Protein AF-A0AAV7BWJ3-F1 (afdb_monomer)

Foldseek 3Di:
DVVVVVVVVVVVVVVVVCVVCVVVVVVVVVVVVVVVVVVVVVVVVVVVVVVVVVVPVPDDDDPCPVVVVVVVVVVVVVVVVVVVVVVVVVVVVVVVVVVVVVVDPDDDDPPPPDDDDDDDDDDDDDDDDDDDDPPPPDPPPPPVVVVVVVVVVVVVVVVVVVVVVVVVVVVVVVVVVVVVVVVVVVVVVVVVVCVVDDDDDDDDDDPDCPPVVVVVVVVVVVVVVVVVVVVVVVVVVVVVVVVVVVVVVVVVVVVVVVVVVVVVVVVVVVVVVVVVVVVVVVVVVVVVVVVVVVVVVVVVVVVVVVVVVVVVVVVVVVVVVVVVVVVVVVVVVVVVVVVVVVVVVVVVVVVVVVVVVVVVVVVVVVVVVVVVVVVVVVVVVVVVVPDDDDDDDDDDDDDDDDDPDPPDPPQPFDADPQPRDTDRDVVVNVVVNVVVVD

Radius of gyration: 73.19 Å; Cα contacts (8 Å, |Δi|>4): 27; chains: 1; bounding box: 157×104×231 Å

Structure (mmCIF, N/CA/C/O backbone):
data_AF-A0AAV7BWJ3-F1
#
_entry.id   AF-A0AAV7BWJ3-F1
#
loop_
_atom_site.group_PDB
_atom_site.id
_atom_site.type_symbol
_atom_site.label_atom_id
_atom_site.label_alt_id
_atom_site.label_comp_id
_atom_site.label_asym_id
_atom_site.label_entity_id
_atom_site.label_seq_id
_atom_site.pdbx_PDB_ins_code
_atom_site.Cartn_x
_atom_site.Cartn_y
_atom_site.Cartn_z
_atom_site.occupancy
_atom_site.B_iso_or_equiv
_atom_site.auth_seq_id
_atom_site.auth_comp_id
_atom_site.auth_asym_id
_atom_site.auth_atom_id
_atom_site.pdbx_PDB_model_num
ATOM 1 N N . MET A 1 1 ? -34.808 44.077 -31.959 1.00 72.50 1 MET A N 1
ATOM 2 C CA . MET A 1 1 ? -33.462 44.249 -32.569 1.00 72.50 1 MET A CA 1
ATOM 3 C C . MET A 1 1 ? -32.345 43.796 -31.637 1.00 72.50 1 MET A C 1
ATOM 5 O O . MET A 1 1 ? -31.534 42.996 -32.073 1.00 72.50 1 MET A O 1
ATOM 9 N N . LYS A 1 2 ? -32.324 44.236 -30.371 1.00 78.94 2 LYS A N 1
ATOM 10 C CA . LYS A 1 2 ? -31.312 43.831 -29.381 1.00 78.94 2 LYS A CA 1
ATOM 11 C C . LYS A 1 2 ? -31.272 42.316 -29.112 1.00 78.94 2 LYS A C 1
ATOM 13 O O . LYS A 1 2 ? -30.216 41.717 -29.231 1.00 78.94 2 LYS A O 1
ATOM 18 N N . GLU A 1 3 ? -32.426 41.686 -28.900 1.00 82.12 3 GLU A N 1
ATOM 19 C CA . GLU A 1 3 ? -32.525 40.226 -28.694 1.00 82.12 3 GLU A CA 1
ATOM 20 C C . GLU A 1 3 ? -31.995 39.419 -29.889 1.00 82.12 3 GLU A C 1
ATOM 22 O O . GLU A 1 3 ? -31.269 38.446 -29.725 1.00 82.12 3 GLU A O 1
ATOM 27 N N . ARG A 1 4 ? -32.275 39.878 -31.115 1.00 85.38 4 ARG A N 1
ATOM 28 C CA . ARG A 1 4 ? -31.780 39.240 -32.344 1.00 85.38 4 ARG A CA 1
ATOM 29 C C . ARG A 1 4 ? -30.255 39.334 -32.478 1.00 85.38 4 ARG A C 1
ATOM 31 O O . ARG A 1 4 ? -29.643 38.422 -33.020 1.00 85.38 4 ARG A O 1
ATOM 38 N N . LEU A 1 5 ? -29.648 40.421 -31.998 1.00 86.19 5 LEU A N 1
ATOM 39 C CA . LEU A 1 5 ? -28.190 40.575 -31.962 1.00 86.19 5 LEU A CA 1
ATOM 40 C C . LEU A 1 5 ? -27.563 39.683 -30.885 1.00 86.19 5 LEU A C 1
ATOM 42 O O . LEU A 1 5 ? -26.554 39.041 -31.149 1.00 86.19 5 LEU A O 1
ATOM 46 N N . GLU A 1 6 ? -28.185 39.582 -29.710 1.00 89.00 6 GLU A N 1
ATOM 47 C CA . GLU A 1 6 ? -27.725 38.686 -28.641 1.00 89.00 6 GLU A CA 1
ATOM 48 C C . GLU A 1 6 ? -27.798 37.205 -29.052 1.00 89.00 6 GLU A C 1
ATOM 50 O O . GLU A 1 6 ? -26.878 36.440 -28.763 1.00 89.00 6 GLU A O 1
ATOM 55 N N . GLU A 1 7 ? -28.838 36.788 -29.779 1.00 89.12 7 GLU A N 1
ATOM 56 C CA . GLU A 1 7 ? -28.920 35.431 -30.337 1.00 89.12 7 GLU A CA 1
ATOM 57 C C . GLU A 1 7 ? -27.852 35.147 -31.399 1.00 89.12 7 GLU A C 1
ATOM 59 O O . GLU A 1 7 ? -27.310 34.039 -31.447 1.00 89.12 7 GLU A O 1
ATOM 64 N N . LEU A 1 8 ? -27.551 36.120 -32.264 1.00 88.06 8 LEU A N 1
ATOM 65 C CA . LEU A 1 8 ? -26.498 35.974 -33.270 1.00 88.06 8 LEU A CA 1
ATOM 66 C C . LEU A 1 8 ? -25.119 35.868 -32.614 1.00 88.06 8 LEU A C 1
ATOM 68 O O . LEU A 1 8 ? -24.356 34.982 -32.988 1.00 88.06 8 LEU A O 1
ATOM 72 N N . LEU A 1 9 ? -24.858 36.673 -31.581 1.00 89.50 9 LEU A N 1
ATOM 73 C CA . LEU A 1 9 ? -23.615 36.627 -30.812 1.00 89.50 9 LEU A CA 1
ATOM 74 C C . LEU A 1 9 ? -23.434 35.272 -30.105 1.00 89.50 9 LEU A C 1
ATOM 76 O O . LEU A 1 9 ? -22.351 34.696 -30.129 1.00 89.50 9 LEU A O 1
ATOM 80 N N . LYS A 1 10 ? -24.507 34.713 -29.524 1.00 88.62 10 LYS A N 1
ATOM 81 C CA . LYS A 1 10 ? -24.474 33.366 -28.924 1.00 88.62 10 LYS A CA 1
ATOM 82 C C . LYS A 1 10 ? -24.189 32.280 -29.965 1.00 88.62 10 LYS A C 1
ATOM 84 O O . LYS A 1 10 ? -23.400 31.380 -29.697 1.00 88.62 10 LYS A O 1
ATOM 89 N N . ARG A 1 11 ? -24.798 32.360 -31.155 1.00 86.75 11 ARG A N 1
ATOM 90 C CA . ARG A 1 11 ? -24.530 31.415 -32.258 1.00 86.75 11 ARG A CA 1
ATOM 91 C C . ARG A 1 11 ? -23.119 31.540 -32.825 1.00 86.75 11 ARG A C 1
ATOM 93 O O . ARG A 1 11 ? -22.578 30.554 -33.311 1.00 86.75 11 ARG A O 1
ATOM 100 N N . GLU A 1 12 ? -22.556 32.739 -32.851 1.00 86.00 12 GLU A N 1
ATOM 101 C CA . GLU A 1 12 ? -21.181 32.972 -33.295 1.00 86.00 12 GLU A CA 1
ATOM 102 C C . GLU A 1 12 ? -20.186 32.416 -32.279 1.00 86.00 12 GLU A C 1
ATOM 104 O O . GLU A 1 12 ? -19.343 31.608 -32.651 1.00 86.00 12 GLU A O 1
ATOM 109 N N . LYS A 1 13 ? -20.403 32.680 -30.987 1.00 89.69 13 LYS A N 1
ATOM 110 C CA . LYS A 1 13 ? -19.585 32.123 -29.908 1.00 89.69 13 LYS A CA 1
ATOM 111 C C . LYS A 1 13 ? -19.594 30.589 -29.874 1.00 89.69 13 LYS A C 1
ATOM 113 O O . LYS A 1 13 ? -18.541 29.977 -29.774 1.00 89.69 13 LYS A O 1
ATOM 118 N N . LEU A 1 14 ? -20.760 29.957 -30.039 1.00 86.31 14 LEU A N 1
ATOM 119 C CA . LEU A 1 14 ? -20.850 28.492 -30.136 1.00 86.31 14 LEU A CA 1
ATOM 120 C C . LEU A 1 14 ? -20.138 27.938 -31.381 1.00 86.31 14 LEU A C 1
ATOM 122 O O . LEU A 1 14 ? -19.577 26.847 -31.333 1.00 86.31 14 LEU A O 1
ATOM 126 N N . ARG A 1 15 ? -20.152 28.676 -32.501 1.00 86.81 15 ARG A N 1
ATOM 127 C CA . ARG A 1 15 ? -19.406 28.291 -33.709 1.00 86.81 15 ARG A CA 1
ATOM 128 C C . ARG A 1 15 ? -17.901 28.418 -33.507 1.00 86.81 15 ARG A C 1
ATOM 130 O O . ARG A 1 15 ? -17.178 27.546 -33.970 1.00 86.81 15 ARG A O 1
ATOM 137 N N . GLU A 1 16 ? -17.440 29.448 -32.806 1.00 84.31 16 GLU A N 1
ATOM 138 C CA . GLU A 1 16 ? -16.028 29.606 -32.444 1.00 84.31 16 GLU A CA 1
ATOM 139 C C . GLU A 1 16 ? -15.564 28.512 -31.475 1.00 84.31 16 GLU A C 1
ATOM 141 O O . GLU A 1 16 ? -14.519 27.911 -31.701 1.00 84.31 16 GLU A O 1
ATOM 146 N N . GLU A 1 17 ? -16.354 28.190 -30.447 1.00 82.00 17 GLU A N 1
ATOM 147 C CA . GLU A 1 17 ? -16.059 27.105 -29.498 1.00 82.00 17 GLU A CA 1
ATOM 148 C C . GLU A 1 17 ? -16.014 25.730 -30.196 1.00 82.00 17 GLU A C 1
ATOM 150 O O . GLU A 1 17 ? -15.127 24.913 -29.928 1.00 82.00 17 GLU A O 1
ATOM 155 N N . HIS A 1 18 ? -16.918 25.480 -31.150 1.00 80.75 18 HIS A N 1
ATOM 156 C CA . HIS A 1 18 ? -16.877 24.271 -31.977 1.00 80.75 18 HIS A CA 1
ATOM 157 C C . HIS A 1 18 ? -15.648 24.252 -32.898 1.00 80.75 18 HIS A C 1
ATOM 159 O O . HIS A 1 18 ? -14.929 23.260 -32.937 1.00 80.75 18 HIS A O 1
ATOM 165 N N . ALA A 1 19 ? -15.352 25.355 -33.591 1.00 83.06 19 ALA A N 1
ATOM 166 C CA . ALA A 1 19 ? -14.189 25.456 -34.477 1.00 83.06 19 ALA A CA 1
ATOM 167 C C . ALA A 1 19 ? -12.851 25.329 -33.724 1.00 83.06 19 ALA A C 1
ATOM 169 O O . ALA A 1 19 ? -11.868 24.860 -34.290 1.00 83.06 19 ALA A O 1
ATOM 170 N N . GLN A 1 20 ? -12.803 25.719 -32.446 1.00 80.19 20 GLN A N 1
ATOM 171 C CA . GLN A 1 20 ? -11.625 25.552 -31.590 1.00 80.19 20 GLN A CA 1
ATOM 172 C C . GLN A 1 20 ? -11.432 24.107 -31.103 1.00 80.19 20 GLN A C 1
ATOM 174 O O . GLN A 1 20 ? -10.297 23.694 -30.877 1.00 80.19 20 GLN A O 1
ATOM 179 N N . SER A 1 21 ? -12.509 23.332 -30.944 1.00 78.25 21 SER A N 1
ATOM 180 C CA . SER A 1 21 ? -12.453 21.944 -30.449 1.00 78.25 21 SER A CA 1
ATOM 181 C C . SER A 1 21 ? -12.364 20.890 -31.561 1.00 78.25 21 SER A C 1
ATOM 183 O O . SER A 1 21 ? -11.809 19.812 -31.348 1.00 78.25 21 SER A O 1
ATOM 185 N N . GLU A 1 22 ? -12.842 21.214 -32.762 1.00 85.31 22 GLU A N 1
ATOM 186 C CA . GLU A 1 22 ? -12.781 20.370 -33.958 1.00 85.31 22 GLU A CA 1
ATOM 187 C C . GLU A 1 22 ? -11.361 19.891 -34.335 1.00 85.31 22 GLU A C 1
ATOM 189 O O . GLU A 1 22 ? -11.202 18.681 -34.518 1.00 85.31 22 GLU A O 1
ATOM 194 N N . PRO A 1 23 ? -10.303 20.734 -34.378 1.00 82.56 23 PRO A N 1
ATOM 195 C CA . PRO A 1 23 ? -8.964 20.273 -34.752 1.00 82.56 23 PRO A CA 1
ATOM 196 C C . PRO A 1 23 ? -8.409 19.224 -33.777 1.00 82.56 23 PRO A C 1
ATOM 198 O O . PRO A 1 23 ? -7.872 18.207 -34.215 1.00 82.56 23 PRO A O 1
ATOM 201 N N . GLY A 1 24 ? -8.625 19.400 -32.468 1.00 86.19 24 GLY A N 1
ATOM 202 C CA . GLY A 1 24 ? -8.195 18.427 -31.459 1.00 86.19 24 GLY A CA 1
ATOM 203 C C . GLY A 1 24 ? -8.922 17.083 -31.578 1.00 86.19 24 GLY A C 1
ATOM 204 O O . GLY A 1 24 ? -8.311 16.030 -31.409 1.00 86.19 24 GLY A O 1
ATOM 205 N N . TYR A 1 25 ? -10.210 17.098 -31.938 1.00 84.44 25 TYR A N 1
ATOM 206 C CA . TYR A 1 25 ? -10.965 15.873 -32.215 1.00 84.44 25 TYR A CA 1
ATOM 207 C C . TYR A 1 25 ? -10.482 15.179 -33.499 1.00 84.44 25 TYR A C 1
ATOM 209 O O . TYR A 1 25 ? -10.352 13.954 -33.528 1.00 84.44 25 TYR A O 1
ATOM 217 N N . THR A 1 26 ? -10.163 15.944 -34.549 1.00 85.69 26 THR A N 1
ATOM 218 C CA . THR A 1 26 ? -9.615 15.379 -35.792 1.00 85.69 26 THR A CA 1
ATOM 219 C C . THR A 1 26 ? -8.230 14.763 -35.593 1.00 85.69 26 THR A C 1
ATOM 221 O O . THR A 1 26 ? -7.995 13.654 -36.068 1.00 85.69 26 THR A O 1
ATOM 224 N N . GLU A 1 27 ? -7.353 15.414 -34.825 1.00 90.94 27 GLU A N 1
ATOM 225 C CA . GLU A 1 27 ? -6.014 14.910 -34.507 1.00 90.94 27 GLU A CA 1
ATOM 226 C C . GLU A 1 27 ? -6.081 13.656 -33.620 1.00 90.94 27 GLU A C 1
ATOM 228 O O . GLU A 1 27 ? -5.408 12.660 -33.890 1.00 90.94 27 GLU A O 1
ATOM 233 N N . ALA A 1 28 ? -6.959 13.649 -32.611 1.00 88.62 28 ALA A N 1
ATOM 234 C CA . ALA A 1 28 ? -7.190 12.474 -31.771 1.00 88.62 28 ALA A CA 1
ATOM 235 C C . ALA A 1 28 ? -7.717 11.276 -32.581 1.00 88.62 28 ALA A C 1
ATOM 237 O O . ALA A 1 28 ? -7.255 10.150 -32.388 1.00 88.62 28 ALA A O 1
ATOM 2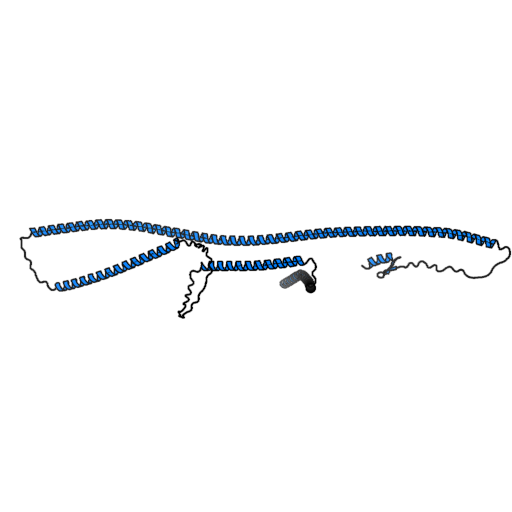38 N N . ASN A 1 29 ? -8.640 11.507 -33.520 1.00 89.12 29 ASN A N 1
ATOM 239 C CA . ASN A 1 29 ? -9.144 10.459 -34.409 1.00 89.12 29 ASN A CA 1
ATOM 240 C C . ASN A 1 29 ? -8.071 9.940 -35.371 1.00 89.12 29 ASN A C 1
ATOM 242 O O . ASN A 1 29 ? -8.002 8.734 -35.609 1.00 89.12 29 ASN A O 1
ATOM 246 N N . GLN A 1 30 ? -7.219 10.822 -35.900 1.00 94.75 30 GLN A N 1
ATOM 247 C CA . GLN A 1 30 ? -6.103 10.422 -36.753 1.00 94.75 30 GLN A CA 1
ATOM 248 C C . GLN A 1 30 ? -5.106 9.546 -35.981 1.00 94.75 30 GLN A C 1
ATOM 250 O O . GLN A 1 30 ? -4.750 8.465 -36.450 1.00 94.75 30 GLN A O 1
ATOM 255 N N . ARG A 1 31 ? -4.755 9.935 -34.750 1.00 94.31 31 ARG A N 1
ATOM 256 C CA . ARG A 1 31 ? -3.873 9.149 -33.877 1.00 94.31 31 ARG A CA 1
ATOM 257 C C . ARG A 1 31 ? -4.474 7.799 -33.482 1.00 94.31 31 ARG A C 1
ATOM 259 O O . ARG A 1 31 ? -3.757 6.804 -33.412 1.00 94.31 31 ARG A O 1
ATOM 266 N N . LEU A 1 32 ? -5.785 7.736 -33.242 1.00 93.88 32 LEU A N 1
ATOM 267 C CA . LEU A 1 32 ? -6.480 6.467 -33.001 1.00 93.88 32 LEU A CA 1
ATOM 268 C C . LEU A 1 32 ? -6.437 5.549 -34.227 1.00 93.88 32 LEU A C 1
ATOM 270 O O . LEU A 1 32 ? -6.253 4.344 -34.068 1.00 93.88 32 LEU A O 1
ATOM 274 N N . LEU A 1 33 ? -6.579 6.098 -35.435 1.00 95.56 33 LEU A N 1
ATOM 275 C CA . LEU A 1 33 ? -6.493 5.323 -36.672 1.00 95.56 33 LEU A CA 1
ATOM 276 C C . LEU A 1 33 ? -5.081 4.753 -36.882 1.00 95.56 33 LEU A C 1
ATOM 278 O O . LEU A 1 33 ? -4.940 3.579 -37.221 1.00 95.56 33 LEU A O 1
ATOM 282 N N . GLU A 1 34 ? -4.045 5.555 -36.632 1.00 95.50 34 GLU A N 1
ATOM 283 C CA . GLU A 1 34 ? -2.641 5.127 -36.688 1.00 95.50 34 GLU A CA 1
ATOM 284 C C . GLU A 1 34 ? -2.353 4.003 -35.685 1.00 95.50 34 GLU A C 1
ATOM 286 O O . GLU A 1 34 ? -1.858 2.945 -36.077 1.00 95.50 34 GLU A O 1
ATOM 291 N N . LEU A 1 35 ? -2.759 4.178 -34.423 1.00 94.31 35 LEU A N 1
ATOM 292 C CA . LEU A 1 35 ? -2.619 3.147 -33.392 1.00 94.31 35 LEU A CA 1
ATOM 293 C C . LEU A 1 35 ? -3.407 1.878 -33.730 1.00 94.31 35 LEU A C 1
ATOM 295 O O . LEU A 1 35 ? -2.962 0.776 -33.411 1.00 94.31 35 LEU A O 1
ATOM 299 N N . ASN A 1 36 ? -4.578 1.991 -34.361 1.00 93.12 36 ASN A N 1
ATOM 300 C CA . ASN A 1 36 ? -5.349 0.821 -34.774 1.00 93.12 36 ASN A CA 1
ATOM 301 C C . ASN A 1 36 ? -4.625 0.037 -35.882 1.00 93.12 36 ASN A C 1
ATOM 303 O O . ASN A 1 36 ? -4.540 -1.188 -35.810 1.00 93.12 36 ASN A O 1
ATOM 307 N N . ASN A 1 37 ? -4.032 0.736 -36.854 1.00 95.88 37 ASN A N 1
ATOM 308 C CA . ASN A 1 37 ? -3.227 0.114 -37.907 1.00 95.88 37 ASN A CA 1
ATOM 309 C C . ASN A 1 37 ? -1.971 -0.570 -37.338 1.00 95.88 37 ASN A C 1
ATOM 311 O O . ASN A 1 37 ? -1.658 -1.697 -37.721 1.00 95.88 37 ASN A O 1
ATOM 315 N N . GLU A 1 38 ? -1.278 0.072 -36.394 1.00 94.56 38 GLU A N 1
ATOM 316 C CA . GLU A 1 38 ? -0.128 -0.514 -35.693 1.00 94.56 38 GLU A CA 1
ATOM 317 C C . GLU A 1 38 ? -0.533 -1.767 -34.901 1.00 94.56 38 GLU A C 1
ATOM 319 O O . GLU A 1 38 ? 0.107 -2.813 -35.009 1.00 94.56 38 GLU A O 1
ATOM 324 N N . ASN A 1 39 ? -1.658 -1.713 -34.182 1.00 90.62 39 ASN A N 1
ATOM 325 C CA . ASN A 1 39 ? -2.200 -2.871 -33.474 1.00 90.62 39 ASN A CA 1
ATOM 326 C C . ASN A 1 39 ? -2.561 -4.025 -34.420 1.00 90.62 39 ASN A C 1
ATOM 328 O O . ASN A 1 39 ? -2.354 -5.189 -34.070 1.00 90.62 39 ASN A O 1
ATOM 332 N N . GLU A 1 40 ? -3.091 -3.747 -35.613 1.00 95.12 40 GLU A N 1
ATOM 333 C CA . GLU A 1 40 ? -3.325 -4.788 -36.617 1.00 95.12 40 GLU A CA 1
ATOM 334 C C . GLU A 1 40 ? -2.022 -5.417 -37.127 1.00 95.12 40 GLU A C 1
ATOM 336 O O . GLU A 1 40 ? -1.975 -6.635 -37.329 1.00 95.12 40 GLU A O 1
ATOM 341 N N . LEU A 1 41 ? -0.964 -4.623 -37.320 1.00 95.88 41 LEU A N 1
ATOM 342 C CA . LEU A 1 41 ? 0.354 -5.127 -37.715 1.00 95.88 41 LEU A CA 1
ATOM 343 C C . LEU A 1 41 ? 0.961 -6.012 -36.622 1.00 95.88 41 LEU A C 1
ATOM 345 O O . LEU A 1 41 ? 1.342 -7.147 -36.910 1.00 95.88 41 LEU A O 1
ATOM 349 N N . LEU A 1 42 ? 0.941 -5.558 -35.368 1.00 92.38 42 LEU A N 1
ATOM 350 C CA . LEU A 1 42 ? 1.419 -6.335 -34.220 1.00 92.38 42 LEU A CA 1
ATOM 351 C C . LEU A 1 42 ? 0.634 -7.641 -34.051 1.00 92.38 42 LEU A C 1
ATOM 353 O O . LEU A 1 42 ? 1.214 -8.691 -33.786 1.00 92.38 42 LEU A O 1
ATOM 357 N N . ARG A 1 43 ? -0.688 -7.625 -34.267 1.00 92.94 43 ARG A N 1
ATOM 358 C CA . ARG A 1 43 ? -1.507 -8.851 -34.250 1.00 92.94 43 ARG A CA 1
ATOM 359 C C . ARG A 1 43 ? -1.087 -9.844 -35.334 1.00 92.94 43 ARG A C 1
ATOM 361 O O . ARG A 1 43 ? -1.058 -11.045 -35.061 1.00 92.94 43 ARG A O 1
ATOM 368 N N . LYS A 1 44 ? -0.756 -9.367 -36.538 1.00 94.25 44 LYS A N 1
ATOM 369 C CA . LYS A 1 44 ? -0.246 -10.215 -37.630 1.00 94.25 44 LYS A CA 1
ATOM 370 C C . LYS A 1 44 ? 1.137 -10.775 -37.299 1.00 94.25 44 LYS A C 1
ATOM 372 O O . LYS A 1 44 ? 1.371 -11.955 -37.536 1.00 94.25 44 LYS A O 1
ATOM 377 N N . GLU A 1 45 ? 2.019 -9.976 -36.707 1.00 93.62 45 GLU A N 1
ATOM 378 C CA . GLU A 1 45 ? 3.353 -10.418 -36.289 1.00 93.62 45 GLU A CA 1
ATOM 379 C C . GLU A 1 45 ? 3.286 -11.469 -35.172 1.00 93.62 45 GLU A C 1
ATOM 381 O O . GLU A 1 45 ? 3.910 -12.522 -35.278 1.00 93.62 45 GLU A O 1
ATOM 386 N N . ILE A 1 46 ? 2.433 -11.263 -34.163 1.00 88.88 46 ILE A N 1
ATOM 387 C CA . ILE A 1 46 ? 2.172 -12.257 -33.112 1.00 88.88 46 ILE A CA 1
ATOM 388 C C . ILE A 1 46 ? 1.633 -13.561 -33.714 1.00 88.88 46 ILE A C 1
ATOM 390 O O . ILE A 1 46 ? 2.023 -14.642 -33.277 1.00 88.88 46 ILE A O 1
ATOM 394 N N . HIS A 1 47 ? 0.749 -13.487 -34.714 1.00 88.62 47 HIS A N 1
ATOM 395 C CA . HIS A 1 47 ? 0.252 -14.680 -35.400 1.00 88.62 47 HIS A CA 1
ATOM 396 C C . HIS A 1 47 ? 1.380 -15.430 -36.119 1.00 88.62 47 HIS A C 1
ATOM 398 O O . HIS A 1 47 ? 1.511 -16.638 -35.950 1.00 88.62 47 HIS A O 1
ATOM 404 N N . GLN A 1 48 ? 2.243 -14.713 -36.844 1.00 89.56 48 GLN A N 1
ATOM 405 C CA . GLN A 1 48 ? 3.394 -15.303 -37.535 1.00 89.56 48 GLN A CA 1
ATOM 406 C C . GLN A 1 48 ? 4.412 -15.913 -36.566 1.00 89.56 48 GLN A C 1
ATOM 408 O O . GLN A 1 48 ? 4.982 -16.964 -36.855 1.00 89.56 48 GLN A O 1
ATOM 413 N N . LEU A 1 49 ? 4.653 -15.276 -35.418 1.00 81.56 49 LEU A N 1
ATOM 414 C CA . LEU A 1 49 ? 5.535 -15.812 -34.383 1.00 81.56 49 LEU A CA 1
ATOM 415 C C . LEU A 1 49 ? 4.950 -17.082 -33.761 1.00 81.56 49 LEU A C 1
ATOM 417 O O . LEU A 1 49 ? 5.674 -18.062 -33.629 1.00 81.56 49 LEU A O 1
ATOM 421 N N . LYS A 1 50 ? 3.640 -17.116 -33.488 1.00 83.00 50 LYS A N 1
ATOM 422 C CA . LYS A 1 50 ? 2.955 -18.330 -33.013 1.00 83.00 50 LYS A CA 1
ATOM 423 C C . LYS A 1 50 ? 2.969 -19.457 -34.046 1.00 83.00 50 LYS A C 1
ATOM 425 O O . LYS A 1 50 ? 3.122 -20.618 -33.682 1.00 83.00 50 LYS A O 1
ATOM 430 N N . GLU A 1 51 ? 2.831 -19.150 -35.333 1.00 77.06 51 GLU A N 1
ATOM 431 C CA . GLU A 1 51 ? 2.972 -20.148 -36.402 1.00 77.06 51 GLU A CA 1
ATOM 432 C C . GLU A 1 51 ? 4.405 -20.697 -36.472 1.00 77.06 51 GLU A C 1
ATOM 434 O O . GLU A 1 51 ? 4.589 -21.908 -36.564 1.00 77.06 51 GLU A O 1
ATOM 439 N N . LYS A 1 52 ? 5.424 -19.836 -36.348 1.00 78.81 52 LYS A N 1
ATOM 440 C CA . LYS A 1 52 ? 6.837 -20.252 -36.306 1.00 78.81 52 LYS A CA 1
ATOM 441 C C . LYS A 1 52 ? 7.177 -21.073 -35.061 1.00 78.81 52 LYS A C 1
ATOM 443 O O . LYS A 1 52 ? 7.924 -22.042 -35.172 1.00 78.81 52 LYS A O 1
ATOM 448 N N . GLU A 1 53 ? 6.626 -20.718 -33.905 1.00 73.19 53 GLU A N 1
ATOM 449 C CA . GLU A 1 53 ? 6.792 -21.449 -32.644 1.00 73.19 53 GLU A CA 1
ATOM 450 C C . GLU A 1 53 ? 6.191 -22.859 -32.741 1.00 73.19 53 GLU A C 1
ATOM 452 O O . GLU A 1 53 ? 6.844 -23.838 -32.384 1.00 73.19 53 GLU A O 1
ATOM 457 N N . ASN A 1 54 ? 5.009 -22.990 -33.351 1.00 64.12 54 ASN A N 1
ATOM 458 C CA . ASN A 1 54 ? 4.388 -24.292 -33.598 1.00 64.12 54 ASN A CA 1
ATOM 459 C C . ASN A 1 54 ? 5.161 -25.144 -34.625 1.00 64.12 54 ASN A C 1
ATOM 461 O O . ASN A 1 54 ? 5.175 -26.365 -34.488 1.00 64.12 54 ASN A O 1
ATOM 465 N N . LEU A 1 55 ? 5.838 -24.536 -35.611 1.00 59.31 55 LEU A N 1
ATOM 466 C CA . LEU A 1 55 ? 6.698 -25.254 -36.569 1.00 59.31 55 LEU A CA 1
ATOM 467 C C . LEU A 1 55 ? 8.091 -25.625 -36.016 1.00 59.31 55 LEU A C 1
ATOM 469 O O . LEU A 1 55 ? 8.754 -26.482 -36.594 1.00 59.31 55 LEU A O 1
ATOM 473 N N . SER A 1 56 ? 8.547 -25.007 -34.921 1.00 55.69 56 SER A N 1
ATOM 474 C CA . SER A 1 56 ? 9.913 -25.186 -34.387 1.00 55.69 56 SER A CA 1
ATOM 475 C C . SER A 1 56 ? 10.015 -26.222 -33.256 1.00 55.69 56 SER A C 1
ATOM 477 O O . SER A 1 56 ? 11.076 -26.380 -32.657 1.00 55.69 56 SER A O 1
ATOM 479 N N . THR A 1 57 ? 8.938 -26.959 -32.970 1.00 49.72 57 THR A N 1
ATOM 480 C CA . THR A 1 57 ? 8.876 -27.959 -31.887 1.00 49.72 57 THR A CA 1
ATOM 481 C C . THR A 1 57 ? 9.653 -29.260 -32.155 1.00 49.72 57 THR A C 1
ATOM 483 O O . THR A 1 57 ? 9.647 -30.143 -31.302 1.00 49.72 57 THR A O 1
ATOM 486 N N . GLU A 1 58 ? 10.382 -29.391 -33.273 1.00 46.25 58 GLU A N 1
ATOM 487 C CA . GLU A 1 58 ? 11.121 -30.626 -33.609 1.00 46.25 58 GLU A CA 1
ATOM 488 C C . GLU A 1 58 ? 12.660 -30.542 -33.584 1.00 46.25 58 GLU A C 1
ATOM 490 O O . GLU A 1 58 ? 13.312 -31.549 -33.857 1.00 46.25 58 GLU A O 1
ATOM 495 N N . THR A 1 59 ? 13.299 -29.429 -33.197 1.00 43.66 59 THR A N 1
ATOM 496 C CA . THR A 1 59 ? 14.779 -29.406 -33.103 1.00 43.66 59 THR A CA 1
ATOM 497 C C . THR A 1 59 ? 15.308 -28.605 -31.908 1.00 43.66 59 THR A C 1
ATOM 499 O O . THR A 1 59 ? 15.128 -27.386 -31.881 1.00 43.66 59 THR A O 1
ATOM 502 N N . PRO A 1 60 ? 16.006 -29.237 -30.940 1.00 47.31 60 PRO A N 1
ATOM 503 C CA . PRO A 1 60 ? 16.535 -28.542 -29.776 1.00 47.31 60 PRO A CA 1
ATOM 504 C C . PRO A 1 60 ? 17.875 -27.870 -30.099 1.00 47.31 60 PRO A C 1
ATOM 506 O O . PRO A 1 60 ? 18.846 -28.522 -30.486 1.00 47.31 60 PRO A O 1
ATOM 509 N N . THR A 1 61 ? 17.931 -26.556 -29.884 1.00 41.03 61 THR A N 1
ATOM 510 C CA . THR A 1 61 ? 19.173 -25.772 -29.868 1.00 41.03 61 THR A CA 1
ATOM 511 C C . THR A 1 61 ? 19.627 -25.583 -28.413 1.00 41.03 61 THR A C 1
ATOM 513 O O . THR A 1 61 ? 18.823 -25.327 -27.520 1.00 41.03 61 THR A O 1
ATOM 516 N N . CYS A 1 62 ? 20.932 -25.727 -28.181 1.00 45.44 62 CYS A N 1
ATOM 517 C CA . CYS A 1 62 ? 21.623 -26.023 -26.914 1.00 45.44 62 CYS A CA 1
ATOM 518 C C . CYS A 1 62 ? 21.547 -24.975 -25.765 1.00 45.44 62 CYS A C 1
ATOM 520 O O . CYS A 1 62 ? 22.314 -25.079 -24.816 1.00 45.44 62 CYS A O 1
ATOM 522 N N . SER A 1 63 ? 20.651 -23.985 -25.801 1.00 53.62 63 SER A N 1
ATOM 523 C CA . SER A 1 63 ? 20.462 -22.988 -24.720 1.00 53.62 63 SER A CA 1
ATOM 524 C C . SER A 1 63 ? 19.052 -22.976 -24.110 1.00 53.62 63 SER A C 1
ATOM 526 O O . SER A 1 63 ? 18.777 -22.201 -23.199 1.00 53.62 63 SER A O 1
ATOM 528 N N . SER A 1 64 ? 18.145 -23.835 -24.590 1.00 54.56 64 SER A N 1
ATOM 529 C CA . SER A 1 64 ? 16.751 -23.906 -24.115 1.00 54.56 64 SER A CA 1
ATOM 530 C C . SER A 1 64 ? 16.517 -24.952 -23.013 1.00 54.56 64 SER A C 1
ATOM 532 O O . SER A 1 64 ? 15.457 -24.941 -22.389 1.00 54.56 64 SER A O 1
ATOM 534 N N . VAL A 1 65 ? 17.481 -25.844 -22.763 1.00 57.34 65 VAL A N 1
ATOM 535 C CA . VAL A 1 65 ? 17.308 -26.991 -21.852 1.00 57.34 65 VAL A CA 1
ATOM 536 C C . VAL A 1 65 ? 17.345 -26.560 -20.382 1.00 57.34 65 VAL A C 1
ATOM 538 O O . VAL A 1 65 ? 16.510 -27.006 -19.603 1.00 57.34 65 VAL A O 1
ATOM 541 N N . GLU A 1 66 ? 18.233 -25.630 -20.017 1.00 56.59 66 GLU A N 1
ATOM 542 C CA . GLU A 1 66 ? 18.347 -25.121 -18.638 1.00 56.59 66 GLU A CA 1
ATOM 543 C C . GLU A 1 66 ? 17.076 -24.365 -18.216 1.00 56.59 66 GLU A C 1
ATOM 545 O O . GLU A 1 66 ? 16.494 -24.648 -17.169 1.00 56.59 66 GLU A O 1
ATOM 550 N N . ASN A 1 67 ? 16.552 -23.507 -19.097 1.00 61.97 67 ASN A N 1
ATOM 551 C CA . ASN A 1 67 ? 15.299 -22.787 -18.855 1.00 61.97 67 ASN A CA 1
ATOM 552 C C . ASN A 1 67 ? 14.088 -23.735 -18.759 1.00 61.97 67 ASN A C 1
ATOM 554 O O . ASN A 1 67 ? 13.181 -23.507 -17.959 1.00 61.97 67 ASN A O 1
ATOM 558 N N . GLU A 1 68 ? 14.044 -24.819 -19.543 1.00 73.94 68 GLU A N 1
ATOM 559 C CA . GLU A 1 68 ? 12.963 -25.805 -19.435 1.00 73.94 68 GLU A CA 1
ATOM 560 C C . GLU A 1 68 ? 13.004 -26.604 -18.126 1.00 73.94 68 GLU A C 1
ATOM 562 O O . GLU A 1 68 ? 11.949 -26.910 -17.561 1.00 73.94 68 GLU A O 1
ATOM 567 N N . GLU A 1 69 ? 14.192 -26.971 -17.650 1.00 79.62 69 GLU A N 1
ATOM 568 C CA . GLU A 1 69 ? 14.365 -27.692 -16.387 1.00 79.62 69 GLU A CA 1
ATOM 569 C C . GLU A 1 69 ? 14.027 -26.806 -15.183 1.00 79.62 69 GLU A C 1
ATOM 571 O O . GLU A 1 69 ? 13.305 -27.251 -14.284 1.00 79.62 69 GLU A O 1
ATOM 576 N N . GLU A 1 70 ? 14.418 -25.531 -15.207 1.00 84.38 70 GLU A N 1
ATOM 577 C CA . GLU A 1 70 ? 14.023 -24.543 -14.198 1.00 84.38 70 GLU A CA 1
ATOM 578 C C . GLU A 1 70 ? 12.507 -24.311 -14.183 1.00 84.38 70 GLU A C 1
ATOM 580 O O . GLU A 1 70 ? 11.885 -24.313 -13.117 1.00 84.38 70 GLU A O 1
ATOM 585 N N . ILE A 1 71 ? 11.867 -24.213 -15.354 1.00 82.88 71 ILE A N 1
ATOM 586 C CA . ILE A 1 71 ? 10.405 -24.102 -15.452 1.00 82.88 71 ILE A CA 1
ATOM 587 C C . ILE A 1 71 ? 9.719 -25.360 -14.893 1.00 82.88 71 ILE A C 1
ATOM 589 O O . ILE A 1 71 ? 8.697 -25.253 -14.207 1.00 82.88 71 ILE A O 1
ATOM 593 N N . LYS A 1 72 ? 10.255 -26.560 -15.147 1.00 89.19 72 LYS A N 1
ATOM 594 C CA . LYS A 1 72 ? 9.732 -27.819 -14.578 1.00 89.19 72 LYS A CA 1
ATOM 595 C C . LYS A 1 72 ? 9.905 -27.862 -13.055 1.00 89.19 72 LYS A C 1
ATOM 597 O O . LYS A 1 72 ? 8.982 -28.279 -12.346 1.00 89.19 72 LYS A O 1
ATOM 602 N N . HIS A 1 73 ? 11.038 -27.386 -12.543 1.00 91.69 73 HIS A N 1
ATOM 603 C CA . HIS A 1 73 ? 11.295 -27.282 -11.109 1.00 91.69 73 HIS A CA 1
ATOM 604 C C . HIS A 1 73 ? 10.328 -26.297 -10.429 1.00 91.69 73 HIS A C 1
ATOM 606 O O . HIS A 1 73 ? 9.661 -26.662 -9.458 1.00 91.69 73 HIS A O 1
ATOM 612 N N . LEU A 1 74 ? 10.158 -25.094 -10.988 1.00 93.75 74 LEU A N 1
ATOM 613 C CA . LEU A 1 74 ? 9.221 -24.084 -10.483 1.00 93.75 74 LEU A CA 1
ATOM 614 C C . LEU A 1 74 ? 7.771 -24.585 -10.501 1.00 93.75 74 LEU A C 1
ATOM 616 O O . LEU A 1 74 ? 7.049 -24.411 -9.521 1.00 93.75 74 LEU A O 1
ATOM 620 N N . LYS A 1 75 ? 7.345 -25.286 -11.560 1.00 92.94 75 LYS A N 1
ATOM 621 C CA . LYS A 1 75 ? 6.015 -25.922 -11.611 1.00 92.94 75 LYS A CA 1
ATOM 622 C C . LYS A 1 75 ? 5.820 -26.942 -10.488 1.00 92.94 75 LYS A C 1
ATOM 624 O O . LYS A 1 75 ? 4.762 -26.970 -9.864 1.00 92.94 75 LYS A O 1
ATOM 629 N N . THR A 1 76 ? 6.841 -27.743 -10.194 1.00 92.62 76 THR A N 1
ATOM 630 C CA . THR A 1 76 ? 6.796 -28.728 -9.101 1.00 92.62 76 THR A CA 1
ATOM 631 C C . THR A 1 76 ? 6.710 -28.042 -7.735 1.00 92.62 76 THR A C 1
ATOM 633 O O . THR A 1 76 ? 5.940 -28.464 -6.871 1.00 92.62 76 THR A O 1
ATOM 636 N N . GLN A 1 77 ? 7.445 -26.943 -7.549 1.00 94.81 77 GLN A N 1
ATOM 637 C CA . GLN A 1 77 ? 7.399 -26.143 -6.326 1.00 94.81 77 GLN A CA 1
ATOM 638 C C . GLN A 1 77 ? 6.027 -25.484 -6.123 1.00 94.81 77 GLN A C 1
ATOM 640 O O . GLN A 1 77 ? 5.503 -25.503 -5.011 1.00 94.81 77 GLN A O 1
ATOM 645 N N . ILE A 1 78 ? 5.404 -24.981 -7.194 1.00 94.06 78 ILE A N 1
ATOM 646 C CA . ILE A 1 78 ? 4.044 -24.425 -7.155 1.00 94.06 78 ILE A CA 1
ATOM 647 C C . ILE A 1 78 ? 3.030 -25.487 -6.719 1.00 94.06 78 ILE A C 1
ATOM 649 O O . ILE A 1 78 ? 2.194 -25.201 -5.867 1.00 94.06 78 ILE A O 1
ATOM 653 N N . ILE A 1 79 ? 3.112 -26.713 -7.246 1.00 95.00 79 ILE A N 1
ATOM 654 C CA . ILE A 1 79 ? 2.205 -27.805 -6.855 1.00 95.00 79 ILE A CA 1
ATOM 655 C C . ILE A 1 79 ? 2.364 -28.141 -5.365 1.00 95.00 79 ILE A C 1
ATOM 657 O O . ILE A 1 79 ? 1.366 -28.298 -4.662 1.00 95.00 79 ILE A O 1
ATOM 661 N N . ARG A 1 80 ? 3.603 -28.197 -4.858 1.00 95.44 80 ARG A N 1
ATOM 662 C CA . ARG A 1 80 ? 3.859 -28.422 -3.426 1.00 95.44 80 ARG A CA 1
ATOM 663 C C . ARG A 1 80 ? 3.267 -27.304 -2.565 1.00 95.44 80 ARG A C 1
ATOM 665 O O . ARG A 1 80 ? 2.553 -27.592 -1.613 1.00 95.44 80 ARG A O 1
ATOM 672 N N . LEU A 1 81 ? 3.501 -26.045 -2.932 1.00 95.31 81 LEU A N 1
ATOM 673 C CA . LEU A 1 81 ? 2.951 -24.891 -2.214 1.00 95.31 81 LEU A CA 1
ATOM 674 C C . LEU A 1 81 ? 1.417 -24.845 -2.268 1.00 95.31 81 LEU A C 1
ATOM 676 O O . LEU A 1 81 ? 0.774 -24.420 -1.311 1.00 95.31 81 LEU A O 1
ATOM 680 N N . GLN A 1 82 ? 0.807 -25.298 -3.365 1.00 92.50 82 GLN A N 1
ATOM 681 C CA . GLN A 1 82 ? -0.647 -25.433 -3.465 1.00 92.50 82 GLN A CA 1
ATOM 682 C C . GLN A 1 82 ? -1.194 -26.510 -2.519 1.00 92.50 82 GLN A C 1
ATOM 684 O O . GLN A 1 82 ? -2.252 -26.292 -1.930 1.00 92.50 82 GLN A O 1
ATOM 689 N N . ALA A 1 83 ? -0.478 -27.624 -2.337 1.00 93.75 83 ALA A N 1
ATOM 690 C CA . ALA A 1 83 ? -0.837 -28.649 -1.358 1.00 93.75 83 ALA A CA 1
ATOM 691 C C . ALA A 1 83 ? -0.701 -28.128 0.083 1.00 93.75 83 ALA A C 1
ATOM 693 O O . ALA A 1 83 ? -1.658 -28.202 0.846 1.00 93.75 83 ALA A O 1
ATOM 694 N N . GLU A 1 84 ? 0.420 -27.482 0.422 1.00 95.69 84 GLU A N 1
ATOM 695 C CA . GLU A 1 84 ? 0.623 -26.866 1.745 1.00 95.69 84 GLU A CA 1
ATOM 696 C C . GLU A 1 84 ? -0.439 -25.793 2.044 1.00 95.69 84 GLU A C 1
ATOM 698 O O . GLU A 1 84 ? -0.964 -25.714 3.154 1.00 95.69 84 GLU A O 1
ATOM 703 N N . LYS A 1 85 ? -0.830 -24.995 1.040 1.00 95.69 85 LYS A N 1
ATOM 704 C CA . LYS A 1 85 ? -1.946 -24.048 1.162 1.00 95.69 85 LYS A CA 1
ATOM 705 C C . LYS A 1 85 ? -3.268 -24.759 1.465 1.00 95.69 85 LYS A C 1
ATOM 707 O O . LYS A 1 85 ? -4.047 -24.242 2.262 1.00 95.69 85 LYS A O 1
ATOM 712 N N . ALA A 1 86 ? -3.548 -25.893 0.822 1.00 92.44 86 ALA A N 1
ATOM 713 C CA . ALA A 1 86 ? -4.763 -26.662 1.079 1.00 92.44 86 ALA A CA 1
ATOM 714 C C . ALA A 1 86 ? -4.782 -27.224 2.511 1.00 92.44 86 ALA A C 1
ATOM 716 O O . ALA A 1 86 ? -5.802 -27.101 3.189 1.00 92.44 86 ALA A O 1
ATOM 717 N N . ASP A 1 87 ? -3.648 -27.731 3.001 1.00 96.75 87 ASP A N 1
ATOM 718 C CA . ASP A 1 87 ? -3.507 -28.226 4.377 1.00 96.75 87 ASP A CA 1
ATOM 719 C C . ASP A 1 87 ? -3.706 -27.103 5.405 1.00 96.75 87 ASP A C 1
ATOM 721 O O . ASP A 1 87 ? -4.465 -27.250 6.365 1.00 96.75 87 ASP A O 1
ATOM 725 N N . LEU A 1 88 ? -3.091 -25.937 5.173 1.00 96.56 88 LEU A N 1
ATOM 726 C CA . LEU A 1 88 ? -3.271 -24.759 6.024 1.00 96.56 88 LEU A CA 1
ATOM 727 C C . LEU A 1 88 ? -4.724 -24.274 6.033 1.00 96.56 88 LEU A C 1
ATOM 729 O O . LEU A 1 88 ? -5.236 -23.913 7.090 1.00 96.56 88 LEU A O 1
ATOM 733 N N . LEU A 1 89 ? -5.410 -24.288 4.886 1.00 95.25 89 LEU A N 1
ATOM 734 C CA . LEU A 1 89 ? -6.840 -23.971 4.819 1.00 95.25 89 LEU A CA 1
ATOM 735 C C . LEU A 1 89 ? -7.691 -24.985 5.594 1.00 95.25 89 LEU A C 1
ATOM 737 O O . LEU A 1 89 ? -8.652 -24.581 6.248 1.00 95.25 89 LEU A O 1
ATOM 741 N N . GLY A 1 90 ? -7.323 -26.269 5.576 1.00 94.75 90 GLY A N 1
ATOM 742 C CA . GLY A 1 90 ? -7.945 -27.301 6.408 1.00 94.75 90 GLY A CA 1
ATOM 743 C C . GLY A 1 90 ? -7.799 -26.998 7.901 1.00 94.75 90 GLY A C 1
ATOM 744 O O . GLY A 1 90 ? -8.797 -26.948 8.618 1.00 94.75 90 GLY A O 1
ATOM 745 N N . ILE A 1 91 ? -6.580 -26.681 8.350 1.00 94.75 91 ILE A N 1
ATOM 746 C CA . ILE A 1 91 ? -6.303 -26.293 9.742 1.00 94.75 91 ILE A CA 1
ATOM 747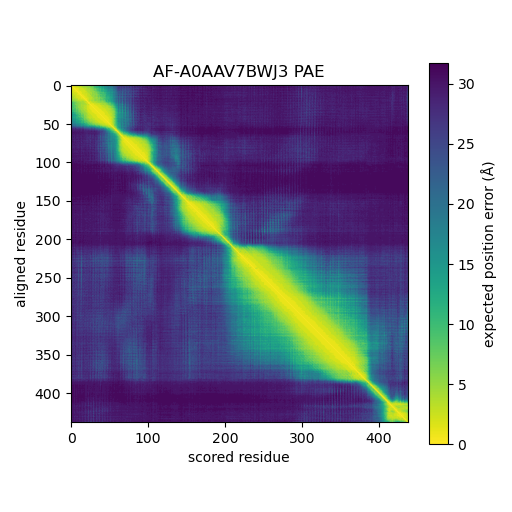 C C . ILE A 1 91 ? -7.093 -25.036 10.127 1.00 94.75 91 ILE A C 1
ATOM 749 O O . ILE A 1 91 ? -7.698 -24.998 11.196 1.00 94.75 91 ILE A O 1
ATOM 753 N N . ILE A 1 92 ? -7.129 -24.016 9.264 1.00 91.88 92 ILE A N 1
ATOM 754 C CA . ILE A 1 92 ? -7.908 -22.794 9.508 1.00 91.88 92 ILE A CA 1
ATOM 755 C C . ILE A 1 92 ? -9.396 -23.125 9.635 1.00 91.88 92 ILE A C 1
ATOM 757 O O . ILE A 1 92 ? -10.039 -22.631 10.556 1.00 91.88 92 ILE A O 1
ATOM 761 N N . SER A 1 93 ? -9.939 -23.987 8.772 1.00 90.75 93 SER A N 1
ATOM 762 C CA . SER A 1 93 ? -11.340 -24.402 8.852 1.00 90.75 93 SER A CA 1
ATOM 763 C C . SER A 1 93 ? -11.637 -25.163 10.146 1.00 90.75 93 SER A C 1
ATOM 765 O O . SER A 1 93 ? -12.651 -24.882 10.779 1.00 90.75 93 SER A O 1
ATOM 767 N N . GLU A 1 94 ? -10.761 -26.068 10.588 1.00 91.56 94 GLU A N 1
ATOM 768 C CA . GLU A 1 94 ? -10.910 -26.757 11.875 1.00 91.56 94 GLU A CA 1
ATOM 769 C C . GLU A 1 94 ? -10.825 -25.798 13.066 1.00 91.56 94 GLU A C 1
ATOM 771 O O . GLU A 1 94 ? -11.608 -25.911 14.009 1.00 91.56 94 GLU A O 1
ATOM 776 N N . LEU A 1 95 ? -9.886 -24.848 13.037 1.00 88.88 95 LEU A N 1
ATOM 777 C CA . LEU A 1 95 ? -9.755 -23.815 14.064 1.00 88.88 95 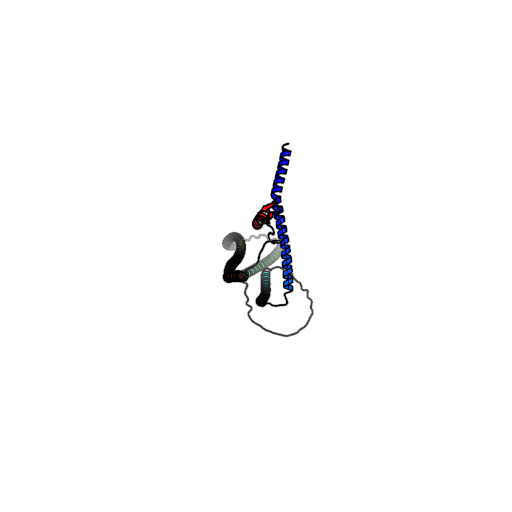LEU A CA 1
ATOM 778 C C . LEU A 1 95 ? -10.993 -22.918 14.100 1.00 88.88 95 LEU A C 1
ATOM 780 O O . LEU A 1 95 ? -11.479 -22.594 15.179 1.00 88.88 95 LEU A O 1
ATOM 784 N N . GLN A 1 96 ? -11.533 -22.563 12.937 1.00 87.50 96 GLN A N 1
ATOM 785 C CA . GLN A 1 96 ? -12.736 -21.752 12.817 1.00 87.50 96 GLN A CA 1
ATOM 786 C C . GLN A 1 96 ? -13.973 -22.510 13.310 1.00 87.50 96 GLN A C 1
ATOM 788 O O . GLN A 1 96 ? -14.760 -21.936 14.053 1.00 87.50 96 GLN A O 1
ATOM 793 N N . ILE A 1 97 ? -14.102 -23.807 13.004 1.00 77.31 97 ILE A N 1
ATOM 794 C CA . ILE A 1 97 ? -15.149 -24.673 13.569 1.00 77.31 97 ILE A CA 1
ATOM 795 C C . ILE A 1 97 ? -15.009 -24.756 15.092 1.00 77.31 97 ILE A C 1
ATOM 797 O O . ILE A 1 97 ? -16.007 -24.616 15.790 1.00 77.31 97 ILE A O 1
ATOM 801 N N . LYS A 1 98 ? -13.788 -24.916 15.622 1.00 85.19 98 LYS A N 1
ATOM 802 C CA . LYS A 1 98 ? -13.531 -24.931 17.073 1.00 85.19 98 LYS A CA 1
ATOM 803 C C . LYS A 1 98 ? -13.909 -23.604 17.739 1.00 85.19 98 LYS A C 1
ATOM 805 O O . LYS A 1 98 ? -14.543 -23.611 18.791 1.00 85.19 98 LYS A O 1
ATOM 810 N N . LEU A 1 99 ? -13.585 -22.477 17.105 1.00 78.69 99 LEU A N 1
ATOM 811 C CA . LEU A 1 99 ? -13.992 -21.140 17.547 1.00 78.69 99 LEU A CA 1
ATOM 812 C C . LEU A 1 99 ? -15.517 -20.984 17.530 1.00 78.69 99 LEU A C 1
ATOM 814 O O . LEU A 1 99 ? -16.088 -20.543 18.520 1.00 78.69 99 LEU A O 1
ATOM 818 N N . SER A 1 100 ? -16.183 -21.404 16.453 1.00 71.62 100 SER A N 1
ATOM 819 C CA . SER A 1 100 ? -17.645 -21.354 16.339 1.00 71.62 100 SER A CA 1
ATOM 820 C C . SER A 1 100 ? -18.354 -22.304 17.310 1.00 71.62 100 SER A C 1
ATOM 822 O O . SER A 1 100 ? -19.426 -21.972 17.803 1.00 71.62 100 SER A O 1
ATOM 824 N N . SER A 1 101 ? -17.751 -23.451 17.641 1.00 61.66 101 SER A N 1
ATOM 825 C CA . SER A 1 101 ? -18.290 -24.386 18.638 1.00 61.66 101 SER A CA 1
ATOM 826 C C . SER A 1 101 ? -18.150 -23.892 20.080 1.00 61.66 101 SER A C 1
ATOM 828 O O . SER A 1 101 ? -18.894 -24.343 20.942 1.00 61.66 101 SER A O 1
ATOM 830 N N . CYS A 1 102 ? -17.242 -22.945 20.347 1.00 49.69 102 CYS A N 1
ATOM 831 C CA . CYS A 1 102 ? -17.138 -22.273 21.647 1.00 49.69 102 CYS A CA 1
ATOM 832 C C . CYS A 1 102 ? -18.100 -21.081 21.794 1.00 49.69 102 CYS A C 1
ATOM 834 O O . CYS A 1 102 ? -18.204 -20.536 22.887 1.00 49.69 102 CYS A O 1
ATOM 836 N N . THR A 1 103 ? -18.795 -20.663 20.729 1.00 49.66 103 THR A N 1
ATOM 837 C CA . THR A 1 103 ? -19.732 -19.523 20.756 1.00 49.66 103 THR A CA 1
ATOM 838 C C . THR A 1 103 ? -21.196 -19.926 20.568 1.00 49.66 103 THR A C 1
ATOM 840 O O . THR A 1 103 ? -22.034 -19.054 20.363 1.00 49.66 103 THR A O 1
ATOM 843 N N . SER A 1 104 ? -21.522 -21.221 20.605 1.00 48.72 104 SER A N 1
ATOM 844 C CA . SER A 1 104 ? -22.900 -21.710 20.471 1.00 48.72 104 SER A CA 1
ATOM 845 C C . SER A 1 104 ? -23.291 -22.635 21.625 1.00 48.72 104 SER A C 1
ATOM 847 O O . SER A 1 104 ? -23.492 -23.836 21.441 1.00 48.72 104 SER A O 1
ATOM 849 N N . GLU A 1 105 ? -23.428 -22.068 22.819 1.00 45.47 105 GLU A N 1
ATOM 850 C CA . GLU A 1 105 ? -24.540 -22.485 23.671 1.00 45.47 105 GLU A CA 1
ATOM 851 C C . GLU A 1 105 ? -25.820 -21.871 23.064 1.00 45.47 105 GLU A C 1
ATOM 853 O O . GLU A 1 105 ? -25.812 -20.721 22.634 1.00 45.47 105 GLU A O 1
ATOM 858 N N . ASP A 1 106 ? -26.880 -22.678 22.964 1.00 47.94 106 ASP A N 1
ATOM 859 C CA . ASP A 1 106 ? -28.201 -22.407 22.364 1.00 47.94 106 ASP A CA 1
ATOM 860 C C . ASP A 1 106 ? -28.383 -22.497 20.833 1.00 47.94 106 ASP A C 1
ATOM 862 O O . ASP A 1 106 ? -28.689 -21.542 20.120 1.00 47.94 106 ASP A O 1
ATOM 866 N N . SER A 1 107 ? -28.412 -23.739 20.338 1.00 45.25 107 SER A N 1
ATOM 867 C CA . SER A 1 107 ? -29.431 -24.131 19.353 1.00 45.25 107 SER A CA 1
ATOM 868 C C . SER A 1 107 ? -29.863 -25.579 19.588 1.00 45.25 107 SER A C 1
ATOM 870 O O . SER A 1 107 ? -29.357 -26.529 18.993 1.00 45.25 107 SER A O 1
ATOM 872 N N . PHE A 1 108 ? -30.804 -25.751 20.516 1.00 39.44 108 PHE A N 1
ATOM 873 C CA . PHE A 1 108 ? -31.538 -26.998 20.694 1.00 39.44 108 PHE A CA 1
ATOM 874 C C . PHE A 1 108 ? -32.381 -27.279 19.438 1.00 39.44 108 PHE A C 1
ATOM 876 O O . PHE A 1 108 ? -33.448 -26.697 19.244 1.00 39.44 108 PHE A O 1
ATOM 883 N N . VAL A 1 109 ? -31.937 -28.221 18.605 1.00 40.69 109 VAL A N 1
ATOM 884 C CA . VAL A 1 109 ? -32.844 -29.026 17.778 1.00 40.69 109 VAL A CA 1
ATOM 885 C C . VAL A 1 109 ? -32.856 -30.427 18.371 1.00 40.69 109 VAL A C 1
ATOM 887 O O . VAL A 1 109 ? -31.948 -31.230 18.171 1.00 40.69 109 VAL A O 1
ATOM 890 N N . GLU A 1 110 ? -33.904 -30.697 19.143 1.00 37.97 110 GLU A N 1
ATOM 891 C CA . GLU A 1 110 ? -34.243 -32.011 19.675 1.00 37.97 110 GLU A CA 1
ATOM 892 C C . GLU A 1 110 ? -34.550 -32.967 18.503 1.00 37.97 110 GLU A C 1
ATOM 894 O O . GLU A 1 110 ? -35.678 -33.045 18.014 1.00 37.97 110 GLU A O 1
ATOM 899 N N . ILE A 1 111 ? -33.546 -33.704 18.017 1.00 40.22 111 ILE A N 1
ATOM 900 C CA . ILE A 1 111 ? -33.783 -34.832 17.109 1.00 40.22 111 ILE A CA 1
ATOM 901 C C . ILE A 1 111 ? -34.276 -36.002 17.962 1.00 40.22 111 ILE A C 1
ATOM 903 O O . ILE A 1 111 ? -33.494 -36.780 18.507 1.00 40.22 111 ILE A O 1
ATOM 907 N N . ARG A 1 112 ? -35.601 -36.144 18.072 1.00 37.22 112 ARG A N 1
ATOM 908 C CA . ARG A 1 112 ? -36.216 -37.380 18.570 1.00 37.22 112 ARG A CA 1
ATOM 909 C C . ARG A 1 112 ? -35.931 -38.507 17.586 1.00 37.22 112 ARG A C 1
ATOM 911 O O . ARG A 1 112 ? -36.605 -38.634 16.564 1.00 37.22 112 ARG A O 1
ATOM 918 N N . ILE A 1 113 ? -34.968 -39.359 17.914 1.00 40.28 113 ILE A N 1
ATOM 919 C CA . ILE A 1 113 ? -34.835 -40.662 17.267 1.00 40.28 113 ILE A CA 1
ATOM 920 C C . ILE A 1 113 ? -35.883 -41.572 17.909 1.00 40.28 113 ILE A C 1
ATOM 922 O O . ILE A 1 113 ? -35.740 -42.023 19.044 1.00 40.28 113 ILE A O 1
ATOM 926 N N . ALA A 1 114 ? -36.986 -41.775 17.190 1.00 36.53 114 ALA A N 1
ATOM 927 C CA . ALA A 1 114 ? -38.003 -42.747 17.548 1.00 36.53 114 ALA A CA 1
ATOM 928 C C . ALA A 1 114 ? -37.378 -44.147 17.595 1.00 36.53 114 ALA A C 1
ATOM 930 O O . ALA A 1 114 ? -36.730 -44.582 16.641 1.00 36.53 114 ALA A O 1
ATOM 931 N N . GLY A 1 115 ? -37.587 -44.835 18.717 1.00 42.88 115 GLY A N 1
ATOM 932 C CA . GLY A 1 115 ? -37.131 -46.198 18.931 1.00 42.88 115 GLY A CA 1
ATOM 933 C C . GLY A 1 115 ? -37.634 -47.151 17.851 1.00 42.88 115 GLY A C 1
ATOM 934 O O . GLY A 1 115 ? -38.810 -47.142 17.477 1.00 42.88 115 GLY A O 1
ATOM 935 N N . LYS A 1 116 ? -36.726 -48.001 17.377 1.00 33.28 116 LYS A N 1
ATOM 936 C CA . LYS A 1 116 ? -37.078 -49.249 16.715 1.00 33.28 116 LYS A CA 1
ATOM 937 C C . LYS A 1 116 ? -35.972 -50.268 16.954 1.00 33.28 116 LYS A C 1
ATOM 939 O O . LYS A 1 116 ? -34.876 -50.141 16.419 1.00 33.28 116 LYS A O 1
ATOM 944 N N . ASP A 1 117 ? -36.297 -51.256 17.777 1.00 38.59 117 ASP A N 1
ATOM 945 C CA . ASP A 1 117 ? -35.552 -52.498 17.941 1.00 38.59 117 ASP A CA 1
ATOM 946 C C . ASP A 1 117 ? -35.305 -53.152 16.579 1.00 38.59 117 ASP A C 1
ATOM 948 O O . ASP A 1 117 ? -36.287 -53.380 15.874 1.00 38.59 117 ASP A O 1
ATOM 952 N N . ILE A 1 118 ? -34.055 -53.511 16.250 1.00 37.88 118 ILE A N 1
ATOM 953 C CA . ILE A 1 118 ? -33.698 -54.757 15.543 1.00 37.88 118 ILE A CA 1
ATOM 954 C C . ILE A 1 118 ? -32.306 -55.210 16.017 1.00 37.88 118 ILE A C 1
ATOM 956 O O . ILE A 1 118 ? -31.382 -54.418 16.178 1.00 37.88 118 ILE A O 1
ATOM 960 N N . ALA A 1 119 ? -32.228 -56.511 16.276 1.00 34.97 119 ALA A N 1
ATOM 961 C CA . ALA A 1 119 ? -31.151 -57.285 16.863 1.00 34.97 119 ALA A CA 1
ATOM 962 C C . ALA A 1 119 ? -29.910 -57.509 15.973 1.00 34.97 119 ALA A C 1
ATOM 964 O O . ALA A 1 119 ? -30.003 -57.459 14.753 1.00 34.97 119 ALA A O 1
ATOM 965 N N . ALA A 1 120 ? -28.830 -57.908 16.664 1.00 35.59 120 ALA A N 1
ATOM 966 C CA . ALA A 1 120 ? -27.774 -58.855 16.276 1.00 35.59 120 ALA A CA 1
ATOM 967 C C . ALA A 1 120 ? -26.867 -58.531 15.068 1.00 35.59 120 ALA A C 1
ATOM 969 O O . ALA A 1 120 ? -27.313 -58.521 13.931 1.00 35.59 120 ALA A O 1
ATOM 970 N N . GLU A 1 121 ? -25.556 -58.402 15.309 1.00 34.72 121 GLU A N 1
ATOM 971 C CA . GLU A 1 121 ? -24.577 -59.487 15.086 1.00 34.72 121 GLU A CA 1
ATOM 972 C C . GLU A 1 121 ? -23.151 -59.051 15.480 1.00 34.72 121 GLU A C 1
ATOM 974 O O . GLU A 1 121 ? -22.716 -57.927 15.234 1.00 34.72 121 GLU A O 1
ATOM 979 N N . GLU A 1 122 ? -22.438 -59.970 16.134 1.00 35.72 122 GLU A N 1
ATOM 980 C CA . GLU A 1 122 ? -21.011 -59.913 16.456 1.00 35.72 122 GLU A CA 1
ATOM 981 C C . GLU A 1 122 ? -20.145 -60.044 15.190 1.00 35.72 122 GLU A C 1
ATOM 983 O O . GLU A 1 122 ? -20.425 -60.906 14.359 1.00 35.72 122 GLU A O 1
ATOM 988 N N . ASN A 1 123 ? -19.016 -59.321 15.105 1.00 31.41 123 ASN A N 1
ATOM 989 C CA . ASN A 1 123 ? -17.727 -59.963 14.792 1.00 31.41 123 ASN A CA 1
ATOM 990 C C . ASN A 1 123 ? -16.491 -59.062 15.017 1.00 31.41 123 ASN A C 1
ATOM 992 O O . ASN A 1 123 ? -16.202 -58.146 14.258 1.00 31.41 123 ASN A O 1
ATOM 996 N N . THR A 1 124 ? -15.809 -59.360 16.121 1.00 33.12 124 THR A N 1
ATOM 997 C CA . THR A 1 124 ? -14.367 -59.601 16.334 1.00 33.12 124 THR A CA 1
ATOM 998 C C . THR A 1 124 ? -13.250 -59.000 15.432 1.00 33.12 124 THR A C 1
ATOM 1000 O O . THR A 1 124 ? -13.228 -59.173 14.218 1.00 33.12 124 THR A O 1
ATOM 1003 N N . LEU A 1 125 ? -12.220 -58.498 16.156 1.00 30.50 125 LEU A N 1
ATOM 1004 C CA . LEU A 1 125 ? -10.763 -58.357 15.872 1.00 30.50 125 LEU A CA 1
ATOM 1005 C C . LEU A 1 125 ? -10.291 -57.135 15.048 1.00 30.50 125 LEU A C 1
ATOM 1007 O O . LEU A 1 125 ? -10.852 -56.830 14.010 1.00 30.50 125 LEU A O 1
ATOM 1011 N N . SER A 1 126 ? -9.197 -56.426 15.361 1.00 31.02 126 SER A N 1
ATOM 1012 C CA . SER A 1 126 ? -8.267 -56.380 16.507 1.00 31.02 126 SER A CA 1
ATOM 1013 C C . SER A 1 126 ? -7.253 -55.236 16.279 1.00 31.02 126 SER A C 1
ATOM 1015 O O . SER A 1 126 ? -6.754 -55.086 15.169 1.00 31.02 126 SER A O 1
ATOM 1017 N N . GLU A 1 127 ? -6.958 -54.492 17.348 1.00 30.09 127 GLU A N 1
ATOM 1018 C CA . GLU A 1 127 ? -5.667 -53.913 17.789 1.00 30.09 127 GLU A CA 1
ATOM 1019 C C . GLU A 1 127 ? -4.653 -53.322 16.783 1.00 30.09 127 GLU A C 1
ATOM 1021 O O . GLU A 1 127 ? -3.980 -54.035 16.045 1.00 30.09 127 GLU A O 1
ATOM 1026 N N . ALA A 1 128 ? -4.375 -52.023 16.955 1.00 29.77 128 ALA A N 1
ATOM 1027 C CA . ALA A 1 128 ? -3.004 -51.521 17.090 1.00 29.77 128 ALA A CA 1
ATOM 1028 C C . ALA A 1 128 ? -2.990 -50.267 17.984 1.00 29.77 128 ALA A C 1
ATOM 1030 O O . ALA A 1 128 ? -3.588 -49.240 17.666 1.00 29.77 128 ALA A O 1
ATOM 1031 N N . GLU A 1 129 ? -2.328 -50.390 19.132 1.00 33.38 129 GLU A N 1
ATOM 1032 C CA . GLU A 1 129 ? -2.097 -49.334 20.112 1.00 33.38 129 GLU A CA 1
ATOM 1033 C C . GLU A 1 129 ? -1.036 -48.329 19.631 1.00 33.38 129 GLU A C 1
ATOM 1035 O O . GLU A 1 129 ? 0.073 -48.711 19.263 1.00 33.38 129 GLU A O 1
ATOM 1040 N N . THR A 1 130 ? -1.306 -47.037 19.811 1.00 30.36 130 THR A N 1
ATOM 1041 C CA . THR A 1 130 ? -0.265 -46.043 20.114 1.00 30.36 130 THR A CA 1
ATOM 1042 C C . THR A 1 130 ? -0.779 -45.107 21.199 1.00 30.36 130 THR A C 1
ATOM 1044 O O . THR A 1 130 ? -1.502 -44.142 20.965 1.00 30.36 130 THR A O 1
ATOM 1047 N N . LYS A 1 131 ? -0.397 -45.422 22.439 1.00 41.72 131 LYS A N 1
ATOM 1048 C CA . LYS A 1 131 ? -0.425 -44.489 23.566 1.00 41.72 131 LYS A CA 1
ATOM 1049 C C . LYS A 1 131 ? 0.577 -43.370 23.284 1.00 41.72 131 LYS A C 1
ATOM 1051 O O . LYS A 1 131 ? 1.737 -43.668 23.013 1.00 41.72 131 LYS A O 1
ATOM 1056 N N . ASN A 1 132 ? 0.147 -42.112 23.386 1.00 32.19 132 ASN A N 1
ATOM 1057 C CA . ASN A 1 132 ? 0.720 -41.122 24.312 1.00 32.19 132 ASN A CA 1
ATOM 1058 C C . ASN A 1 132 ? 0.166 -39.712 24.053 1.00 32.19 132 ASN A C 1
ATOM 1060 O O . ASN A 1 132 ? 0.253 -39.195 22.946 1.00 32.19 132 ASN A O 1
ATOM 1064 N N . GLY A 1 133 ? -0.290 -39.065 25.131 1.00 33.47 133 GLY A N 1
ATOM 1065 C CA . GLY A 1 133 ? -0.233 -37.608 25.257 1.00 33.47 133 GLY A CA 1
ATOM 1066 C C . GLY A 1 133 ? -1.519 -36.828 24.999 1.00 33.47 133 GLY A C 1
ATOM 1067 O O . GLY A 1 133 ? -1.483 -35.848 24.263 1.00 33.47 133 GLY A O 1
ATOM 1068 N N . ILE A 1 134 ? -2.634 -37.179 25.652 1.00 36.41 134 ILE A N 1
ATOM 1069 C CA . ILE A 1 134 ? -3.744 -36.227 25.831 1.00 36.41 134 ILE A CA 1
ATOM 1070 C C . ILE A 1 134 ? -3.262 -35.147 26.807 1.00 36.41 134 ILE A C 1
ATOM 1072 O O . ILE A 1 134 ? -3.352 -35.280 28.027 1.00 36.41 134 ILE A O 1
ATOM 1076 N N . ILE A 1 135 ? -2.684 -34.085 26.250 1.00 34.91 135 ILE A N 1
ATOM 1077 C CA . ILE A 1 135 ? -2.438 -32.832 26.955 1.00 34.91 135 ILE A CA 1
ATOM 1078 C C . ILE A 1 135 ? -3.786 -32.115 27.011 1.00 34.91 135 ILE A C 1
ATOM 1080 O O . ILE A 1 135 ? -4.213 -31.461 26.066 1.00 34.91 135 ILE A O 1
ATOM 1084 N N . SER A 1 136 ? -4.470 -32.294 28.137 1.00 35.41 136 SER A N 1
ATOM 1085 C CA . SER A 1 136 ? -5.592 -31.467 28.565 1.00 35.41 136 SER A CA 1
ATOM 1086 C C . SER A 1 136 ? -5.082 -30.047 28.823 1.00 35.41 136 SER A C 1
ATOM 1088 O O . SER A 1 136 ? -4.627 -29.739 29.926 1.00 35.41 136 SER A O 1
ATOM 1090 N N . TYR A 1 137 ? -5.177 -29.159 27.838 1.00 30.89 137 TYR A N 1
ATOM 1091 C CA . TYR A 1 137 ? -5.209 -27.727 28.122 1.00 30.89 137 TYR A CA 1
ATOM 1092 C C . TYR A 1 137 ? -6.607 -27.405 28.645 1.00 30.89 137 TYR A C 1
ATOM 1094 O O . TYR A 1 137 ? -7.575 -27.313 27.893 1.00 30.89 137 TYR A O 1
ATOM 1102 N N . ARG A 1 138 ? -6.691 -27.271 29.975 1.00 33.97 138 ARG A N 1
ATOM 1103 C CA . ARG A 1 138 ? -7.769 -26.550 30.649 1.00 33.97 138 ARG A CA 1
ATOM 1104 C C . ARG A 1 138 ? -7.923 -25.199 29.956 1.00 33.97 138 ARG A C 1
ATOM 1106 O O . ARG A 1 138 ? -7.034 -24.357 30.058 1.00 33.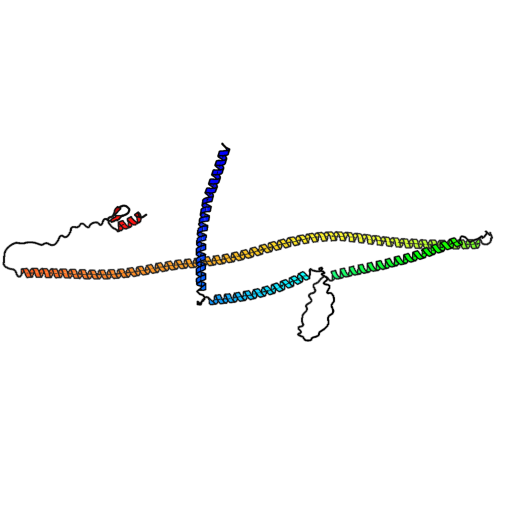97 138 ARG A O 1
ATOM 1113 N N . ALA A 1 139 ? -9.054 -24.986 29.296 1.00 36.31 139 ALA A N 1
ATOM 1114 C CA . ALA A 1 139 ? -9.589 -23.645 29.180 1.00 36.31 139 ALA A CA 1
ATOM 1115 C C . ALA A 1 139 ? -9.959 -23.225 30.607 1.00 36.31 139 ALA A C 1
ATOM 1117 O O . ALA A 1 139 ? -10.856 -23.809 31.215 1.00 36.31 139 ALA A O 1
ATOM 1118 N N . GLY A 1 140 ? -9.193 -22.295 31.176 1.00 42.66 140 GLY A N 1
ATOM 1119 C CA . GLY A 1 140 ? -9.541 -21.632 32.425 1.00 42.66 140 GLY A CA 1
ATOM 1120 C C . GLY A 1 140 ? -10.785 -20.783 32.203 1.00 42.66 140 GLY A C 1
ATOM 1121 O O . GLY A 1 140 ? -10.681 -19.597 31.922 1.00 42.66 140 GLY A O 1
ATOM 1122 N N . CYS A 1 141 ? -11.949 -21.418 32.281 1.00 38.34 141 CYS A N 1
ATOM 1123 C CA . CYS A 1 141 ? -13.165 -20.774 32.746 1.00 38.34 141 CYS A CA 1
ATOM 1124 C C . CYS A 1 141 ? -12.972 -20.652 34.260 1.00 38.34 141 CYS A C 1
ATOM 1126 O O . CYS A 1 141 ? -12.622 -21.649 34.895 1.00 38.34 141 CYS A O 1
ATOM 1128 N N . SER A 1 142 ? -13.041 -19.440 34.804 1.00 43.41 142 SER A N 1
ATOM 1129 C CA . SER A 1 142 ? -12.847 -19.192 36.231 1.00 43.41 142 SER A CA 1
ATOM 1130 C C . SER A 1 142 ? -13.748 -20.135 37.028 1.00 43.41 142 SER A C 1
ATOM 1132 O O . SER A 1 142 ? -14.973 -20.048 36.963 1.00 43.41 142 SER A O 1
ATOM 1134 N N . ASP A 1 143 ? -13.139 -21.048 37.791 1.00 48.88 143 ASP A N 1
ATOM 1135 C CA . ASP A 1 143 ? -13.863 -21.898 38.744 1.00 48.88 143 ASP A CA 1
ATOM 1136 C C . ASP A 1 143 ? -14.707 -21.022 39.700 1.00 48.88 143 ASP A C 1
ATOM 1138 O O . ASP A 1 143 ? -15.763 -21.444 40.160 1.00 48.88 143 ASP A O 1
ATOM 1142 N N . ASP A 1 144 ? -14.303 -19.762 39.910 1.00 55.41 144 ASP A N 1
ATOM 1143 C CA . ASP A 1 144 ? -15.019 -18.758 40.701 1.00 55.41 144 ASP A CA 1
ATOM 1144 C C . ASP A 1 144 ? -16.418 -18.404 40.160 1.00 55.41 144 ASP A C 1
ATOM 1146 O O . ASP A 1 144 ? -17.324 -18.193 40.962 1.00 55.41 144 ASP A O 1
ATOM 1150 N N . GLU A 1 145 ? -16.647 -18.375 38.838 1.00 52.25 145 GLU A N 1
ATOM 1151 C CA . GLU A 1 145 ? -17.976 -18.060 38.274 1.00 52.25 145 GLU A CA 1
ATOM 1152 C C . GLU A 1 145 ? -18.925 -19.258 38.363 1.00 52.25 145 GLU A C 1
ATOM 1154 O O . GLU A 1 145 ? -20.095 -19.102 38.710 1.00 52.25 145 GLU A O 1
ATOM 1159 N N . LYS A 1 146 ? -18.419 -20.478 38.145 1.00 56.81 146 LYS A N 1
ATOM 1160 C CA . LYS A 1 146 ? -19.215 -21.702 38.329 1.00 56.81 146 LYS A CA 1
ATOM 1161 C C . LYS A 1 146 ? -19.544 -21.949 39.797 1.00 56.81 146 LYS A C 1
ATOM 1163 O O . LYS A 1 146 ? -20.687 -22.256 40.116 1.00 56.81 146 LYS A O 1
ATOM 1168 N N . HIS A 1 147 ? -18.583 -21.743 40.696 1.00 56.75 147 HIS A N 1
ATOM 1169 C CA . HIS A 1 147 ? -18.823 -21.863 42.131 1.00 56.75 147 HIS A CA 1
ATOM 1170 C C . HIS A 1 147 ? -19.726 -20.753 42.676 1.00 56.75 147 HIS A C 1
ATOM 1172 O O . HIS A 1 147 ? -20.507 -21.026 43.588 1.00 56.75 147 HIS A O 1
ATOM 1178 N N . ALA A 1 148 ? -19.676 -19.534 42.126 1.00 60.69 148 ALA A N 1
ATOM 1179 C CA . ALA A 1 148 ? -20.617 -18.474 42.483 1.00 60.69 148 ALA A CA 1
ATOM 1180 C C . ALA A 1 148 ? -22.054 -18.859 42.097 1.00 60.69 148 ALA A C 1
ATOM 1182 O O . ALA A 1 148 ? -22.927 -18.851 42.965 1.00 60.69 148 ALA A O 1
ATOM 1183 N N . MET A 1 149 ? -22.277 -19.313 40.859 1.00 61.81 149 MET A N 1
ATOM 1184 C CA . MET A 1 149 ? -23.601 -19.745 40.389 1.00 61.81 149 MET A CA 1
ATOM 1185 C C . MET A 1 149 ? -24.125 -20.968 41.162 1.00 61.81 149 MET A C 1
ATOM 1187 O O . MET A 1 149 ? -25.265 -20.962 41.620 1.00 61.81 149 MET A O 1
ATOM 1191 N N . GLU A 1 150 ? -23.284 -21.976 41.419 1.00 64.94 150 GLU A N 1
ATOM 1192 C CA . GLU A 1 150 ? -23.648 -23.127 42.263 1.00 64.94 150 GLU A CA 1
ATOM 1193 C C . GLU A 1 150 ? -23.953 -22.708 43.716 1.00 64.94 150 GLU A C 1
ATOM 1195 O O . GLU A 1 150 ? -24.844 -23.270 44.359 1.00 64.94 150 GLU A O 1
ATOM 1200 N N . SER A 1 151 ? -23.248 -21.703 44.254 1.00 73.88 151 SER A N 1
ATOM 1201 C CA . SER A 1 151 ? -23.505 -21.179 45.602 1.00 73.88 151 SER A CA 1
ATOM 1202 C C . SER A 1 151 ? -24.822 -20.402 45.694 1.00 73.88 151 SER A C 1
ATOM 1204 O O . SER A 1 151 ? -25.526 -20.512 46.703 1.00 73.88 151 SER A O 1
ATOM 1206 N N . GLU A 1 152 ? -25.186 -19.678 44.634 1.00 76.19 152 GLU A N 1
ATOM 1207 C CA . GLU A 1 152 ? -26.449 -18.951 44.515 1.00 76.19 152 GLU A CA 1
ATOM 1208 C C . GLU A 1 152 ? -27.628 -19.915 44.335 1.00 76.19 152 GLU A C 1
ATOM 1210 O O . GLU A 1 152 ? -28.612 -19.816 45.070 1.00 76.19 152 GLU A O 1
ATOM 1215 N N . GLU A 1 153 ? -27.513 -20.919 43.461 1.00 78.38 153 GLU A N 1
ATOM 1216 C CA . GLU A 1 153 ? -28.535 -21.961 43.284 1.00 78.38 153 GLU A CA 1
ATOM 1217 C C . GLU A 1 153 ? -28.784 -22.752 44.578 1.00 78.38 153 GLU A C 1
ATOM 1219 O O . GLU A 1 153 ? -29.932 -23.047 44.943 1.00 78.38 153 GLU A O 1
ATOM 1224 N N . LEU A 1 154 ? -27.720 -23.048 45.329 1.00 82.81 154 LEU A N 1
ATOM 1225 C CA . LEU A 1 154 ? -27.813 -23.722 46.620 1.00 82.81 154 LEU A CA 1
ATOM 1226 C C . LEU A 1 154 ? -28.431 -22.815 47.700 1.00 82.81 154 LEU A C 1
ATOM 1228 O O . LEU A 1 154 ? -29.184 -23.299 48.553 1.00 82.81 154 LEU A O 1
ATOM 1232 N N . ALA A 1 155 ? -28.160 -21.508 47.667 1.00 84.44 155 ALA A N 1
ATOM 1233 C CA . ALA A 1 155 ? -28.783 -20.530 48.557 1.00 84.44 155 ALA A CA 1
ATOM 1234 C C . ALA A 1 155 ? -30.284 -20.361 48.262 1.00 84.44 155 ALA A C 1
ATOM 1236 O O . ALA A 1 155 ? -31.096 -20.406 49.190 1.00 84.44 155 ALA A O 1
ATOM 1237 N N . VAL A 1 156 ? -30.670 -20.263 46.986 1.00 86.25 156 VAL A N 1
ATOM 1238 C CA . VAL A 1 156 ? -32.075 -20.204 46.550 1.00 86.25 156 VAL A CA 1
ATOM 1239 C C . VAL A 1 156 ? -32.812 -21.485 46.938 1.00 86.25 156 VAL A C 1
ATOM 1241 O O . VAL A 1 156 ? -33.912 -21.423 47.487 1.00 86.25 156 VAL A O 1
ATOM 1244 N N . SER A 1 157 ? -32.188 -22.651 46.752 1.00 85.75 157 SER A N 1
ATOM 1245 C CA . SER A 1 157 ? -32.769 -23.942 47.141 1.00 85.75 157 SER A CA 1
ATOM 1246 C C . SER A 1 157 ? -33.033 -24.036 48.647 1.00 85.75 157 SER A C 1
ATOM 1248 O O . SER A 1 157 ? -34.105 -24.489 49.058 1.00 85.75 157 SER A O 1
ATOM 1250 N N . LYS A 1 158 ? -32.104 -23.548 49.481 1.00 87.94 158 LYS A N 1
ATOM 1251 C CA . LYS A 1 158 ? -32.290 -23.459 50.940 1.00 87.94 158 LYS A CA 1
ATOM 1252 C C . LYS A 1 158 ? -33.420 -22.501 51.317 1.00 87.94 158 LYS A C 1
ATOM 1254 O O . LYS A 1 158 ? -34.227 -22.835 52.182 1.00 87.94 158 LYS A O 1
ATOM 1259 N N . LEU A 1 159 ? -33.512 -21.349 50.649 1.00 89.69 159 LEU A N 1
ATOM 1260 C CA . LEU A 1 159 ? -34.567 -20.365 50.901 1.00 89.69 159 LEU A CA 1
ATOM 1261 C C . LEU A 1 159 ? -35.953 -20.921 50.540 1.00 89.69 159 LEU A C 1
ATOM 1263 O O . LEU A 1 159 ? -36.894 -20.793 51.317 1.00 89.69 159 LEU A O 1
ATOM 1267 N N . LEU A 1 160 ? -36.071 -21.598 49.394 1.00 89.38 160 LEU A N 1
ATOM 1268 C CA . LEU A 1 160 ? -37.313 -22.237 48.951 1.00 89.38 160 LEU A CA 1
ATOM 1269 C C . LEU A 1 160 ? -37.725 -23.410 49.847 1.00 89.38 160 LEU A C 1
ATOM 1271 O O . LEU A 1 160 ? -38.918 -23.656 50.022 1.00 89.38 160 LEU A O 1
ATOM 1275 N N . HIS A 1 161 ? -36.765 -24.157 50.398 1.00 89.12 161 HIS A N 1
ATOM 1276 C CA . HIS A 1 161 ? -37.060 -25.212 51.365 1.00 89.12 161 HIS A CA 1
ATOM 1277 C C . HIS A 1 161 ? -37.575 -24.630 52.684 1.00 89.12 161 HIS A C 1
ATOM 1279 O O . HIS A 1 161 ? -38.646 -25.029 53.127 1.00 89.12 161 HIS A O 1
ATOM 1285 N N . SER A 1 162 ? -36.899 -23.615 53.229 1.00 89.69 162 SER A N 1
ATOM 1286 C CA . SER A 1 162 ? -37.345 -22.927 54.446 1.00 89.69 162 SER A CA 1
ATOM 1287 C C . SER A 1 162 ? -38.709 -22.250 54.263 1.00 89.69 162 SER A C 1
ATOM 1289 O O . SER A 1 162 ? -39.557 -22.350 55.141 1.00 89.69 162 SER A O 1
ATOM 1291 N N . LEU A 1 163 ? -38.978 -21.640 53.102 1.00 90.06 163 LEU A N 1
ATOM 1292 C CA . LEU A 1 163 ? -40.303 -21.097 52.782 1.00 90.06 163 LEU A CA 1
ATOM 1293 C C . LEU A 1 163 ? -41.383 -22.182 52.772 1.00 90.06 163 LEU A C 1
ATOM 1295 O O . LEU A 1 163 ? -42.476 -21.945 53.278 1.00 90.06 163 LEU A O 1
ATOM 1299 N N . ARG A 1 164 ? -41.095 -23.369 52.224 1.00 92.06 164 ARG A N 1
ATOM 1300 C CA . ARG A 1 164 ? -42.034 -24.499 52.252 1.00 92.06 164 ARG A CA 1
ATOM 1301 C C . ARG A 1 164 ? -42.293 -24.994 53.673 1.00 92.06 164 ARG A C 1
ATOM 1303 O O . ARG A 1 164 ? -43.454 -25.148 54.026 1.00 92.06 164 ARG A O 1
ATOM 1310 N N . GLU A 1 165 ? -41.249 -25.163 54.481 1.00 91.88 165 GLU A N 1
ATOM 1311 C CA . GLU A 1 165 ? -41.383 -25.565 55.888 1.00 91.88 165 GLU A CA 1
ATOM 1312 C C . GLU A 1 165 ? -42.188 -24.545 56.704 1.00 91.88 165 GLU A C 1
ATOM 1314 O O . GLU A 1 165 ? -43.059 -24.920 57.483 1.00 91.88 165 GLU A O 1
ATOM 1319 N N . GLU A 1 166 ? -41.939 -23.247 56.517 1.00 90.31 166 GLU A N 1
ATOM 1320 C CA . GLU A 1 166 ? -42.712 -22.202 57.194 1.00 90.31 166 GLU A CA 1
ATOM 1321 C C . GLU A 1 166 ? -44.162 -22.143 56.692 1.00 90.31 166 GLU A C 1
ATOM 1323 O O . GLU A 1 166 ? -45.072 -21.907 57.482 1.00 90.31 166 GLU A O 1
ATOM 1328 N N . THR A 1 167 ? -44.409 -22.422 55.407 1.00 89.81 167 THR A N 1
ATOM 1329 C CA . THR A 1 167 ? -45.779 -22.520 54.870 1.00 89.81 167 THR A CA 1
ATOM 1330 C C . THR A 1 167 ? -46.527 -23.704 55.491 1.00 89.81 167 THR A C 1
ATOM 1332 O O . THR A 1 167 ? -47.665 -23.544 55.925 1.00 89.81 167 THR A O 1
ATOM 1335 N N . GLU A 1 168 ? -45.873 -24.861 55.616 1.00 92.12 168 GLU A N 1
ATOM 1336 C CA . GLU A 1 168 ? -46.434 -26.060 56.251 1.00 92.12 168 GLU A CA 1
ATOM 1337 C C . GLU A 1 168 ? -46.734 -25.824 57.742 1.00 92.12 168 GLU A C 1
ATOM 1339 O O . GLU A 1 168 ? -47.836 -26.118 58.205 1.00 92.12 168 GLU A O 1
ATOM 1344 N N . LYS A 1 169 ? -45.825 -25.170 58.480 1.00 93.06 169 LYS A N 1
ATOM 1345 C CA . LYS A 1 169 ? -46.071 -24.767 59.878 1.00 93.06 169 LYS A CA 1
ATOM 1346 C C . LYS A 1 169 ? -47.257 -23.814 60.015 1.00 93.06 169 LYS A C 1
ATOM 1348 O O . LYS A 1 169 ? -48.026 -23.921 60.970 1.00 93.06 169 LYS A O 1
ATOM 1353 N N . VAL A 1 170 ? -47.419 -22.866 59.090 1.00 92.56 170 VAL A N 1
ATOM 1354 C CA . VAL A 1 170 ? -48.570 -21.951 59.100 1.00 92.56 170 VAL A CA 1
ATOM 1355 C C . VAL A 1 170 ? -49.873 -22.717 58.870 1.00 92.56 170 VAL A C 1
ATOM 1357 O O . VAL A 1 170 ? -50.855 -22.447 59.563 1.00 92.56 170 VAL A O 1
ATOM 1360 N N . GLU A 1 171 ? -49.895 -23.687 57.955 1.00 91.12 171 GLU A N 1
ATOM 1361 C CA . GLU A 1 171 ? -51.065 -24.543 57.723 1.00 91.12 171 GLU A CA 1
ATOM 1362 C C . GLU A 1 171 ? -51.405 -25.411 58.950 1.00 91.12 171 GLU A C 1
ATOM 1364 O O . GLU A 1 171 ? -52.579 -25.524 59.323 1.00 91.12 171 GLU A O 1
ATOM 1369 N N . GLU A 1 172 ? -50.400 -25.966 59.635 1.00 92.56 172 GLU A N 1
ATOM 1370 C CA . GLU A 1 172 ? -50.589 -26.707 60.889 1.00 92.56 172 GLU A CA 1
ATOM 1371 C C . GLU A 1 172 ? -51.185 -25.822 61.990 1.00 92.56 172 GLU A C 1
ATOM 1373 O O . GLU A 1 172 ? -52.206 -26.177 62.586 1.00 92.56 172 GLU A O 1
ATOM 1378 N N . LEU A 1 173 ? -50.619 -24.631 62.206 1.00 90.75 173 LEU A N 1
ATOM 1379 C CA . LEU A 1 173 ? -51.130 -23.675 63.191 1.00 90.75 173 LEU A CA 1
ATOM 1380 C C . LEU A 1 173 ? -52.547 -23.195 62.848 1.00 90.75 173 LEU A C 1
ATOM 1382 O O . LEU A 1 173 ? -53.379 -23.037 63.743 1.00 90.75 173 LEU A O 1
ATOM 1386 N N . GLN A 1 174 ? -52.868 -23.005 61.564 1.00 90.75 174 GLN A N 1
ATOM 1387 C CA . GLN A 1 174 ? -54.231 -22.685 61.127 1.00 90.75 174 GLN A CA 1
ATOM 1388 C C . GLN A 1 174 ? -55.214 -23.814 61.453 1.00 90.75 174 GLN A C 1
ATOM 1390 O O . GLN A 1 174 ? -56.337 -23.550 61.891 1.00 90.75 174 GLN A O 1
ATOM 1395 N N . LYS A 1 175 ? -54.798 -25.073 61.288 1.00 91.81 175 LYS A N 1
ATOM 1396 C CA . LYS A 1 175 ? -55.615 -26.244 61.623 1.00 91.81 175 LYS A CA 1
ATOM 1397 C C . LYS A 1 175 ? -55.816 -26.391 63.133 1.00 91.81 175 LYS A C 1
ATOM 1399 O O . LYS A 1 175 ? -56.931 -26.685 63.571 1.00 91.81 175 LYS A O 1
ATOM 1404 N N . GLU A 1 176 ? -54.776 -26.164 63.931 1.00 93.12 176 GLU A N 1
ATOM 1405 C CA . GLU A 1 176 ? -54.878 -26.152 65.394 1.00 93.12 176 GLU A CA 1
ATOM 1406 C C . GLU A 1 176 ? -55.800 -25.035 65.888 1.00 93.12 176 GLU A C 1
ATOM 1408 O O . GLU A 1 176 ? -56.662 -25.277 66.736 1.00 93.12 176 GLU A O 1
ATOM 1413 N N . LEU A 1 177 ? -55.691 -23.839 65.305 1.00 91.19 177 LEU A N 1
ATOM 1414 C CA . LEU A 1 177 ? -56.555 -22.705 65.618 1.00 91.19 177 LEU A CA 1
ATOM 1415 C C . LEU A 1 177 ? -58.017 -22.982 65.240 1.00 91.19 177 LEU A C 1
ATOM 1417 O O . LEU A 1 177 ? -58.921 -22.675 66.019 1.00 91.19 177 LEU A O 1
ATOM 1421 N N . ALA A 1 178 ? -58.267 -23.617 64.093 1.00 90.81 178 ALA A N 1
ATOM 1422 C CA . ALA A 1 178 ? -59.608 -24.050 63.706 1.00 90.81 178 ALA A CA 1
ATOM 1423 C C . ALA A 1 178 ? -60.198 -25.065 64.705 1.00 90.81 178 ALA A C 1
ATOM 1425 O O . ALA A 1 178 ? -61.350 -24.925 65.114 1.00 90.81 178 ALA A O 1
ATOM 1426 N N . ASN A 1 179 ? -59.401 -26.037 65.160 1.00 92.25 179 ASN A N 1
ATOM 1427 C CA . ASN A 1 179 ? -59.816 -27.027 66.159 1.00 92.25 179 ASN A CA 1
ATOM 1428 C C . ASN A 1 179 ? -60.085 -26.381 67.533 1.00 92.25 179 ASN A C 1
ATOM 1430 O O . ASN A 1 179 ? -61.102 -26.655 68.174 1.00 92.25 179 ASN A O 1
ATOM 1434 N N . ALA A 1 180 ? -59.222 -25.459 67.970 1.00 89.38 180 ALA A N 1
ATOM 1435 C CA . ALA A 1 180 ? -59.421 -24.700 69.202 1.00 89.38 180 ALA A CA 1
ATOM 1436 C C . ALA A 1 180 ? -60.704 -23.854 69.150 1.00 89.38 180 ALA A C 1
ATOM 1438 O O . ALA A 1 180 ? -61.472 -23.856 70.114 1.00 89.38 180 ALA A O 1
ATOM 1439 N N . ASN A 1 181 ? -60.980 -23.202 68.017 1.00 86.88 181 ASN A N 1
ATOM 1440 C CA . ASN A 1 181 ? -62.217 -22.453 67.801 1.00 86.88 181 ASN A CA 1
ATOM 1441 C C . ASN A 1 181 ? -63.450 -23.361 67.818 1.00 86.88 181 ASN A C 1
ATOM 1443 O O . ASN A 1 181 ? -64.442 -23.025 68.458 1.00 86.88 181 ASN A O 1
ATOM 1447 N N . GLU A 1 182 ? -63.393 -24.539 67.193 1.00 91.75 182 GLU A N 1
ATOM 1448 C CA . GLU A 1 182 ? -64.493 -25.502 67.256 1.00 91.75 182 GLU A CA 1
ATOM 1449 C C . GLU A 1 182 ? -64.746 -25.964 68.698 1.00 91.75 182 GLU A C 1
ATOM 1451 O O . GLU A 1 182 ? -65.894 -26.029 69.150 1.00 91.75 182 GLU A O 1
ATOM 1456 N N . ARG A 1 183 ? -63.676 -26.223 69.456 1.00 91.12 183 ARG A N 1
ATOM 1457 C CA . ARG A 1 183 ? -63.754 -26.586 70.872 1.00 91.12 183 ARG A CA 1
ATOM 1458 C C . ARG A 1 183 ? -64.332 -25.453 71.722 1.00 91.12 183 ARG A C 1
ATOM 1460 O O . ARG A 1 183 ? -65.138 -25.737 72.607 1.00 91.12 183 ARG A O 1
ATOM 1467 N N . LEU A 1 184 ? -63.986 -24.195 71.441 1.00 83.81 184 LEU A N 1
ATOM 1468 C CA . LEU A 1 184 ? -64.602 -23.025 72.073 1.00 83.81 184 LEU A CA 1
ATOM 1469 C C . LEU A 1 184 ? -66.088 -22.927 71.729 1.00 83.81 184 LEU A C 1
ATOM 1471 O O . LEU A 1 184 ? -66.897 -22.845 72.643 1.00 83.81 184 LEU A O 1
ATOM 1475 N N . SER A 1 185 ? -66.481 -23.075 70.463 1.00 86.75 185 SER A N 1
ATOM 1476 C CA . SER A 1 185 ? -67.898 -23.078 70.073 1.00 86.75 185 SER A CA 1
ATOM 1477 C C . SER A 1 185 ? -68.687 -24.244 70.687 1.00 86.75 185 SER A C 1
ATOM 1479 O O . SER A 1 185 ? -69.881 -24.119 70.962 1.00 86.75 185 SER A O 1
ATOM 1481 N N . GLN A 1 186 ? -68.051 -25.399 70.912 1.00 85.00 186 GLN A N 1
ATOM 1482 C CA . GLN A 1 186 ? -68.652 -26.514 71.650 1.00 85.00 186 GLN A CA 1
ATOM 1483 C C . GLN A 1 186 ? -68.813 -26.193 73.140 1.00 85.00 186 GLN A C 1
ATOM 1485 O O . GLN A 1 186 ? -69.823 -26.573 73.729 1.00 85.00 186 GLN A O 1
ATOM 1490 N N . LEU A 1 187 ? -67.839 -25.514 73.753 1.00 83.06 187 LEU A N 1
ATOM 1491 C CA . LEU A 1 187 ? -67.920 -25.061 75.142 1.00 83.06 187 LEU A CA 1
ATOM 1492 C C . LEU A 1 187 ? -68.938 -23.934 75.318 1.00 83.06 187 LEU A C 1
ATOM 1494 O O . LEU A 1 187 ? -69.672 -23.963 76.293 1.00 83.06 187 LEU A O 1
ATOM 1498 N N . GLU A 1 188 ? -69.051 -23.003 74.374 1.00 80.62 188 GLU A N 1
ATOM 1499 C CA . GLU A 1 188 ? -70.076 -21.955 74.369 1.00 80.62 188 GLU A CA 1
ATOM 1500 C C . GLU A 1 188 ? -71.476 -22.552 74.234 1.00 80.62 188 GLU A C 1
ATOM 1502 O O . GLU A 1 188 ? -72.363 -22.173 74.990 1.00 80.62 188 GLU A O 1
ATOM 1507 N N . ARG A 1 189 ? -71.671 -23.551 73.361 1.00 78.50 189 ARG A N 1
ATOM 1508 C CA . ARG A 1 189 ? -72.938 -24.301 73.290 1.00 78.50 189 ARG A CA 1
ATOM 1509 C C . ARG A 1 189 ? -73.249 -25.041 74.586 1.00 78.50 189 ARG A C 1
ATOM 1511 O O . ARG A 1 189 ? -74.366 -24.942 75.069 1.00 78.50 189 ARG A O 1
ATOM 1518 N N . LYS A 1 190 ? -72.265 -25.720 75.184 1.00 80.69 190 LYS A N 1
ATOM 1519 C CA . LYS A 1 190 ? -72.438 -26.391 76.485 1.00 80.69 190 LYS A CA 1
ATOM 1520 C C . LYS A 1 190 ? -72.690 -25.399 77.624 1.00 80.69 190 LYS A C 1
ATOM 1522 O O . LYS A 1 190 ? -73.457 -25.706 78.522 1.00 80.69 190 LYS A O 1
ATOM 1527 N N . SER A 1 191 ? -72.068 -24.223 77.585 1.00 73.81 191 SER A N 1
ATOM 1528 C CA . SER A 1 191 ? -72.284 -23.129 78.536 1.00 73.81 191 SER A CA 1
ATOM 1529 C C . SER A 1 191 ? -73.691 -22.547 78.388 1.00 73.81 191 SER A C 1
ATOM 1531 O O . SER A 1 191 ? -74.382 -22.374 79.382 1.00 73.81 191 SER A O 1
ATOM 1533 N N . LEU A 1 192 ? -74.165 -22.346 77.154 1.00 65.12 192 LEU A N 1
ATOM 1534 C CA . LEU A 1 192 ? -75.547 -21.957 76.854 1.00 65.12 192 LEU A CA 1
ATOM 1535 C C . LEU A 1 192 ? -76.558 -23.040 77.281 1.00 65.12 192 LEU A C 1
ATOM 1537 O O . LEU A 1 192 ? -77.602 -22.704 77.822 1.00 65.12 192 LEU A O 1
ATOM 1541 N N . GLU A 1 193 ? -76.235 -24.328 77.123 1.00 61.88 193 GLU A N 1
ATOM 1542 C CA . GLU A 1 193 ? -77.065 -25.457 77.585 1.00 61.88 193 GLU A CA 1
ATOM 1543 C C . GLU A 1 193 ? -77.071 -25.625 79.120 1.00 61.88 193 GLU A C 1
ATOM 1545 O O . GLU A 1 193 ? -78.056 -26.110 79.680 1.00 61.88 193 GLU A O 1
ATOM 1550 N N . LEU A 1 194 ? -75.994 -25.225 79.810 1.00 57.91 194 LEU A N 1
ATOM 1551 C CA . LEU A 1 194 ? -75.894 -25.203 81.278 1.00 57.91 194 LEU A CA 1
ATOM 1552 C C . LEU A 1 194 ? -76.499 -23.925 81.885 1.00 57.91 194 LEU A C 1
ATOM 1554 O O . LEU A 1 194 ? -77.019 -23.970 82.996 1.00 57.91 194 LEU A O 1
ATOM 1558 N N . SER A 1 195 ? -76.518 -22.816 81.139 1.00 48.84 195 SER A N 1
ATOM 1559 C CA . SER A 1 195 ? -77.146 -21.549 81.540 1.00 48.84 195 SER A CA 1
ATOM 1560 C C . SER A 1 195 ? -78.672 -21.647 81.697 1.00 48.84 195 SER A C 1
ATOM 1562 O O . SER A 1 195 ? -79.254 -20.785 82.350 1.00 48.84 195 SER A O 1
ATOM 1564 N N . ASP A 1 196 ? -79.315 -22.687 81.153 1.00 46.50 196 ASP A N 1
ATOM 1565 C CA . ASP A 1 196 ? -80.759 -22.939 81.290 1.00 46.50 196 ASP A CA 1
ATOM 1566 C C . ASP A 1 196 ? -81.106 -23.953 82.405 1.00 46.50 196 ASP A C 1
ATOM 1568 O O . ASP A 1 196 ? -82.273 -24.315 82.590 1.00 46.50 196 ASP A O 1
ATOM 1572 N N . LYS A 1 197 ? -80.114 -24.408 83.188 1.00 51.28 197 LYS A N 1
ATOM 1573 C CA . LYS A 1 197 ? -80.317 -25.214 84.402 1.00 51.28 197 LYS A CA 1
ATOM 1574 C C . LYS A 1 197 ? -79.282 -24.890 85.477 1.00 51.28 197 LYS A C 1
ATOM 1576 O O . LYS A 1 197 ? -78.383 -25.686 85.720 1.00 51.28 197 LYS A O 1
ATOM 1581 N N . GLU A 1 198 ? -79.493 -23.804 86.213 1.00 36.28 198 GLU A N 1
ATOM 1582 C CA . GLU A 1 198 ? -79.021 -23.742 87.598 1.00 36.28 198 GLU A CA 1
ATOM 1583 C C . GLU A 1 198 ? -79.942 -22.873 88.461 1.00 36.28 198 GLU A C 1
ATOM 1585 O O . GLU A 1 198 ? -80.011 -21.649 88.371 1.00 36.28 198 GLU A O 1
ATOM 1590 N N . THR A 1 199 ? -80.725 -23.594 89.254 1.00 32.91 199 THR A N 1
ATOM 1591 C CA . THR A 1 199 ? -81.562 -23.154 90.361 1.00 32.91 199 THR A CA 1
ATOM 1592 C C . THR A 1 199 ? -80.715 -22.711 91.548 1.00 32.91 199 THR A C 1
ATOM 1594 O O . THR A 1 199 ? -79.819 -23.438 91.962 1.00 32.91 199 THR A O 1
ATOM 1597 N N . GLU A 1 200 ? -81.101 -21.562 92.103 1.00 33.22 200 GLU A N 1
ATOM 1598 C CA . GLU A 1 200 ? -81.187 -21.240 93.536 1.00 33.22 200 GLU A CA 1
ATOM 1599 C C . GLU A 1 200 ? -80.044 -21.692 94.462 1.00 33.22 200 GLU A C 1
ATOM 1601 O O . GLU A 1 200 ? -79.961 -22.855 94.843 1.00 33.22 200 GLU A O 1
ATOM 1606 N N . THR A 1 201 ? -79.319 -20.718 95.023 1.00 30.58 201 THR A N 1
ATOM 1607 C CA . THR A 1 201 ? -78.974 -20.759 96.455 1.00 30.58 201 THR A CA 1
ATOM 1608 C C . THR A 1 201 ? -79.066 -19.370 97.082 1.00 30.58 201 THR A C 1
ATOM 1610 O O . THR A 1 201 ? -78.486 -18.402 96.590 1.00 30.58 201 THR A O 1
ATOM 1613 N N . GLU A 1 202 ? -79.837 -19.323 98.165 1.00 34.69 202 GLU A N 1
ATOM 1614 C CA . GLU A 1 202 ? -80.102 -18.216 99.083 1.00 34.69 202 GLU A CA 1
ATOM 1615 C C . GLU A 1 202 ? -78.841 -17.646 99.767 1.00 34.69 202 GLU A C 1
ATOM 1617 O O . GLU A 1 202 ? -77.821 -18.334 99.875 1.00 34.69 202 GLU A O 1
ATOM 1622 N N . PRO A 1 203 ? -78.904 -16.409 100.302 1.00 37.62 203 PRO A N 1
ATOM 1623 C CA . PRO A 1 203 ? -77.853 -15.856 101.140 1.00 37.62 203 PRO A CA 1
ATOM 1624 C C . PRO A 1 203 ? -78.008 -16.369 102.578 1.00 37.62 203 PRO A C 1
ATOM 1626 O O . PRO A 1 203 ? -79.079 -16.269 103.172 1.00 37.62 203 PRO A O 1
ATOM 1629 N N . VAL A 1 204 ? -76.922 -16.865 103.172 1.00 37.56 204 VAL A N 1
ATOM 1630 C CA . VAL A 1 204 ? -76.855 -17.130 104.614 1.00 37.56 204 VAL A CA 1
ATOM 1631 C C . VAL A 1 204 ? -75.701 -16.323 105.190 1.00 37.56 204 VAL A C 1
ATOM 1633 O O . VAL A 1 204 ? -74.530 -16.567 104.901 1.00 37.56 204 VAL A O 1
ATOM 1636 N N . GLU A 1 205 ? -76.059 -15.313 105.980 1.00 44.56 205 GLU A N 1
ATOM 1637 C CA . GLU A 1 205 ? -75.150 -14.629 106.890 1.00 44.56 205 GLU A CA 1
ATOM 1638 C C . GLU A 1 205 ? -74.730 -15.607 107.993 1.00 44.56 205 GLU A C 1
ATOM 1640 O O . GLU A 1 205 ? -75.590 -16.151 108.682 1.00 44.56 205 GLU A O 1
ATOM 1645 N N . ASP A 1 206 ? -73.424 -15.788 108.213 1.00 34.88 206 ASP A N 1
ATOM 1646 C CA . ASP A 1 206 ? -72.947 -16.292 109.501 1.00 34.88 206 ASP A CA 1
ATOM 1647 C C . ASP A 1 206 ? -71.636 -15.617 109.932 1.00 34.88 206 ASP A C 1
ATOM 1649 O O . ASP A 1 206 ? -70.613 -15.579 109.234 1.00 34.88 206 ASP A O 1
ATOM 1653 N N . GLN A 1 207 ? -71.704 -15.003 111.110 1.00 47.03 207 GLN A N 1
ATOM 1654 C CA . GLN A 1 207 ? -70.651 -14.217 111.732 1.00 47.03 207 GLN A CA 1
ATOM 1655 C C . GLN A 1 207 ? -69.678 -15.156 112.454 1.00 47.03 207 GLN A C 1
ATOM 1657 O O . GLN A 1 207 ? -69.715 -15.301 113.669 1.00 47.03 207 GLN A O 1
ATOM 1662 N N . GLY A 1 208 ? -68.757 -15.746 111.690 1.00 44.25 208 GLY A N 1
ATOM 1663 C CA . GLY A 1 208 ? -67.628 -16.526 112.223 1.00 44.25 208 GLY A CA 1
ATOM 1664 C C . GLY A 1 208 ? -66.356 -16.484 111.365 1.00 44.25 208 GLY A C 1
ATOM 1665 O O . GLY A 1 208 ? -65.252 -16.601 111.888 1.00 44.25 208 GLY A O 1
ATOM 1666 N N . HIS A 1 209 ? -66.478 -16.202 110.062 1.00 44.97 209 HIS A N 1
ATOM 1667 C CA . HIS A 1 209 ? -65.385 -16.349 109.087 1.00 44.97 209 HIS A CA 1
ATOM 1668 C C . HIS A 1 209 ? -64.596 -15.069 108.767 1.00 44.97 209 HIS A C 1
ATOM 1670 O O . HIS A 1 209 ? -63.798 -15.056 107.834 1.00 44.97 209 HIS A O 1
ATOM 1676 N N . LYS A 1 210 ? -64.758 -13.972 109.523 1.00 51.84 210 LYS A N 1
ATOM 1677 C CA . LYS A 1 210 ? -64.061 -12.698 109.224 1.00 51.84 210 LYS A CA 1
ATOM 1678 C C . LYS A 1 210 ? -62.532 -12.806 109.266 1.00 51.84 210 LYS A C 1
ATOM 1680 O O . LYS A 1 210 ? -61.869 -12.024 108.597 1.00 51.84 210 LYS A O 1
ATOM 1685 N N . LYS A 1 211 ? -61.975 -13.760 110.020 1.00 53.78 211 LYS A N 1
ATOM 1686 C CA . LYS A 1 211 ? -60.522 -13.966 110.119 1.00 53.78 211 LYS A CA 1
ATOM 1687 C C . LYS A 1 211 ? -59.973 -14.808 108.959 1.00 53.78 211 LYS A C 1
ATOM 1689 O O . LYS A 1 211 ? -59.010 -14.393 108.333 1.00 53.78 211 LYS A O 1
ATOM 1694 N N . GLU A 1 212 ? -60.648 -15.902 108.606 1.00 58.28 212 GLU A N 1
ATOM 1695 C CA . GLU A 1 212 ? -60.285 -16.771 107.470 1.00 58.28 212 GLU A CA 1
ATOM 1696 C C . GLU A 1 212 ? -60.559 -16.114 106.107 1.00 58.28 212 GLU A C 1
ATOM 1698 O O . GLU A 1 212 ? -59.799 -16.300 105.159 1.00 58.28 212 GLU A O 1
ATOM 1703 N N . PHE A 1 213 ? -61.624 -15.310 105.996 1.00 61.84 213 PHE A N 1
ATOM 1704 C CA . PHE A 1 213 ? -61.908 -14.511 104.802 1.00 61.84 213 PHE A CA 1
ATOM 1705 C C . PHE A 1 213 ? -60.884 -13.388 104.633 1.00 61.84 213 PHE A C 1
ATOM 1707 O O . PHE A 1 213 ? -60.405 -13.176 103.526 1.00 61.84 213 PHE A O 1
ATOM 1714 N N . ALA A 1 214 ? -60.504 -12.704 105.719 1.00 63.84 214 ALA A N 1
ATOM 1715 C CA . ALA A 1 214 ? -59.441 -11.705 105.679 1.00 63.84 214 ALA A CA 1
ATOM 1716 C C . ALA A 1 214 ? -58.079 -12.329 105.334 1.00 63.84 214 ALA A C 1
ATOM 1718 O O . ALA A 1 214 ? -57.364 -11.750 104.527 1.00 63.84 214 ALA A O 1
ATOM 1719 N N . GLU A 1 215 ? -57.751 -13.516 105.862 1.00 69.81 215 GLU A N 1
ATOM 1720 C CA . GLU A 1 215 ? -56.529 -14.258 105.509 1.00 69.81 215 GLU A CA 1
ATOM 1721 C C . GLU A 1 215 ? -56.525 -14.734 104.045 1.00 69.81 215 GLU A C 1
ATOM 1723 O O . GLU A 1 215 ? -55.517 -14.576 103.353 1.00 69.81 215 GLU A O 1
ATOM 1728 N N . ARG A 1 216 ? -57.655 -15.240 103.522 1.00 76.12 216 ARG A N 1
ATOM 1729 C CA . ARG A 1 216 ? -57.813 -15.521 102.081 1.00 76.12 216 ARG A CA 1
ATOM 1730 C C . ARG A 1 216 ? -57.658 -14.264 101.240 1.00 76.12 216 ARG A C 1
ATOM 1732 O O . ARG A 1 216 ? -56.983 -14.313 100.222 1.00 76.12 216 ARG A O 1
ATOM 1739 N N . LEU A 1 217 ? -58.240 -13.147 101.672 1.00 76.31 217 LEU A N 1
ATOM 1740 C CA . LEU A 1 217 ? -58.132 -11.874 100.970 1.00 76.31 217 LEU A CA 1
ATOM 1741 C C . LEU A 1 217 ? -56.684 -11.363 100.966 1.00 76.31 217 LEU A C 1
ATOM 1743 O O . LEU A 1 217 ? -56.220 -10.883 99.941 1.00 76.31 217 LEU A O 1
ATOM 1747 N N . THR A 1 218 ? -55.943 -11.504 102.070 1.00 76.56 218 THR A N 1
ATOM 1748 C CA . THR A 1 218 ? -54.521 -11.131 102.120 1.00 76.56 218 THR A CA 1
ATOM 1749 C C . THR A 1 218 ? -53.651 -12.043 101.262 1.00 76.56 218 THR A C 1
ATOM 1751 O O . THR A 1 218 ? -52.792 -11.536 100.553 1.00 76.56 218 THR A O 1
ATOM 1754 N N . LEU A 1 219 ? -53.908 -13.357 101.242 1.00 84.19 219 LEU A N 1
ATOM 1755 C CA . LEU A 1 219 ? -53.196 -14.297 100.367 1.00 84.19 219 LEU A CA 1
ATOM 1756 C C . LEU A 1 219 ? -53.503 -14.047 98.885 1.00 84.19 219 LEU A C 1
ATOM 1758 O O . LEU A 1 219 ? -52.607 -14.147 98.053 1.00 84.19 219 LEU A O 1
ATOM 1762 N N . GLU A 1 220 ? -54.746 -13.697 98.551 1.00 84.44 220 GLU A N 1
ATOM 1763 C CA . GLU A 1 220 ? -55.151 -13.297 97.200 1.00 84.44 220 GLU A CA 1
ATOM 1764 C C . GLU A 1 220 ? -54.446 -11.998 96.790 1.00 84.44 220 GLU A C 1
ATOM 1766 O O . GLU A 1 220 ? -53.893 -11.916 95.699 1.00 84.44 220 GLU A O 1
ATOM 1771 N N . VAL A 1 221 ? -54.394 -11.001 97.682 1.00 85.94 221 VAL A N 1
ATOM 1772 C CA . VAL A 1 221 ? -53.669 -9.742 97.456 1.00 85.94 221 VAL A CA 1
ATOM 1773 C C . VAL A 1 221 ? -52.168 -9.986 97.295 1.00 85.94 221 VAL A C 1
ATOM 1775 O O . VAL A 1 221 ? -51.566 -9.407 96.394 1.00 85.94 221 VAL A O 1
ATOM 1778 N N . ASP A 1 222 ? -51.564 -10.865 98.095 1.00 84.75 222 ASP A N 1
ATOM 1779 C CA . ASP A 1 222 ? -50.150 -11.230 97.972 1.00 84.75 222 ASP A CA 1
ATOM 1780 C C . ASP A 1 222 ? -49.869 -12.020 96.682 1.00 84.75 222 ASP A C 1
ATOM 1782 O O . ASP A 1 222 ? -48.858 -11.782 96.023 1.00 84.75 222 ASP A O 1
ATOM 1786 N N . ASN A 1 223 ? -50.779 -12.902 96.255 1.00 89.25 223 ASN A N 1
ATOM 1787 C CA . ASN A 1 223 ? -50.688 -13.626 94.982 1.00 89.25 223 ASN A CA 1
ATOM 1788 C C . ASN A 1 223 ? -50.844 -12.673 93.786 1.00 89.25 223 ASN A C 1
ATOM 1790 O O . ASN A 1 223 ? -50.067 -12.724 92.834 1.00 89.25 223 ASN A O 1
ATOM 1794 N N . LEU A 1 224 ? -51.794 -11.738 93.857 1.00 90.69 224 LEU A N 1
ATOM 1795 C CA . LEU A 1 224 ? -51.948 -10.669 92.872 1.00 90.69 224 LEU A CA 1
ATOM 1796 C C . LEU A 1 224 ? -50.711 -9.775 92.831 1.00 90.69 224 LEU A C 1
ATOM 1798 O O . LEU A 1 224 ? -50.251 -9.432 91.747 1.00 90.69 224 LEU A O 1
ATOM 1802 N N . LYS A 1 225 ? -50.125 -9.445 93.983 1.00 92.56 225 LYS A N 1
ATOM 1803 C CA . LYS A 1 225 ? -48.884 -8.676 94.063 1.00 92.56 225 LYS A CA 1
ATOM 1804 C C . LYS A 1 225 ? -47.710 -9.428 93.432 1.00 92.56 225 LYS A C 1
ATOM 1806 O O . LYS A 1 225 ? -46.992 -8.832 92.639 1.00 92.56 225 LYS A O 1
ATOM 1811 N N . GLN A 1 226 ? -47.564 -10.729 93.692 1.00 93.31 226 GLN A N 1
ATOM 1812 C CA . GLN A 1 226 ? -46.560 -11.574 93.032 1.00 93.31 226 GLN A CA 1
ATOM 1813 C C . GLN A 1 226 ? -46.786 -11.665 91.519 1.00 93.31 226 GLN A C 1
ATOM 1815 O O . GLN A 1 226 ? -45.829 -11.566 90.756 1.00 93.31 226 GLN A O 1
ATOM 1820 N N . LYS A 1 227 ? -48.040 -11.792 91.064 1.00 95.00 227 LYS A N 1
ATOM 1821 C CA . LYS A 1 227 ? -48.384 -11.738 89.634 1.00 95.00 227 LYS A CA 1
ATOM 1822 C C . LYS A 1 227 ? -48.038 -10.386 89.017 1.00 95.00 227 LYS A C 1
ATOM 1824 O O . LYS A 1 227 ? -47.508 -10.359 87.915 1.00 95.00 227 LYS A O 1
ATOM 1829 N N . ILE A 1 228 ? -48.302 -9.282 89.719 1.00 94.12 228 ILE A N 1
ATOM 1830 C CA . ILE A 1 228 ? -47.945 -7.926 89.279 1.00 94.12 228 ILE A CA 1
ATOM 1831 C C . ILE A 1 228 ? -46.421 -7.769 89.210 1.00 94.12 228 ILE A C 1
ATOM 1833 O O . ILE A 1 228 ? -45.913 -7.218 88.241 1.00 94.12 228 ILE A O 1
ATOM 1837 N N . GLU A 1 229 ? -45.674 -8.266 90.197 1.00 93.19 229 GLU A N 1
ATOM 1838 C CA . GLU A 1 229 ? -44.206 -8.243 90.193 1.00 93.19 229 GLU A CA 1
ATOM 1839 C C . GLU A 1 229 ? -43.619 -9.101 89.060 1.00 93.19 229 GLU A C 1
ATOM 1841 O O . GLU A 1 229 ? -42.699 -8.649 88.375 1.00 93.19 229 GLU A O 1
ATOM 1846 N N . ALA A 1 230 ? -44.178 -10.289 88.804 1.00 93.94 230 ALA A N 1
ATOM 1847 C CA . ALA A 1 230 ? -43.792 -11.145 87.683 1.00 93.94 230 ALA A CA 1
ATOM 1848 C C . ALA A 1 230 ? -44.083 -10.480 86.328 1.00 93.94 230 ALA A C 1
ATOM 1850 O O . ALA A 1 230 ? -43.186 -10.384 85.495 1.00 93.94 230 ALA A O 1
ATOM 1851 N N . LEU A 1 231 ? -45.290 -9.931 86.149 1.00 94.50 231 LEU A N 1
ATOM 1852 C CA . LEU A 1 231 ? -45.670 -9.173 84.952 1.00 94.50 231 LEU A CA 1
ATOM 1853 C C . LEU A 1 231 ? -44.774 -7.954 84.740 1.00 94.50 231 LEU A C 1
ATOM 1855 O O . LEU A 1 231 ? -44.351 -7.699 83.619 1.00 94.50 231 LEU A O 1
ATOM 1859 N N . ASN A 1 232 ? -44.447 -7.212 85.800 1.00 93.44 232 ASN A N 1
ATOM 1860 C CA . ASN A 1 232 ? -43.530 -6.080 85.701 1.00 93.44 232 ASN A CA 1
ATOM 1861 C C . ASN A 1 232 ? -42.146 -6.539 85.239 1.00 93.44 232 ASN A C 1
ATOM 1863 O O . ASN A 1 232 ? -41.555 -5.901 84.372 1.00 93.44 232 ASN A O 1
ATOM 1867 N N . LYS A 1 233 ? -41.636 -7.653 85.777 1.00 95.31 233 LYS A N 1
ATOM 1868 C CA . LYS A 1 233 ? -40.350 -8.216 85.358 1.00 95.31 233 LYS A CA 1
ATOM 1869 C C . LYS A 1 233 ? -40.368 -8.642 83.886 1.00 95.31 233 LYS A C 1
ATOM 1871 O O . LYS A 1 233 ? -39.451 -8.289 83.153 1.00 95.31 233 LYS A O 1
ATOM 1876 N N . GLU A 1 234 ? -41.426 -9.313 83.438 1.00 95.06 234 GLU A N 1
ATOM 1877 C CA . GLU A 1 234 ? -41.620 -9.668 82.026 1.00 95.06 234 GLU A CA 1
ATOM 1878 C C . GLU A 1 234 ? -41.729 -8.425 81.128 1.00 95.06 234 GLU A C 1
ATOM 1880 O O . GLU A 1 234 ? -41.171 -8.396 80.032 1.00 95.06 234 GLU A O 1
ATOM 1885 N N . LEU A 1 235 ? -42.387 -7.360 81.592 1.00 95.56 235 LEU A N 1
ATOM 1886 C CA . LEU A 1 235 ? -42.489 -6.090 80.868 1.00 95.56 235 LEU A CA 1
ATOM 1887 C C . LEU A 1 235 ? -41.110 -5.421 80.729 1.00 95.56 235 LEU A C 1
ATOM 1889 O O . LEU A 1 235 ? -40.749 -4.964 79.647 1.00 95.56 235 LEU A O 1
ATOM 1893 N N . TYR A 1 236 ? -40.292 -5.437 81.785 1.00 95.31 236 TYR A N 1
ATOM 1894 C CA . TYR A 1 236 ? -38.901 -4.980 81.708 1.00 95.31 236 TYR A CA 1
ATOM 1895 C C . TYR A 1 236 ? -38.068 -5.827 80.732 1.00 95.31 236 TYR A C 1
ATOM 1897 O O . TYR A 1 236 ? -37.393 -5.272 79.868 1.00 95.31 236 TYR A O 1
ATOM 1905 N N . GLU A 1 237 ? -38.144 -7.157 80.815 1.00 95.75 237 GLU A N 1
ATOM 1906 C CA . GLU A 1 237 ? -37.400 -8.065 79.928 1.00 95.75 237 GLU A CA 1
ATOM 1907 C C . GLU A 1 237 ? -37.835 -7.942 78.456 1.00 95.75 237 GLU A C 1
ATOM 1909 O O . GLU A 1 237 ? -37.005 -8.014 77.548 1.00 95.75 237 GLU A O 1
ATOM 1914 N N . THR A 1 238 ? -39.127 -7.734 78.195 1.00 94.25 238 THR A N 1
ATOM 1915 C CA . THR A 1 238 ? -39.638 -7.471 76.839 1.00 94.25 238 THR A CA 1
ATOM 1916 C C . THR A 1 238 ? -39.227 -6.089 76.331 1.00 94.25 238 THR A C 1
ATOM 1918 O O . THR A 1 238 ? -38.929 -5.956 75.144 1.00 94.25 238 THR A O 1
ATOM 1921 N N . GLY A 1 239 ? -39.125 -5.088 77.211 1.00 96.12 239 GLY A N 1
ATOM 1922 C CA . GLY A 1 239 ? -38.574 -3.769 76.895 1.00 96.12 239 GLY A CA 1
ATOM 1923 C C . GLY A 1 239 ? -37.098 -3.813 76.482 1.00 96.12 239 GLY A C 1
ATOM 1924 O O . GLY A 1 239 ? -36.729 -3.213 75.474 1.00 96.12 239 GLY A O 1
ATOM 1925 N N . GLU A 1 240 ? -36.261 -4.574 77.193 1.00 96.06 240 GLU A N 1
ATOM 1926 C CA . GLU A 1 240 ? -34.851 -4.781 76.820 1.00 96.06 240 GLU A CA 1
ATOM 1927 C C . GLU A 1 240 ? -34.722 -5.491 75.462 1.00 96.06 240 GLU A C 1
ATOM 1929 O O . GLU A 1 240 ? -34.015 -5.011 74.576 1.00 96.06 240 GLU A O 1
ATOM 1934 N N . LYS A 1 241 ? -35.489 -6.568 75.235 1.00 97.00 241 LYS A N 1
ATOM 1935 C CA . LYS A 1 241 ? -35.519 -7.267 73.934 1.00 97.00 241 LYS A CA 1
ATOM 1936 C C . LYS A 1 241 ? -35.986 -6.363 72.791 1.00 97.00 241 LYS A C 1
ATOM 1938 O O . LYS A 1 241 ? -35.483 -6.475 71.674 1.00 97.00 241 LYS A O 1
ATOM 1943 N N . LEU A 1 242 ? -36.933 -5.459 73.051 1.00 96.62 242 LEU A N 1
ATOM 1944 C CA . LEU A 1 242 ? -37.366 -4.460 72.074 1.00 96.62 242 LEU A CA 1
ATOM 1945 C C . LEU A 1 242 ? -36.228 -3.488 71.729 1.00 96.62 242 LEU A C 1
ATOM 1947 O O . LEU A 1 242 ? -36.033 -3.180 70.554 1.00 96.62 242 LEU A O 1
ATOM 1951 N N . ASN A 1 243 ? -35.455 -3.039 72.722 1.00 96.06 243 ASN A N 1
ATOM 1952 C CA . ASN A 1 243 ? -34.293 -2.174 72.504 1.00 96.06 243 ASN A CA 1
ATOM 1953 C C . ASN A 1 243 ? -33.195 -2.885 71.694 1.00 96.06 243 ASN A C 1
ATOM 1955 O O . ASN A 1 243 ? -32.646 -2.294 70.761 1.00 96.06 243 ASN A O 1
ATOM 1959 N N . GLU A 1 244 ? -32.911 -4.156 71.990 1.00 96.81 244 GLU A N 1
ATOM 1960 C CA . GLU A 1 244 ? -31.980 -4.985 71.211 1.00 96.81 244 GLU A CA 1
ATOM 1961 C C . GLU A 1 244 ? -32.451 -5.156 69.759 1.00 96.81 244 GLU A C 1
ATOM 1963 O O . GLU A 1 244 ? -31.680 -4.934 68.822 1.00 96.81 244 GLU A O 1
ATOM 1968 N N . ALA A 1 245 ? -33.734 -5.470 69.549 1.00 96.62 245 ALA A N 1
ATOM 1969 C CA . ALA A 1 245 ? -34.319 -5.576 68.213 1.00 96.62 245 ALA A CA 1
ATOM 1970 C C . ALA A 1 245 ? -34.244 -4.245 67.446 1.00 96.62 245 ALA A C 1
ATOM 1972 O O . ALA A 1 245 ? -33.949 -4.231 66.248 1.00 96.62 245 ALA A O 1
ATOM 1973 N N . GLN A 1 246 ? -34.449 -3.118 68.132 1.00 96.44 246 GLN A N 1
ATOM 1974 C CA . GLN A 1 246 ? -34.328 -1.788 67.543 1.00 96.44 246 GLN A CA 1
ATOM 1975 C C . GLN A 1 246 ? -32.878 -1.468 67.144 1.00 96.44 246 GLN A C 1
ATOM 1977 O O . GLN A 1 246 ? -32.648 -0.890 66.080 1.00 96.44 246 GLN A O 1
ATOM 1982 N N . LEU A 1 247 ? -31.892 -1.875 67.951 1.00 97.94 247 LEU A N 1
ATOM 1983 C CA . LEU A 1 247 ? -30.475 -1.731 67.616 1.00 97.94 247 LEU A CA 1
ATOM 1984 C C . LEU A 1 247 ? -30.106 -2.559 66.377 1.00 97.94 247 LEU A C 1
ATOM 1986 O O . LEU A 1 247 ? -29.454 -2.042 65.468 1.00 97.94 247 LEU A O 1
ATOM 1990 N N . ILE A 1 248 ? -30.562 -3.815 66.312 1.00 97.06 248 ILE A N 1
ATOM 1991 C CA . ILE A 1 248 ? -30.352 -4.694 65.152 1.00 97.06 248 ILE A CA 1
ATOM 1992 C C . ILE A 1 248 ? -31.000 -4.090 63.904 1.00 97.06 248 ILE A C 1
ATOM 1994 O O . ILE A 1 248 ? -30.355 -4.012 62.861 1.00 97.06 248 ILE A O 1
ATOM 1998 N N . LYS A 1 249 ? -32.242 -3.601 64.013 1.00 97.81 249 LYS A N 1
ATOM 1999 C CA . LYS A 1 249 ? -32.941 -2.922 62.917 1.00 97.81 249 LYS A CA 1
ATOM 2000 C C . LYS A 1 249 ? -32.132 -1.743 62.377 1.00 97.81 249 LYS A C 1
ATOM 2002 O O . LYS A 1 249 ? -31.978 -1.634 61.166 1.00 97.81 249 LYS A O 1
ATOM 2007 N N . ASN A 1 250 ? -31.608 -0.883 63.251 1.00 97.56 250 ASN A N 1
ATOM 2008 C CA . ASN A 1 250 ? -30.805 0.267 62.830 1.00 97.56 250 ASN A CA 1
ATOM 2009 C C . ASN A 1 250 ? -29.503 -0.175 62.141 1.00 97.56 250 ASN A C 1
ATOM 2011 O O . ASN A 1 250 ? -29.171 0.345 61.083 1.00 97.56 250 ASN A O 1
ATOM 2015 N N . ASN A 1 251 ? -28.812 -1.189 62.674 1.00 98.06 251 ASN A N 1
ATOM 2016 C CA . ASN A 1 251 ? -27.591 -1.718 62.056 1.00 98.06 251 ASN A CA 1
ATOM 2017 C C . ASN A 1 251 ? -27.858 -2.311 60.658 1.00 98.06 251 ASN A C 1
ATOM 2019 O O . ASN A 1 251 ? -27.114 -2.053 59.711 1.00 98.06 251 ASN A O 1
ATOM 2023 N N . LEU A 1 252 ? -28.955 -3.060 60.508 1.00 97.75 252 LEU A N 1
ATOM 2024 C CA . LEU A 1 252 ? -29.388 -3.585 59.213 1.00 97.75 252 LEU A CA 1
ATOM 2025 C C . LEU A 1 252 ? -29.766 -2.457 58.248 1.00 97.75 252 LEU A C 1
ATOM 2027 O O . LEU A 1 252 ? -29.362 -2.500 57.091 1.00 97.75 252 LEU A O 1
ATOM 2031 N N . GLN A 1 253 ? -30.473 -1.428 58.720 1.00 97.81 253 GLN A N 1
ATOM 2032 C CA . GLN A 1 253 ? -30.817 -0.248 57.925 1.00 97.81 253 GLN A CA 1
ATOM 2033 C C . GLN A 1 253 ? -29.561 0.468 57.404 1.00 97.81 253 GLN A C 1
ATOM 2035 O O . GLN A 1 253 ? -29.499 0.822 56.222 1.00 97.81 253 GLN A O 1
ATOM 2040 N N . ASP A 1 254 ? -28.549 0.647 58.255 1.00 97.56 254 ASP A N 1
ATOM 2041 C CA . ASP A 1 254 ? -27.269 1.254 57.881 1.00 97.56 254 ASP A CA 1
ATOM 2042 C C . ASP A 1 254 ? -26.528 0.394 56.852 1.00 97.56 254 ASP A C 1
ATOM 2044 O O . ASP A 1 254 ? -25.967 0.911 55.880 1.00 97.56 254 ASP A O 1
ATOM 2048 N N . ARG A 1 255 ? -26.569 -0.933 57.018 1.00 97.94 255 ARG A N 1
ATOM 2049 C CA . ARG A 1 255 ? -25.966 -1.874 56.073 1.00 97.94 255 ARG A CA 1
ATOM 2050 C C . ARG A 1 255 ? -26.671 -1.866 54.718 1.00 97.94 255 ARG A C 1
ATOM 2052 O O . ARG A 1 255 ? -25.974 -1.792 53.710 1.00 97.94 255 ARG A O 1
ATOM 2059 N N . CYS A 1 256 ? -28.003 -1.881 54.682 1.00 97.25 256 CYS A N 1
ATOM 2060 C CA . CYS A 1 256 ? -28.774 -1.739 53.444 1.00 97.25 256 CYS A CA 1
ATOM 2061 C C . CYS A 1 256 ? -28.435 -0.417 52.750 1.00 97.25 256 CYS A C 1
ATOM 2063 O O . CYS A 1 256 ? -28.020 -0.422 51.598 1.00 97.25 256 CYS A O 1
ATOM 2065 N N . SER A 1 257 ? -28.445 0.693 53.493 1.00 97.56 257 SER A N 1
ATOM 2066 C CA . SER A 1 257 ? -28.101 2.015 52.955 1.00 97.56 257 SER A CA 1
ATOM 2067 C C . SER A 1 257 ? -26.665 2.079 52.415 1.00 97.56 257 SER A C 1
ATOM 2069 O O . SER A 1 257 ? -26.387 2.780 51.443 1.00 97.56 257 SER A O 1
ATOM 2071 N N . SER A 1 258 ? -25.721 1.367 53.040 1.00 98.19 258 SER A N 1
ATOM 2072 C CA . SER A 1 258 ? -24.349 1.260 52.538 1.00 98.19 258 SER A CA 1
ATOM 2073 C C . SER A 1 258 ? -24.250 0.406 51.275 1.00 98.19 258 SER A C 1
ATOM 2075 O O . SER A 1 258 ? -23.397 0.701 50.440 1.00 98.19 258 SER A O 1
ATOM 2077 N N . LEU A 1 259 ? -25.045 -0.657 51.153 1.00 97.31 259 LEU A N 1
ATOM 2078 C CA . LEU A 1 259 ? -25.077 -1.498 49.956 1.00 97.31 259 LEU A CA 1
ATOM 2079 C C . LEU A 1 259 ? -25.714 -0.754 48.783 1.00 97.31 259 LEU A C 1
ATOM 2081 O O . LEU A 1 259 ? -25.156 -0.794 47.693 1.00 97.31 259 LEU A O 1
ATOM 2085 N N . ASP A 1 260 ? -26.786 -0.000 49.024 1.00 96.62 260 ASP A N 1
ATOM 2086 C CA . ASP A 1 260 ? -27.433 0.827 48.002 1.00 96.62 260 ASP A CA 1
ATOM 2087 C C . ASP A 1 260 ? -26.459 1.861 47.420 1.00 96.62 260 ASP A C 1
ATOM 2089 O O . ASP A 1 260 ? -26.366 2.020 46.205 1.00 96.62 260 ASP A O 1
ATOM 2093 N N . LYS A 1 261 ? -25.659 2.518 48.274 1.00 97.88 261 LYS A N 1
ATOM 2094 C CA . LYS A 1 261 ? -24.607 3.446 47.822 1.00 97.88 261 LYS A CA 1
ATOM 2095 C C . LYS A 1 261 ? -23.566 2.757 46.943 1.00 97.88 261 LYS A C 1
ATOM 2097 O O . LYS A 1 261 ? -23.253 3.267 45.875 1.00 97.88 261 LYS A O 1
ATOM 2102 N N . LYS A 1 262 ? -23.079 1.585 47.362 1.00 98.00 262 LYS A N 1
ATOM 2103 C CA . LYS A 1 262 ? -22.109 0.802 46.580 1.00 98.00 262 LYS A CA 1
ATOM 2104 C C . LYS A 1 262 ? -22.682 0.323 45.253 1.00 98.00 262 LYS A C 1
ATOM 2106 O O . LYS A 1 262 ? -21.949 0.235 44.281 1.00 98.00 262 LYS A O 1
ATOM 2111 N N . LEU A 1 263 ? -23.973 0.000 45.206 1.00 97.69 263 LEU A N 1
ATOM 2112 C CA . LEU A 1 263 ? -24.640 -0.397 43.971 1.00 97.69 263 LEU A CA 1
ATOM 2113 C C . LEU A 1 263 ? -24.647 0.764 42.973 1.00 97.69 263 LEU A C 1
ATOM 2115 O O . LEU A 1 263 ? -24.289 0.563 41.817 1.00 97.69 263 LEU A O 1
ATOM 2119 N N . VAL A 1 264 ? -24.973 1.977 43.431 1.00 97.75 264 VAL A N 1
ATOM 2120 C CA . VAL A 1 264 ? -24.921 3.185 42.593 1.00 97.75 264 VAL A CA 1
ATOM 2121 C C . VAL A 1 264 ? -23.491 3.493 42.140 1.00 97.75 264 VAL A C 1
ATOM 2123 O O . VAL A 1 264 ? -23.285 3.772 40.965 1.00 97.75 264 VAL A O 1
ATOM 2126 N N . GLU A 1 265 ? -22.503 3.404 43.035 1.00 97.75 265 GLU A N 1
ATOM 2127 C CA . GLU A 1 265 ? -21.082 3.584 42.688 1.00 97.75 265 GLU A CA 1
ATOM 2128 C C . GLU A 1 265 ? -20.631 2.570 41.623 1.00 97.75 265 GLU A C 1
ATOM 2130 O O . GLU A 1 265 ? -20.135 2.963 40.572 1.00 97.75 265 GLU A O 1
ATOM 2135 N N . ASN A 1 266 ? -20.913 1.279 41.828 1.00 97.12 266 ASN A N 1
ATOM 2136 C CA . ASN A 1 266 ? -20.601 0.226 40.857 1.00 97.12 266 ASN A CA 1
ATOM 2137 C C . ASN A 1 266 ? -21.298 0.444 39.505 1.00 97.12 266 ASN A C 1
ATOM 2139 O O . ASN A 1 266 ? -20.778 0.028 38.470 1.00 97.12 266 ASN A O 1
ATOM 2143 N N . GLN A 1 267 ? -22.490 1.047 39.501 1.00 97.94 267 GLN A N 1
ATOM 2144 C CA . GLN A 1 267 ? -23.209 1.347 38.269 1.00 97.94 267 GLN A CA 1
ATOM 2145 C C . GLN A 1 267 ? -22.526 2.465 37.472 1.00 97.94 267 GLN A C 1
ATOM 2147 O O . GLN A 1 267 ? -22.393 2.332 36.258 1.00 97.94 267 GLN A O 1
ATOM 2152 N N . VAL A 1 268 ? -22.026 3.506 38.143 1.00 97.44 268 VAL A N 1
ATOM 2153 C CA . VAL A 1 268 ? -21.213 4.553 37.502 1.00 97.44 268 VAL A CA 1
ATOM 2154 C C . VAL A 1 268 ? -19.916 3.960 36.945 1.00 97.44 268 VAL A C 1
ATOM 2156 O O . VAL A 1 268 ? -19.603 4.174 35.777 1.00 97.44 268 VAL A O 1
ATOM 2159 N N . ASP A 1 269 ? -19.216 3.130 37.723 1.00 96.94 269 ASP A N 1
ATOM 2160 C CA . ASP A 1 269 ? -17.988 2.461 37.269 1.00 96.94 269 ASP A CA 1
ATOM 2161 C C . ASP A 1 269 ? -18.238 1.564 36.039 1.00 96.94 269 ASP A C 1
ATOM 2163 O O . ASP A 1 269 ? -17.398 1.458 35.138 1.00 96.94 269 ASP A O 1
ATOM 2167 N N . LEU A 1 270 ? -19.401 0.903 35.979 1.00 97.75 270 LEU A N 1
ATOM 2168 C CA . LEU A 1 270 ? -19.803 0.088 34.833 1.00 97.75 270 LEU A CA 1
ATOM 2169 C C . LEU A 1 270 ? -20.034 0.947 33.583 1.00 97.75 270 LEU A C 1
ATOM 2171 O O . LEU A 1 270 ? -19.607 0.551 32.496 1.00 97.75 270 LEU A O 1
ATOM 2175 N N . GLU A 1 271 ? -20.685 2.100 33.728 1.00 97.38 271 GLU A N 1
ATOM 2176 C CA . GLU A 1 271 ? -20.915 3.055 32.638 1.00 97.38 271 GLU A CA 1
ATOM 2177 C C . GLU A 1 271 ? -19.584 3.619 32.112 1.00 97.38 271 GLU A C 1
ATOM 2179 O O . GLU A 1 271 ? -19.318 3.543 30.911 1.00 97.38 271 GLU A O 1
ATOM 2184 N N . GLU A 1 272 ? -18.682 4.054 32.998 1.00 97.81 272 GLU A N 1
ATOM 2185 C CA . GLU A 1 272 ? -17.337 4.515 32.620 1.00 97.81 272 GLU A CA 1
ATOM 2186 C C . GLU A 1 272 ? -16.543 3.419 31.891 1.00 97.81 272 GLU A C 1
ATOM 2188 O O . GLU A 1 272 ? -15.892 3.664 30.870 1.00 97.81 272 GLU A O 1
ATOM 2193 N N . ARG A 1 273 ? -16.631 2.169 32.364 1.00 97.69 273 ARG A N 1
ATOM 2194 C CA . ARG A 1 273 ? -15.996 1.025 31.700 1.00 97.69 273 ARG A CA 1
ATOM 2195 C C . ARG A 1 273 ? -16.571 0.786 30.302 1.00 97.69 273 ARG A C 1
ATOM 2197 O O . ARG A 1 273 ? -15.808 0.450 29.396 1.00 97.69 273 ARG A O 1
ATOM 2204 N N . GLN A 1 274 ? -17.879 0.938 30.109 1.00 98.06 274 GLN A N 1
ATOM 2205 C CA . GLN A 1 274 ? -18.513 0.804 28.793 1.00 98.06 274 GLN A CA 1
ATOM 2206 C C . GLN A 1 274 ? -18.060 1.910 27.832 1.00 98.06 274 GLN A C 1
ATOM 2208 O O . GLN A 1 274 ? -17.738 1.619 26.677 1.00 98.06 274 GLN A O 1
ATOM 2213 N N . GLU A 1 275 ? -17.961 3.152 28.305 1.00 98.12 275 GLU A N 1
ATOM 2214 C CA . GLU A 1 275 ? -17.430 4.266 27.513 1.00 98.12 275 GLU A CA 1
ATOM 2215 C C . GLU A 1 275 ? -15.970 4.033 27.110 1.00 98.12 275 GLU A C 1
ATOM 2217 O O . GLU A 1 275 ? -15.600 4.218 25.944 1.00 98.12 275 GLU A O 1
ATOM 2222 N N . LEU A 1 276 ? -15.144 3.555 28.046 1.00 98.38 276 LEU A N 1
ATOM 2223 C CA . LEU A 1 276 ? -13.760 3.188 27.763 1.00 98.38 276 LEU A CA 1
ATOM 2224 C C . LEU A 1 276 ? -13.679 2.055 26.737 1.00 98.38 276 LEU A C 1
ATOM 2226 O O . LEU A 1 276 ? -12.903 2.172 25.791 1.00 98.38 276 LEU A O 1
ATOM 2230 N N . LEU A 1 277 ? -14.499 1.007 26.855 1.00 98.31 277 LEU A N 1
ATOM 2231 C CA . LEU A 1 277 ? -14.542 -0.082 25.871 1.00 98.31 277 LEU A CA 1
ATOM 2232 C C . LEU A 1 277 ? -14.904 0.421 24.472 1.00 98.31 277 LEU A C 1
ATOM 2234 O O . LEU A 1 277 ? -14.241 0.056 23.503 1.00 98.31 277 LEU A O 1
ATOM 2238 N N . TYR A 1 278 ? -15.895 1.306 24.360 1.00 98.38 278 TYR A N 1
ATOM 2239 C CA . TYR A 1 278 ? -16.238 1.928 23.084 1.00 98.38 278 TYR A CA 1
ATOM 2240 C C . TYR A 1 278 ? -15.072 2.756 22.520 1.00 98.38 278 TYR A C 1
ATOM 2242 O O . TYR A 1 278 ? -14.770 2.693 21.325 1.00 98.38 278 TYR A O 1
ATOM 2250 N N . SER A 1 279 ? -14.376 3.508 23.377 1.00 98.44 279 SER A N 1
ATOM 2251 C CA . SER A 1 279 ? -13.205 4.286 22.968 1.00 98.44 279 SER A CA 1
ATOM 2252 C C . SER A 1 279 ? -12.056 3.396 22.476 1.00 98.44 279 SER A C 1
ATOM 2254 O O . SER A 1 279 ? -11.437 3.713 21.460 1.00 98.44 279 SER A O 1
ATOM 2256 N N . VAL A 1 280 ? -11.823 2.259 23.140 1.00 98.25 280 VAL A N 1
ATOM 2257 C CA . VAL A 1 280 ? -10.808 1.271 22.761 1.00 98.25 280 VAL A CA 1
ATOM 2258 C C . VAL A 1 280 ? -11.159 0.654 21.414 1.00 98.25 280 VAL A C 1
ATOM 2260 O O . VAL A 1 280 ? -10.333 0.720 20.512 1.00 98.25 280 VAL A O 1
ATOM 2263 N N . GLN A 1 281 ? -12.395 0.186 21.220 1.00 98.62 281 GLN A N 1
ATOM 2264 C CA . GLN A 1 281 ? -12.848 -0.368 19.936 1.00 98.62 281 GLN A CA 1
ATOM 2265 C C . GLN A 1 281 ? -12.689 0.633 18.785 1.00 98.62 281 GLN A C 1
ATOM 2267 O O . GLN A 1 281 ? -12.256 0.290 17.686 1.00 98.62 281 GLN A O 1
ATOM 2272 N N . LYS A 1 282 ? -12.997 1.911 19.033 1.00 98.62 282 LYS A N 1
ATOM 2273 C CA . LYS A 1 282 ? -12.790 2.971 18.044 1.00 98.62 282 LYS A CA 1
ATOM 2274 C C . LYS A 1 282 ? -11.308 3.151 17.698 1.00 98.62 282 LYS A C 1
ATOM 2276 O O . LYS A 1 282 ? -10.984 3.334 16.525 1.00 98.62 282 LYS A O 1
ATOM 2281 N N . LEU A 1 283 ? -10.424 3.139 18.695 1.00 98.56 283 LEU A N 1
ATOM 2282 C CA . LEU A 1 283 ? -8.979 3.257 18.488 1.00 98.56 283 LEU A CA 1
ATOM 2283 C C . LEU A 1 283 ? -8.402 2.021 17.789 1.00 98.56 283 LEU A C 1
ATOM 2285 O O . LEU A 1 283 ? -7.561 2.178 16.910 1.00 98.56 283 LEU A O 1
ATOM 2289 N N . GLU A 1 284 ? -8.879 0.820 18.115 1.00 98.38 284 GLU A N 1
ATOM 2290 C CA . GLU A 1 284 ? -8.498 -0.430 17.447 1.00 98.38 284 GLU A CA 1
ATOM 2291 C C . GLU A 1 284 ? -8.789 -0.355 15.947 1.00 98.38 284 GLU A C 1
ATOM 2293 O O . GLU A 1 284 ? -7.880 -0.540 15.140 1.00 98.38 284 GLU A O 1
ATOM 2298 N N . LEU A 1 285 ? -10.002 0.054 15.563 1.00 98.44 285 LEU A N 1
ATOM 2299 C CA . LEU A 1 285 ? -10.363 0.241 14.153 1.00 98.44 285 LEU A CA 1
ATOM 2300 C C . LEU A 1 285 ? -9.494 1.300 13.454 1.00 98.44 285 LEU A C 1
ATOM 2302 O O . LEU A 1 285 ? -9.133 1.145 12.286 1.00 98.44 285 LEU A O 1
ATOM 2306 N N . GLN A 1 286 ? -9.135 2.383 14.152 1.00 98.50 286 GLN A N 1
ATOM 2307 C CA . GLN A 1 286 ? -8.223 3.394 13.607 1.00 98.50 286 GLN A CA 1
ATOM 2308 C C . GLN A 1 286 ? -6.814 2.835 13.392 1.00 98.50 286 GLN A C 1
ATOM 2310 O O . GLN A 1 286 ? -6.208 3.089 12.350 1.00 98.50 286 GLN A O 1
ATOM 2315 N N . VAL A 1 287 ? -6.302 2.058 14.347 1.00 98.50 287 VAL A N 1
ATOM 2316 C CA . VAL A 1 287 ? -4.997 1.399 14.240 1.00 98.50 287 VAL A CA 1
ATOM 2317 C C . VAL A 1 287 ? -5.004 0.388 13.095 1.00 98.50 287 VAL A C 1
ATOM 2319 O O . VAL A 1 287 ? -4.086 0.408 12.280 1.00 98.50 287 VAL A O 1
ATOM 2322 N N . GLU A 1 288 ? -6.041 -0.437 12.965 1.00 98.31 288 GLU A N 1
ATOM 2323 C CA . GLU A 1 288 ? -6.182 -1.387 11.855 1.00 98.31 288 GLU A CA 1
ATOM 2324 C C . GLU A 1 288 ? -6.218 -0.686 10.491 1.00 98.31 288 GLU A C 1
ATOM 2326 O O . GLU A 1 288 ? -5.530 -1.109 9.557 1.00 98.31 288 GLU A O 1
ATOM 2331 N N . SER A 1 289 ? -6.954 0.426 10.383 1.00 98.25 289 SER A N 1
ATOM 2332 C CA . SER A 1 289 ? -6.995 1.245 9.167 1.00 98.25 289 SER A CA 1
ATOM 2333 C C . SER A 1 289 ? -5.611 1.782 8.800 1.00 98.25 289 SER A C 1
ATOM 2335 O O . SER A 1 289 ? -5.185 1.644 7.652 1.00 98.25 289 SER A O 1
ATOM 2337 N N . LEU A 1 290 ? -4.890 2.360 9.766 1.00 98.56 290 LEU A N 1
ATOM 2338 C CA . LEU A 1 290 ? -3.545 2.896 9.543 1.00 98.56 290 LEU A CA 1
ATOM 2339 C C . LEU A 1 290 ? -2.537 1.792 9.208 1.00 98.56 290 LEU A C 1
ATOM 2341 O O . LEU A 1 290 ? -1.698 1.972 8.332 1.00 98.56 290 LEU A O 1
ATOM 2345 N N . LEU A 1 291 ? -2.627 0.628 9.856 1.00 98.50 291 LEU A N 1
ATOM 2346 C CA . LEU A 1 291 ? -1.777 -0.524 9.545 1.00 98.50 291 LEU A CA 1
ATOM 2347 C C . LEU A 1 291 ? -2.008 -1.032 8.117 1.00 98.50 291 LEU A C 1
ATOM 2349 O O . LEU A 1 291 ? -1.047 -1.382 7.428 1.00 98.50 291 LEU A O 1
ATOM 2353 N N . SER A 1 292 ? -3.264 -1.053 7.664 1.00 97.81 292 SER A N 1
ATOM 2354 C CA . SER A 1 292 ? -3.615 -1.402 6.286 1.00 97.81 292 SER A CA 1
ATOM 2355 C C . SER A 1 292 ? -3.021 -0.404 5.286 1.00 97.81 292 SER A C 1
ATOM 2357 O O . SER A 1 292 ? -2.366 -0.810 4.323 1.00 97.81 292 SER A O 1
ATOM 2359 N N . GLU A 1 293 ? -3.158 0.897 5.554 1.00 98.00 293 GLU A N 1
ATOM 2360 C CA . GLU A 1 293 ? -2.575 1.963 4.731 1.00 98.00 293 GLU A CA 1
ATOM 2361 C C . GLU A 1 293 ? -1.045 1.844 4.651 1.00 98.00 293 GLU A C 1
ATOM 2363 O O . GLU A 1 293 ? -0.479 1.804 3.558 1.00 98.00 293 GLU A O 1
ATOM 2368 N N . MET A 1 294 ? -0.379 1.652 5.792 1.00 98.12 294 MET A N 1
ATOM 2369 C CA . MET A 1 294 ? 1.075 1.511 5.860 1.00 98.12 294 MET A CA 1
ATOM 2370 C C . MET A 1 294 ? 1.581 0.269 5.105 1.00 98.12 294 MET A C 1
ATOM 2372 O O . MET A 1 294 ? 2.660 0.286 4.508 1.00 98.12 294 MET A O 1
ATOM 2376 N N . LYS A 1 295 ? 0.807 -0.826 5.106 1.00 98.31 295 LYS A N 1
ATOM 2377 C CA . LYS A 1 295 ? 1.122 -2.039 4.338 1.00 98.31 295 LYS A CA 1
ATOM 2378 C C . LYS A 1 295 ? 1.017 -1.794 2.831 1.00 98.31 295 LYS A C 1
ATOM 2380 O O . LYS A 1 295 ? 1.901 -2.224 2.090 1.00 98.31 295 LYS A O 1
ATOM 2385 N N . MET A 1 296 ? -0.035 -1.107 2.385 1.00 97.19 296 MET A N 1
ATOM 2386 C CA . MET A 1 296 ? -0.211 -0.737 0.977 1.00 97.19 296 MET A CA 1
ATOM 2387 C C . MET A 1 296 ? 0.903 0.204 0.506 1.00 97.19 296 MET A C 1
ATOM 2389 O O . MET A 1 296 ? 1.461 0.011 -0.574 1.00 97.19 296 MET A O 1
ATOM 2393 N N . GLU A 1 297 ? 1.271 1.184 1.331 1.00 97.50 297 GLU A N 1
ATOM 2394 C CA . GLU A 1 297 ? 2.351 2.119 1.024 1.00 97.50 297 GLU A CA 1
ATOM 2395 C C . GLU A 1 297 ? 3.714 1.420 0.948 1.00 97.50 297 GLU A C 1
ATOM 2397 O O . GLU A 1 297 ? 4.480 1.675 0.018 1.00 97.50 297 GLU A O 1
ATOM 2402 N N . ARG A 1 298 ? 3.986 0.461 1.845 1.00 97.88 298 ARG A N 1
ATOM 2403 C CA . ARG A 1 298 ? 5.187 -0.382 1.766 1.00 97.88 298 ARG A CA 1
ATOM 2404 C C . ARG A 1 298 ? 5.236 -1.186 0.462 1.00 97.88 298 ARG A C 1
ATOM 2406 O O . ARG A 1 298 ? 6.257 -1.143 -0.214 1.00 97.88 298 ARG A O 1
ATOM 2413 N N . SER A 1 299 ? 4.142 -1.852 0.082 1.00 97.62 299 SER A N 1
ATOM 2414 C CA . SER A 1 299 ? 4.065 -2.603 -1.185 1.00 97.62 299 SER A CA 1
ATOM 2415 C C . SER A 1 299 ? 4.342 -1.700 -2.390 1.00 97.62 299 SER A C 1
ATOM 2417 O O . SER A 1 299 ? 5.122 -2.046 -3.271 1.00 97.62 299 SER A O 1
ATOM 2419 N N . LYS A 1 300 ? 3.757 -0.497 -2.403 1.00 98.31 300 LYS A N 1
ATOM 2420 C CA . LYS A 1 300 ? 3.975 0.481 -3.473 1.00 98.31 300 LYS A CA 1
ATOM 2421 C C . LYS A 1 300 ? 5.425 0.971 -3.526 1.00 98.31 300 LYS A C 1
ATOM 2423 O O . LYS A 1 300 ? 5.961 1.164 -4.613 1.00 98.31 300 LYS A O 1
ATOM 2428 N N . ALA A 1 301 ? 6.065 1.175 -2.376 1.00 97.25 301 ALA A N 1
ATOM 2429 C CA . ALA A 1 301 ? 7.474 1.550 -2.314 1.00 97.25 301 ALA A CA 1
ATOM 2430 C C . ALA A 1 301 ? 8.386 0.429 -2.843 1.00 97.25 301 ALA A C 1
ATOM 2432 O O . ALA A 1 301 ? 9.334 0.710 -3.573 1.00 97.25 301 ALA A O 1
ATOM 2433 N N . GLU A 1 302 ? 8.080 -0.832 -2.529 1.00 98.31 302 GLU A N 1
ATOM 2434 C CA . GLU A 1 302 ? 8.795 -2.002 -3.055 1.00 98.31 302 GLU A CA 1
ATOM 2435 C C . GLU A 1 302 ? 8.646 -2.114 -4.584 1.00 98.31 302 GLU A C 1
ATOM 2437 O O . GLU A 1 302 ? 9.643 -2.273 -5.288 1.00 98.31 302 GLU A O 1
ATOM 2442 N N . GLU A 1 303 ? 7.435 -1.932 -5.121 1.00 98.19 303 GLU A N 1
ATOM 2443 C CA . GLU A 1 303 ? 7.189 -1.883 -6.573 1.00 98.19 303 GLU A CA 1
ATOM 2444 C C . GLU A 1 303 ? 7.965 -0.742 -7.253 1.00 98.19 303 GLU A C 1
ATOM 2446 O O . GLU A 1 303 ? 8.575 -0.931 -8.308 1.00 98.19 303 GLU A O 1
ATOM 2451 N N . GLN A 1 304 ? 7.995 0.446 -6.640 1.00 98.00 304 GLN A N 1
ATOM 2452 C CA . GLN A 1 304 ? 8.766 1.583 -7.149 1.00 98.00 304 GLN A CA 1
ATOM 2453 C C . GLN A 1 304 ? 10.276 1.318 -7.134 1.00 98.00 304 GLN A C 1
ATOM 2455 O O . GLN A 1 304 ? 10.968 1.704 -8.077 1.00 98.00 304 GLN A O 1
ATOM 2460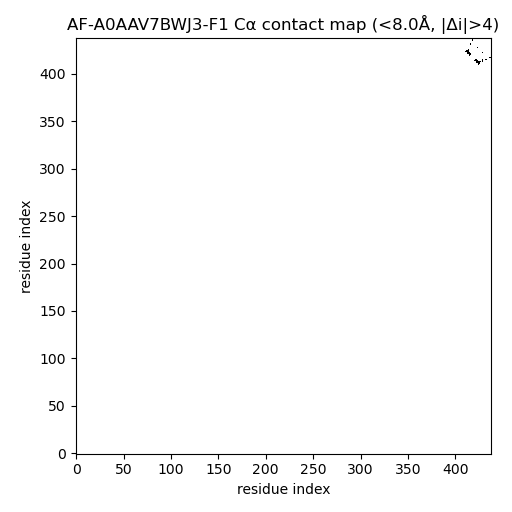 N N . GLN A 1 305 ? 10.793 0.643 -6.106 1.00 98.44 305 GLN A N 1
ATOM 2461 C CA . GLN A 1 305 ? 12.200 0.241 -6.048 1.00 98.44 305 GLN A CA 1
ATOM 2462 C C . GLN A 1 305 ? 12.548 -0.761 -7.152 1.00 98.44 305 GLN A C 1
ATOM 2464 O O . GLN A 1 305 ? 13.578 -0.606 -7.806 1.00 98.44 305 GLN A O 1
ATOM 2469 N N . GLN A 1 306 ? 11.682 -1.745 -7.405 1.00 98.25 306 GLN A N 1
ATOM 2470 C CA . GLN A 1 306 ? 11.868 -2.697 -8.504 1.00 98.25 306 GLN A CA 1
ATOM 2471 C C . GLN A 1 306 ? 11.867 -1.993 -9.864 1.00 98.25 306 GLN A C 1
ATOM 2473 O O . GLN A 1 306 ? 12.732 -2.256 -10.699 1.00 98.25 306 GLN A O 1
ATOM 2478 N N . LEU A 1 307 ? 10.945 -1.049 -10.075 1.00 98.38 307 LEU A N 1
ATOM 2479 C CA . LEU A 1 307 ? 10.902 -0.259 -11.303 1.00 98.38 307 LEU A CA 1
ATOM 2480 C C . LEU A 1 307 ? 12.169 0.588 -11.481 1.00 98.38 307 LEU A C 1
ATOM 2482 O O . LEU A 1 307 ? 12.696 0.677 -12.588 1.00 98.38 307 LEU A O 1
ATOM 2486 N N . MET A 1 308 ? 12.673 1.186 -10.400 1.00 98.31 308 MET A N 1
ATOM 2487 C CA . MET A 1 308 ? 13.916 1.956 -10.422 1.00 98.31 308 MET A CA 1
ATOM 2488 C C . MET A 1 308 ? 15.118 1.079 -10.786 1.00 98.31 308 MET A C 1
ATOM 2490 O O . MET A 1 308 ? 15.930 1.496 -11.606 1.00 98.31 308 MET A O 1
ATOM 2494 N N . PHE A 1 309 ? 15.194 -0.143 -10.251 1.00 98.62 309 PHE A N 1
ATOM 2495 C CA . PHE A 1 309 ? 16.240 -1.106 -10.599 1.00 98.62 309 PHE A CA 1
ATOM 2496 C C . PHE A 1 309 ? 16.211 -1.473 -12.091 1.00 98.62 309 PHE A C 1
ATOM 2498 O O . PHE A 1 309 ? 17.235 -1.394 -12.766 1.00 98.62 309 PHE A O 1
ATOM 2505 N N . ILE A 1 310 ? 15.030 -1.794 -12.632 1.00 98.38 310 ILE A N 1
ATOM 2506 C CA . ILE A 1 310 ? 14.864 -2.101 -14.064 1.00 98.38 310 ILE A CA 1
ATOM 2507 C C . ILE A 1 310 ? 15.255 -0.892 -14.924 1.00 98.38 310 ILE A C 1
ATOM 2509 O O . ILE A 1 310 ? 15.928 -1.029 -15.948 1.00 98.38 310 ILE A O 1
ATOM 2513 N N . LEU A 1 311 ? 14.850 0.314 -14.521 1.00 98.50 311 LEU A N 1
ATOM 2514 C CA . LEU A 1 311 ? 15.196 1.530 -15.249 1.00 98.50 311 LEU A CA 1
ATOM 2515 C C . LEU A 1 311 ? 16.713 1.768 -15.251 1.00 98.50 311 LEU A C 1
ATOM 2517 O O . LEU A 1 311 ? 17.283 2.082 -16.292 1.00 98.50 311 LEU A O 1
ATOM 2521 N N . GLU A 1 312 ? 17.381 1.573 -14.118 1.00 98.56 312 GLU A N 1
ATOM 2522 C CA . GLU A 1 312 ? 18.834 1.693 -14.021 1.00 98.56 312 GLU A CA 1
ATOM 2523 C C . GLU A 1 312 ? 19.553 0.661 -14.906 1.00 98.56 312 GLU A C 1
ATOM 2525 O O . GLU A 1 312 ? 20.466 1.015 -15.655 1.00 98.56 312 GLU A O 1
ATOM 2530 N N . GLU A 1 313 ? 19.106 -0.596 -14.893 1.00 98.56 313 GLU A N 1
ATOM 2531 C CA . GLU A 1 313 ? 19.653 -1.655 -15.745 1.00 98.56 313 GLU A CA 1
ATOM 2532 C C . GLU A 1 313 ? 19.485 -1.330 -17.238 1.00 98.56 313 GLU A C 1
ATOM 2534 O O . GLU A 1 313 ? 20.440 -1.428 -18.013 1.00 98.56 313 GLU A O 1
ATOM 2539 N N . THR A 1 314 ? 18.296 -0.880 -17.649 1.00 97.75 314 THR A N 1
ATOM 2540 C CA . THR A 1 314 ? 18.029 -0.515 -19.051 1.00 97.75 314 THR A CA 1
ATOM 2541 C C . THR A 1 314 ? 18.851 0.688 -19.507 1.00 97.75 314 THR A C 1
ATOM 2543 O O . THR A 1 314 ? 19.398 0.655 -20.610 1.00 97.75 314 THR A O 1
ATOM 2546 N N . VAL A 1 315 ? 19.012 1.712 -18.665 1.00 98.44 315 VAL A N 1
ATOM 2547 C CA . VAL A 1 315 ? 19.869 2.872 -18.959 1.00 98.44 315 VAL A CA 1
ATOM 2548 C C . VAL A 1 315 ? 21.331 2.449 -19.089 1.00 98.44 315 VAL A C 1
ATOM 2550 O O . VAL A 1 315 ? 22.013 2.865 -20.027 1.00 98.44 315 VAL A O 1
ATOM 2553 N N . ASN A 1 316 ? 21.818 1.590 -18.192 1.00 98.38 316 ASN A N 1
ATOM 2554 C CA . ASN A 1 316 ? 23.183 1.075 -18.262 1.00 98.38 316 ASN A CA 1
ATOM 2555 C C . ASN A 1 316 ? 23.411 0.252 -19.533 1.00 98.38 316 ASN A C 1
ATOM 2557 O O . ASN A 1 316 ? 24.418 0.449 -20.214 1.00 98.38 316 ASN A O 1
ATOM 2561 N N . LYS A 1 317 ? 22.457 -0.607 -19.904 1.00 98.56 317 LYS A N 1
ATOM 2562 C CA . LYS A 1 317 ? 22.510 -1.362 -21.157 1.00 98.56 317 LYS A CA 1
ATOM 2563 C C . LYS A 1 317 ? 22.548 -0.436 -22.373 1.00 98.56 317 LYS A C 1
ATOM 2565 O O . LYS A 1 317 ? 23.441 -0.565 -23.201 1.00 98.56 317 LYS A O 1
ATOM 2570 N N . GLN A 1 318 ? 21.647 0.545 -22.442 1.00 98.44 318 GLN A N 1
ATOM 2571 C CA . GLN A 1 318 ? 21.623 1.526 -23.532 1.00 98.44 318 GLN A CA 1
ATOM 2572 C C . GLN A 1 318 ? 22.933 2.311 -23.635 1.00 98.44 318 GLN A C 1
ATOM 2574 O O . GLN A 1 318 ? 23.397 2.602 -24.736 1.00 98.44 318 GLN A O 1
ATOM 2579 N N . LYS A 1 319 ? 23.547 2.647 -22.496 1.00 98.56 319 LYS A N 1
ATOM 2580 C CA . LYS A 1 319 ? 24.847 3.314 -22.463 1.00 98.56 319 LYS A CA 1
ATOM 2581 C C . LYS A 1 319 ? 25.948 2.428 -23.050 1.00 98.56 319 LYS A C 1
ATOM 2583 O O . LYS A 1 319 ? 26.715 2.913 -23.877 1.00 98.56 319 LYS A O 1
ATOM 2588 N N . ILE A 1 320 ? 26.001 1.156 -22.657 1.00 98.50 320 ILE A N 1
ATOM 2589 C CA . ILE A 1 320 ? 26.967 0.185 -23.191 1.00 98.50 320 ILE A CA 1
ATOM 2590 C C . ILE A 1 320 ? 26.759 0.000 -24.698 1.00 98.50 320 ILE A C 1
ATOM 2592 O O . ILE A 1 320 ? 27.721 0.079 -25.459 1.00 98.50 320 ILE A O 1
ATOM 2596 N N . ASP A 1 321 ? 25.513 -0.174 -25.142 1.00 98.19 321 ASP A N 1
ATOM 2597 C CA . ASP A 1 321 ? 25.176 -0.341 -26.559 1.00 98.19 321 ASP A CA 1
ATOM 2598 C C . ASP A 1 321 ? 25.593 0.896 -27.375 1.00 98.19 321 ASP A C 1
ATOM 2600 O O . ASP A 1 321 ? 26.169 0.776 -28.457 1.00 98.19 321 ASP A O 1
ATOM 2604 N N . TYR A 1 322 ? 25.376 2.099 -26.836 1.00 98.12 322 TYR A N 1
ATOM 2605 C CA . TYR A 1 322 ? 25.799 3.353 -27.461 1.00 98.12 322 TYR A CA 1
ATOM 2606 C C . TYR A 1 322 ? 27.326 3.503 -27.541 1.00 98.12 322 TYR A C 1
ATOM 2608 O O . TYR A 1 322 ? 27.856 3.950 -28.561 1.00 98.12 322 TYR A O 1
ATOM 2616 N N . GLU A 1 323 ? 28.045 3.138 -26.478 1.00 98.44 323 GLU A N 1
ATOM 2617 C CA . GLU A 1 323 ? 29.512 3.128 -26.464 1.00 98.44 323 GLU A CA 1
ATOM 2618 C C . GLU A 1 323 ? 30.064 2.107 -27.469 1.00 98.44 323 GLU A C 1
ATOM 2620 O O . GLU A 1 323 ? 30.975 2.434 -28.232 1.00 98.44 323 GLU A O 1
ATOM 2625 N N . SER A 1 324 ? 29.461 0.918 -27.546 1.00 98.38 324 SER A N 1
ATOM 2626 C CA . SER A 1 324 ? 29.816 -0.112 -28.525 1.00 98.38 324 SER A CA 1
ATOM 2627 C C . SER A 1 324 ? 29.557 0.342 -29.961 1.00 98.38 324 SER A C 1
ATOM 2629 O O . SER A 1 324 ? 30.385 0.084 -30.832 1.00 98.38 324 SER A O 1
ATOM 2631 N N . LEU A 1 325 ? 28.439 1.028 -30.222 1.00 98.50 325 LEU A N 1
ATOM 2632 C CA . LEU A 1 325 ? 28.124 1.564 -31.547 1.00 98.50 325 LEU A CA 1
ATOM 2633 C C . LEU A 1 325 ? 29.166 2.601 -31.978 1.00 98.50 325 LEU A C 1
ATOM 2635 O O . LEU A 1 325 ? 29.709 2.514 -33.074 1.00 98.50 325 LEU A O 1
ATOM 2639 N N . LYS A 1 326 ? 29.509 3.539 -31.087 1.00 98.44 326 LYS A N 1
ATOM 2640 C CA . LYS A 1 326 ? 30.565 4.527 -31.348 1.00 98.44 326 LYS A CA 1
ATOM 2641 C C . LYS A 1 326 ? 31.912 3.883 -31.634 1.00 98.44 326 LYS A C 1
ATOM 2643 O O . LYS A 1 326 ? 32.655 4.370 -32.481 1.00 98.44 326 LYS A O 1
ATOM 2648 N N . GLN A 1 327 ? 32.241 2.826 -30.901 1.00 98.62 327 GLN A N 1
ATOM 2649 C CA . GLN A 1 327 ? 33.484 2.101 -31.103 1.00 98.62 327 GLN A CA 1
ATOM 2650 C C . GLN A 1 327 ? 33.505 1.416 -32.476 1.00 98.62 327 GLN A C 1
ATOM 2652 O O . GLN A 1 327 ? 34.491 1.543 -33.199 1.00 98.62 327 GLN A O 1
ATOM 2657 N N . ALA A 1 328 ? 32.398 0.781 -32.872 1.00 98.50 328 ALA A N 1
ATOM 2658 C CA . ALA A 1 328 ? 32.251 0.193 -34.199 1.00 98.50 328 ALA A CA 1
ATOM 2659 C C . ALA A 1 328 ? 32.359 1.248 -35.315 1.00 98.50 328 ALA A C 1
ATOM 2661 O O . ALA A 1 328 ? 33.057 1.017 -36.300 1.00 98.50 328 ALA A O 1
ATOM 2662 N N . ASP A 1 329 ? 31.750 2.427 -35.141 1.00 98.12 329 ASP A N 1
ATOM 2663 C CA . ASP A 1 329 ? 31.880 3.535 -36.095 1.00 98.12 329 ASP A CA 1
ATOM 2664 C C . ASP A 1 329 ? 33.352 3.937 -36.277 1.00 98.12 329 ASP A C 1
ATOM 2666 O O . ASP A 1 329 ? 33.831 4.059 -37.405 1.00 98.12 329 ASP A O 1
ATOM 2670 N N . ILE A 1 330 ? 34.098 4.105 -35.176 1.00 98.62 330 ILE A N 1
ATOM 2671 C CA . ILE A 1 330 ? 35.534 4.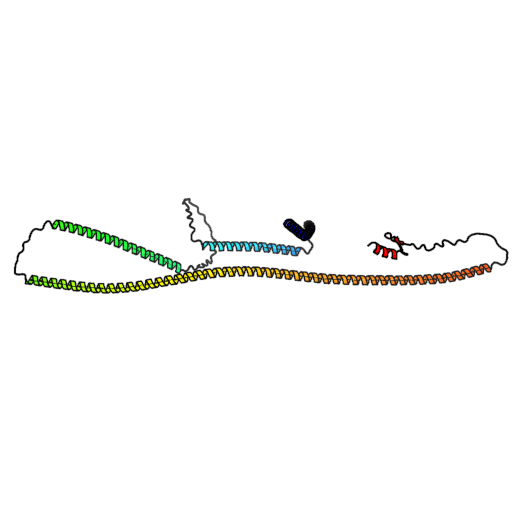430 -35.220 1.00 98.62 330 ILE A CA 1
ATOM 2672 C C . ILE A 1 330 ? 36.312 3.348 -35.978 1.00 98.62 330 ILE A C 1
ATOM 2674 O O . ILE A 1 330 ? 37.151 3.675 -36.818 1.00 98.62 330 ILE A O 1
ATOM 2678 N N . GLU A 1 331 ? 36.035 2.073 -35.708 1.00 98.44 331 GLU A N 1
ATOM 2679 C CA . GLU A 1 331 ? 36.704 0.944 -36.359 1.00 98.44 331 GLU A CA 1
ATOM 2680 C C . GLU A 1 331 ? 36.446 0.904 -37.868 1.00 98.44 331 GLU A C 1
ATOM 2682 O O . GLU A 1 331 ? 37.392 0.700 -38.634 1.00 98.44 331 GLU A O 1
ATOM 2687 N N . ILE A 1 332 ? 35.211 1.176 -38.303 1.00 98.56 332 ILE A N 1
ATOM 2688 C CA . ILE A 1 332 ? 34.850 1.272 -39.724 1.00 98.56 332 ILE A CA 1
ATOM 2689 C C . ILE A 1 332 ? 35.629 2.407 -40.392 1.00 98.56 332 ILE A C 1
ATOM 2691 O O . ILE A 1 332 ? 36.315 2.174 -41.386 1.00 98.56 332 ILE A O 1
ATOM 2695 N N . TYR A 1 333 ? 35.615 3.615 -39.818 1.00 98.50 333 TYR A N 1
ATOM 2696 C CA . TYR A 1 333 ? 36.360 4.743 -40.388 1.00 98.50 333 TYR A CA 1
ATOM 2697 C C . TYR A 1 333 ? 37.870 4.484 -40.445 1.00 98.50 333 TYR A C 1
ATOM 2699 O O . TYR A 1 333 ? 38.533 4.872 -41.411 1.00 98.50 333 TYR A O 1
ATOM 2707 N N . CYS A 1 334 ? 38.433 3.827 -39.429 1.00 98.56 334 CYS A N 1
ATOM 2708 C CA . CYS A 1 334 ? 39.834 3.420 -39.441 1.00 98.56 334 CYS A CA 1
ATOM 2709 C C . CYS A 1 334 ? 40.116 2.410 -40.560 1.00 98.56 334 CYS A C 1
ATOM 2711 O O . CYS A 1 334 ? 41.097 2.577 -41.290 1.00 98.56 334 CYS A O 1
ATOM 2713 N N . ALA A 1 335 ? 39.269 1.391 -40.719 1.00 98.56 335 ALA A N 1
ATOM 2714 C CA . ALA A 1 335 ? 39.406 0.394 -41.776 1.00 98.56 335 ALA A CA 1
ATOM 2715 C C . ALA A 1 335 ? 39.331 1.035 -43.173 1.00 98.56 335 ALA A C 1
ATOM 2717 O O . ALA A 1 335 ? 40.227 0.808 -43.989 1.00 98.56 335 ALA A O 1
ATOM 2718 N N . ASP A 1 336 ? 38.345 1.904 -43.411 1.00 98.56 336 ASP A N 1
ATOM 2719 C CA . ASP A 1 336 ? 38.169 2.624 -44.677 1.00 98.56 336 ASP A CA 1
ATOM 2720 C C . ASP A 1 336 ? 39.373 3.514 -44.994 1.00 98.56 336 ASP A C 1
ATOM 2722 O O . ASP A 1 336 ? 39.888 3.516 -46.115 1.00 98.56 336 ASP A O 1
ATOM 2726 N N . PHE A 1 337 ? 39.884 4.237 -43.994 1.00 98.62 337 PHE A N 1
ATOM 2727 C CA . PHE A 1 337 ? 41.077 5.063 -44.157 1.00 98.62 337 PHE A CA 1
ATOM 2728 C C . PHE A 1 337 ? 42.303 4.232 -44.559 1.00 98.62 337 PHE A C 1
ATOM 2730 O O . PHE A 1 337 ? 43.082 4.643 -45.427 1.00 98.62 337 PHE A O 1
ATOM 2737 N N . HIS A 1 338 ? 42.493 3.067 -43.934 1.00 98.56 338 HIS A N 1
ATOM 2738 C CA . HIS A 1 338 ? 43.602 2.175 -44.256 1.00 98.56 338 HIS A CA 1
ATOM 2739 C C . HIS A 1 338 ? 43.463 1.565 -45.655 1.00 98.56 338 HIS A C 1
ATOM 2741 O O . HIS A 1 338 ? 44.437 1.600 -46.411 1.00 98.56 338 HIS A O 1
ATOM 2747 N N . ALA A 1 339 ? 42.268 1.097 -46.020 1.00 98.69 339 ALA A N 1
ATOM 2748 C CA . ALA A 1 339 ? 41.985 0.551 -47.344 1.00 98.69 339 ALA A CA 1
ATOM 2749 C C . ALA A 1 339 ? 42.201 1.597 -48.454 1.00 98.69 339 ALA A C 1
ATOM 2751 O O . ALA A 1 339 ? 42.895 1.329 -49.436 1.00 98.69 339 ALA A O 1
ATOM 2752 N N . GLU A 1 340 ? 41.698 2.822 -48.274 1.00 98.56 340 GLU A N 1
ATOM 2753 C CA . GLU A 1 340 ? 41.882 3.922 -49.230 1.00 98.56 340 GLU A CA 1
ATOM 2754 C C . GLU A 1 340 ? 43.361 4.308 -49.370 1.00 98.56 340 GLU A C 1
ATOM 2756 O O . GLU A 1 340 ? 43.856 4.568 -50.471 1.00 98.56 340 GLU A O 1
ATOM 2761 N N . ARG A 1 341 ? 44.106 4.333 -48.258 1.00 98.62 341 ARG A N 1
ATOM 2762 C CA . ARG A 1 341 ? 45.546 4.606 -48.287 1.00 98.62 341 ARG A CA 1
ATOM 2763 C C . ARG A 1 341 ? 46.300 3.540 -49.078 1.00 98.62 341 ARG A C 1
ATOM 2765 O O . ARG A 1 341 ? 47.166 3.902 -49.875 1.00 98.62 341 ARG A O 1
ATOM 2772 N N . GLU A 1 342 ? 46.002 2.266 -48.851 1.00 98.50 342 GLU A N 1
ATOM 2773 C CA . GLU A 1 342 ? 46.615 1.155 -49.580 1.00 98.50 342 GLU A CA 1
ATOM 2774 C C . GLU A 1 342 ? 46.289 1.234 -51.079 1.00 98.50 342 GLU A C 1
ATOM 2776 O O . GLU A 1 342 ? 47.199 1.214 -51.911 1.00 98.50 342 GLU A O 1
ATOM 2781 N N . ALA A 1 343 ? 45.017 1.449 -51.430 1.00 98.62 343 ALA A N 1
ATOM 2782 C CA . ALA A 1 343 ? 44.585 1.623 -52.814 1.00 98.62 343 ALA A CA 1
ATOM 2783 C C . ALA A 1 343 ? 45.322 2.785 -53.506 1.00 98.62 343 ALA A C 1
ATOM 2785 O O . ALA A 1 343 ? 45.840 2.628 -54.614 1.00 98.62 343 ALA A O 1
ATOM 2786 N N . ARG A 1 344 ? 45.459 3.938 -52.834 1.00 98.50 344 ARG A N 1
ATOM 2787 C CA . ARG A 1 344 ? 46.216 5.089 -53.357 1.00 98.50 344 ARG A CA 1
ATOM 2788 C C . ARG A 1 344 ? 47.693 4.786 -53.557 1.00 98.50 344 ARG A C 1
ATOM 2790 O O . ARG A 1 344 ? 48.270 5.250 -54.539 1.00 98.50 344 ARG A O 1
ATOM 2797 N N . GLN A 1 345 ? 48.314 4.038 -52.647 1.00 98.44 345 GLN A N 1
ATOM 2798 C CA . GLN A 1 345 ? 49.711 3.632 -52.793 1.00 98.44 345 GLN A CA 1
ATOM 2799 C C . GLN A 1 345 ? 49.897 2.705 -53.998 1.00 98.44 345 GLN A C 1
ATOM 2801 O O . GLN A 1 345 ? 50.827 2.922 -54.772 1.00 98.44 345 GLN A O 1
ATOM 2806 N N . ASN A 1 346 ? 48.987 1.753 -54.209 1.00 98.50 346 ASN A N 1
ATOM 2807 C CA . ASN A 1 346 ? 49.020 0.856 -55.365 1.00 98.50 346 ASN A CA 1
ATOM 2808 C C . ASN A 1 346 ? 48.855 1.627 -56.683 1.00 98.50 346 ASN A C 1
ATOM 2810 O O . ASN A 1 346 ? 49.682 1.492 -57.582 1.00 98.50 346 ASN A O 1
ATOM 2814 N N . ILE A 1 347 ? 47.870 2.530 -56.763 1.00 98.38 347 ILE A N 1
ATOM 2815 C CA . ILE A 1 347 ? 47.679 3.402 -57.935 1.00 98.38 347 ILE A CA 1
ATOM 2816 C C . ILE A 1 347 ? 48.922 4.263 -58.186 1.00 98.38 347 ILE A C 1
ATOM 2818 O O . ILE A 1 347 ? 49.338 4.439 -59.332 1.00 98.38 347 ILE A O 1
ATOM 2822 N N . HIS A 1 348 ? 49.537 4.807 -57.131 1.00 98.50 348 HIS A N 1
ATOM 2823 C CA . HIS A 1 348 ? 50.755 5.600 -57.271 1.00 98.50 348 HIS A CA 1
ATOM 2824 C C . HIS A 1 348 ? 51.908 4.768 -57.845 1.00 98.50 348 HIS A C 1
ATOM 2826 O O . HIS A 1 348 ? 52.581 5.219 -58.771 1.00 98.50 348 HIS A O 1
ATOM 2832 N N . GLN A 1 349 ? 52.104 3.545 -57.348 1.00 98.44 349 GLN A N 1
ATOM 2833 C CA . GLN A 1 349 ? 53.121 2.625 -57.861 1.00 98.44 349 GLN A CA 1
ATOM 2834 C C . GLN A 1 349 ? 52.868 2.264 -59.331 1.00 98.44 349 GLN A C 1
ATOM 2836 O O . GLN A 1 349 ? 53.790 2.314 -60.144 1.00 98.44 349 GLN A O 1
ATOM 2841 N N . GLU A 1 350 ? 51.628 1.948 -59.711 1.00 98.25 350 GLU A N 1
ATOM 2842 C CA . GLU A 1 350 ? 51.269 1.664 -61.107 1.00 98.25 350 GLU A CA 1
ATOM 2843 C C . GLU A 1 350 ? 51.491 2.880 -62.014 1.00 98.25 350 GLU A C 1
ATOM 2845 O O . GLU A 1 350 ? 52.047 2.752 -63.109 1.00 98.25 350 GLU A O 1
ATOM 2850 N N . LYS A 1 351 ? 51.130 4.082 -61.547 1.00 98.25 351 LYS A N 1
ATOM 2851 C CA . LYS A 1 351 ? 51.376 5.338 -62.265 1.00 98.25 351 LYS A CA 1
ATOM 2852 C C . LYS A 1 351 ? 52.869 5.559 -62.507 1.00 98.25 351 LYS A C 1
ATOM 2854 O O . LYS A 1 351 ? 53.247 5.931 -63.617 1.00 98.25 351 LYS A O 1
ATOM 2859 N N . GLU A 1 352 ? 53.715 5.320 -61.507 1.00 98.19 352 GLU A N 1
ATOM 2860 C CA . GLU A 1 352 ? 55.173 5.408 -61.650 1.00 98.19 352 GLU A CA 1
ATOM 2861 C C . GLU A 1 352 ? 55.712 4.375 -62.647 1.00 98.19 352 GLU A C 1
ATOM 2863 O O . GLU A 1 352 ? 56.527 4.716 -63.507 1.00 98.19 352 GLU A O 1
ATOM 2868 N N . GLN A 1 353 ? 55.212 3.135 -62.603 1.00 98.12 353 GLN A N 1
ATOM 2869 C CA . GLN A 1 353 ? 55.587 2.093 -63.563 1.00 98.12 353 GLN A CA 1
ATOM 2870 C C . GLN A 1 353 ? 55.203 2.470 -65.000 1.00 98.12 353 GLN A C 1
ATOM 2872 O O . GLN A 1 353 ? 56.010 2.312 -65.920 1.00 98.12 353 GLN A O 1
ATOM 2877 N N . ILE A 1 354 ? 53.988 2.983 -65.210 1.00 98.31 354 ILE A N 1
ATOM 2878 C CA . ILE A 1 354 ? 53.520 3.427 -66.528 1.00 98.31 354 ILE A CA 1
ATOM 2879 C C . ILE A 1 354 ? 54.336 4.634 -67.000 1.00 98.31 354 ILE A C 1
ATOM 2881 O O . ILE A 1 354 ? 54.771 4.648 -68.149 1.00 98.31 354 ILE A O 1
ATOM 2885 N N . ALA A 1 355 ? 54.607 5.609 -66.129 1.00 98.31 355 ALA A N 1
ATOM 2886 C CA . ALA A 1 355 ? 55.435 6.766 -66.462 1.00 98.31 355 ALA A CA 1
ATOM 2887 C C . ALA A 1 355 ? 56.853 6.351 -66.892 1.00 98.31 355 ALA A C 1
ATOM 2889 O O . ALA A 1 355 ? 57.359 6.854 -67.896 1.00 98.31 355 ALA A O 1
ATOM 2890 N N . ALA A 1 356 ? 57.462 5.382 -66.201 1.00 98.06 356 ALA A N 1
ATOM 2891 C CA . ALA A 1 356 ? 58.763 4.832 -66.575 1.00 98.06 356 ALA A CA 1
ATOM 2892 C C . ALA A 1 356 ? 58.726 4.122 -67.942 1.00 98.06 356 ALA A C 1
ATOM 2894 O O . ALA A 1 356 ? 59.607 4.341 -68.776 1.00 98.06 356 ALA A O 1
ATOM 2895 N N . ARG A 1 357 ? 57.688 3.315 -68.213 1.00 98.00 357 ARG A N 1
ATOM 2896 C CA . ARG A 1 357 ? 57.498 2.658 -69.522 1.00 98.00 357 ARG A CA 1
ATOM 2897 C C . ARG A 1 357 ? 57.284 3.668 -70.649 1.00 98.00 357 ARG A C 1
ATOM 2899 O O . ARG A 1 357 ? 57.872 3.516 -71.716 1.00 98.00 357 ARG A O 1
ATOM 2906 N N . LEU A 1 358 ? 56.477 4.703 -70.416 1.00 97.94 358 LEU A N 1
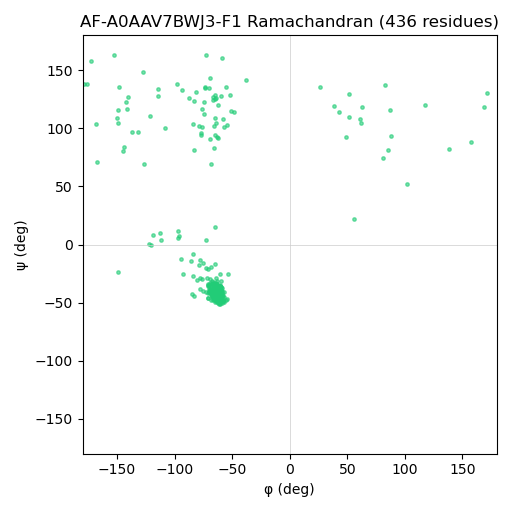ATOM 2907 C CA . LEU A 1 358 ? 56.261 5.780 -71.382 1.00 97.94 358 LEU A CA 1
ATOM 2908 C C . LEU A 1 358 ? 57.562 6.530 -71.675 1.00 97.94 358 LEU A C 1
ATOM 2910 O O . LEU A 1 358 ? 57.872 6.751 -72.842 1.00 97.94 358 LEU A O 1
ATOM 2914 N N . ALA A 1 359 ? 58.352 6.865 -70.650 1.00 97.75 359 ALA A N 1
ATOM 2915 C CA . ALA A 1 359 ? 59.652 7.508 -70.828 1.00 97.75 359 ALA A CA 1
ATOM 2916 C C . ALA A 1 359 ? 60.610 6.646 -71.670 1.00 97.75 359 ALA A C 1
ATOM 2918 O O . ALA A 1 359 ? 61.261 7.162 -72.577 1.00 97.75 359 ALA A O 1
ATOM 2919 N N . TYR A 1 360 ? 60.640 5.331 -71.427 1.00 97.81 360 TYR A N 1
ATOM 2920 C CA . TYR A 1 360 ? 61.420 4.388 -72.230 1.00 97.81 360 TYR A CA 1
ATOM 2921 C C . TYR A 1 360 ? 60.982 4.378 -73.704 1.00 97.81 360 TYR A C 1
ATOM 2923 O O . TYR A 1 360 ? 61.815 4.549 -74.592 1.00 97.81 360 TYR A O 1
ATOM 2931 N N . ILE A 1 361 ? 59.676 4.246 -73.970 1.00 97.62 361 ILE A N 1
ATOM 2932 C CA . ILE A 1 361 ? 59.127 4.231 -75.337 1.00 97.62 361 ILE A CA 1
ATOM 2933 C C . ILE A 1 361 ? 59.382 5.564 -76.051 1.00 97.62 361 ILE A C 1
ATOM 2935 O O . ILE A 1 361 ? 59.685 5.581 -77.244 1.00 97.62 361 ILE A O 1
ATOM 2939 N N . LEU A 1 362 ? 59.264 6.699 -75.357 1.00 97.19 362 LEU A N 1
ATOM 2940 C CA . LEU A 1 362 ? 59.581 8.008 -75.931 1.00 97.19 362 LEU A CA 1
ATOM 2941 C C . LEU A 1 362 ? 61.062 8.100 -76.314 1.00 97.19 362 LEU A C 1
ATOM 2943 O O . LEU A 1 362 ? 61.363 8.495 -77.439 1.00 97.19 362 LEU A O 1
ATOM 2947 N N . GLN A 1 363 ? 61.965 7.654 -75.436 1.00 97.06 363 GLN A N 1
ATOM 2948 C CA . GLN A 1 363 ? 63.400 7.612 -75.716 1.00 97.06 363 GLN A CA 1
ATOM 2949 C C . GLN A 1 363 ? 63.732 6.695 -76.908 1.00 97.06 363 GLN A C 1
ATOM 2951 O O . GLN A 1 363 ? 64.574 7.030 -77.740 1.00 97.06 363 GLN A O 1
ATOM 2956 N N . GLU A 1 364 ? 63.091 5.530 -77.007 1.00 96.38 364 GLU A N 1
ATOM 2957 C CA . GLU A 1 364 ? 63.262 4.610 -78.137 1.00 96.38 364 GLU A CA 1
ATOM 2958 C C . GLU A 1 364 ? 62.742 5.216 -79.448 1.00 96.38 364 GLU A C 1
ATOM 2960 O O . GLU A 1 364 ? 63.426 5.165 -80.469 1.00 96.38 364 GLU A O 1
ATOM 2965 N N . ASN A 1 365 ? 61.583 5.878 -79.418 1.00 94.44 365 ASN A N 1
ATOM 2966 C CA . ASN A 1 365 ? 61.049 6.592 -80.577 1.00 94.44 365 ASN A CA 1
ATOM 2967 C C . ASN A 1 365 ? 61.953 7.743 -81.035 1.00 94.44 365 ASN A C 1
ATOM 2969 O O . ASN A 1 365 ? 62.065 7.979 -82.237 1.00 94.44 365 ASN A O 1
ATOM 2973 N N . GLU A 1 366 ? 62.582 8.475 -80.113 1.00 95.00 366 GLU A N 1
ATOM 2974 C CA . GLU A 1 366 ? 63.576 9.498 -80.456 1.00 95.00 366 GLU A CA 1
ATOM 2975 C C . GLU A 1 366 ? 64.784 8.880 -81.167 1.00 95.00 366 GLU A C 1
ATOM 2977 O O . GLU A 1 366 ? 65.138 9.338 -82.254 1.00 95.00 366 GLU A O 1
ATOM 2982 N N . LYS A 1 367 ? 65.335 7.776 -80.643 1.00 94.88 367 LYS A N 1
ATOM 2983 C CA . LYS A 1 367 ? 66.428 7.031 -81.296 1.00 94.88 367 LYS A CA 1
ATOM 2984 C C . LYS A 1 367 ? 66.044 6.554 -82.697 1.00 94.88 367 LYS A C 1
ATOM 2986 O O . LYS A 1 367 ? 66.776 6.810 -83.647 1.00 94.88 367 LYS A O 1
ATOM 2991 N N . LEU A 1 368 ? 64.871 5.936 -82.851 1.00 93.88 368 LEU A N 1
ATOM 2992 C CA . LEU A 1 368 ? 64.382 5.467 -84.152 1.00 93.88 368 LEU A CA 1
ATOM 2993 C C . LEU A 1 368 ? 64.135 6.621 -85.135 1.00 93.88 368 LEU A C 1
ATOM 2995 O O . LEU A 1 368 ? 64.371 6.475 -86.333 1.00 93.88 368 LEU A O 1
ATOM 2999 N N . LYS A 1 369 ? 63.672 7.788 -84.665 1.00 93.81 369 LYS A N 1
ATOM 3000 C CA . LYS A 1 369 ? 63.546 8.992 -85.505 1.00 93.81 369 LYS A CA 1
ATOM 3001 C C . LYS A 1 369 ? 64.909 9.501 -85.964 1.00 93.81 369 LYS A C 1
ATOM 3003 O O . LYS A 1 369 ? 65.036 9.874 -87.130 1.00 93.81 369 LYS A O 1
ATOM 3008 N N . GLU A 1 370 ? 65.909 9.511 -85.084 1.00 92.00 370 GLU A N 1
ATOM 3009 C CA . GLU A 1 370 ? 67.284 9.860 -85.450 1.00 92.00 370 GLU A CA 1
ATOM 3010 C C . GLU A 1 370 ? 67.862 8.873 -86.470 1.00 92.00 370 GLU A C 1
ATOM 3012 O O . GLU A 1 370 ? 68.432 9.303 -87.472 1.00 92.00 370 GLU A O 1
ATOM 3017 N N . GLU A 1 371 ? 67.678 7.567 -86.261 1.00 91.19 371 GLU A N 1
ATOM 3018 C CA . GLU A 1 371 ? 68.113 6.508 -87.179 1.00 91.19 371 GLU A CA 1
ATOM 3019 C C . GLU A 1 371 ? 67.419 6.620 -88.536 1.00 91.19 371 GLU A C 1
ATOM 3021 O O . GLU A 1 371 ? 68.096 6.720 -89.554 1.00 91.19 371 GLU A O 1
ATOM 3026 N N . ARG A 1 372 ? 66.087 6.742 -88.568 1.00 85.38 372 ARG A N 1
ATOM 3027 C CA . ARG A 1 372 ? 65.328 6.980 -89.806 1.00 85.38 372 ARG A CA 1
ATOM 3028 C C . ARG A 1 372 ? 65.756 8.277 -90.497 1.00 85.38 372 ARG A C 1
ATOM 3030 O O . ARG A 1 372 ? 65.797 8.334 -91.725 1.00 85.38 372 ARG A O 1
ATOM 3037 N N . GLY A 1 373 ? 66.073 9.321 -89.730 1.00 86.62 373 GLY A N 1
ATOM 3038 C CA . GLY A 1 373 ? 66.641 10.564 -90.246 1.00 86.62 373 GLY A CA 1
ATOM 3039 C C . GLY A 1 373 ? 67.989 10.332 -90.933 1.00 86.62 373 GLY A C 1
ATOM 3040 O O . GLY A 1 373 ? 68.180 10.774 -92.067 1.00 86.62 373 GLY A O 1
ATOM 3041 N N . ARG A 1 374 ? 68.894 9.579 -90.294 1.00 86.75 374 ARG A N 1
ATOM 3042 C CA . ARG A 1 374 ? 70.194 9.183 -90.865 1.00 86.75 374 ARG A CA 1
ATOM 3043 C C . ARG A 1 374 ? 70.025 8.309 -92.110 1.00 86.75 374 ARG A C 1
ATOM 3045 O O . ARG A 1 374 ? 70.598 8.634 -93.145 1.00 86.75 374 ARG A O 1
ATOM 3052 N N . GLU A 1 375 ? 69.190 7.275 -92.057 1.00 84.56 375 GLU A N 1
ATOM 3053 C CA . GLU A 1 375 ? 68.897 6.382 -93.187 1.00 84.56 375 GLU A CA 1
ATOM 3054 C C . GLU A 1 375 ? 68.264 7.125 -94.372 1.00 84.56 375 GLU A C 1
ATOM 3056 O O . GLU A 1 375 ? 68.615 6.881 -95.528 1.00 84.56 375 GLU A O 1
ATOM 3061 N N . SER A 1 376 ? 67.356 8.070 -94.107 1.00 86.00 376 SER A N 1
ATOM 3062 C CA . SER A 1 376 ? 66.758 8.923 -95.138 1.00 86.00 376 SER A CA 1
ATOM 3063 C C . SER A 1 376 ? 67.803 9.828 -95.797 1.00 86.00 376 SER A C 1
ATOM 3065 O O . SER A 1 376 ? 67.779 9.997 -97.019 1.00 86.00 376 SER A O 1
ATOM 3067 N N . ILE A 1 377 ? 68.727 10.405 -95.017 1.00 83.12 377 ILE A N 1
ATOM 3068 C CA . ILE A 1 377 ? 69.848 11.197 -95.546 1.00 83.12 377 ILE A CA 1
ATOM 3069 C C . ILE A 1 377 ? 70.773 10.310 -96.388 1.00 83.12 377 ILE A C 1
ATOM 3071 O O . ILE A 1 377 ? 71.117 10.689 -97.509 1.00 83.12 377 ILE A O 1
ATOM 3075 N N . GLU A 1 378 ? 71.121 9.112 -95.914 1.00 82.81 378 GLU A N 1
ATOM 3076 C CA . GLU A 1 378 ? 71.930 8.158 -96.678 1.00 82.81 378 GLU A CA 1
ATOM 3077 C C . GLU A 1 378 ? 71.254 7.742 -97.992 1.00 82.81 378 GLU A C 1
ATOM 3079 O O . GLU A 1 378 ? 71.911 7.676 -99.031 1.00 82.81 378 GLU A O 1
ATOM 3084 N N . GLN A 1 379 ? 69.942 7.485 -97.994 1.00 80.56 379 GLN A N 1
ATOM 3085 C CA . GLN A 1 379 ? 69.204 7.165 -99.219 1.00 80.56 379 GLN A CA 1
ATOM 3086 C C . GLN A 1 379 ? 69.194 8.331 -100.213 1.00 80.56 379 GLN A C 1
ATOM 3088 O O . GLN A 1 379 ? 69.384 8.104 -101.412 1.00 80.56 379 GLN A O 1
ATOM 3093 N N . LEU A 1 380 ? 69.002 9.569 -99.744 1.00 79.25 380 LEU A N 1
ATOM 3094 C CA . LEU A 1 380 ? 69.101 10.764 -100.588 1.00 79.25 380 LEU A CA 1
ATOM 3095 C C . LEU A 1 380 ? 70.507 10.894 -101.189 1.00 79.25 380 LEU A C 1
ATOM 3097 O O . LEU A 1 380 ? 70.641 11.092 -102.397 1.00 79.25 380 LEU A O 1
ATOM 3101 N N . GLN A 1 381 ? 71.555 10.687 -100.392 1.00 78.56 381 GLN A N 1
ATOM 3102 C CA . GLN A 1 381 ? 72.937 10.695 -100.875 1.00 78.56 381 GLN A CA 1
ATOM 3103 C C . GLN A 1 381 ? 73.195 9.587 -101.911 1.00 78.56 381 GLN A C 1
ATOM 3105 O O . GLN A 1 381 ? 73.798 9.857 -102.952 1.00 78.56 381 GLN A O 1
ATOM 3110 N N . ARG A 1 382 ? 72.674 8.366 -101.708 1.00 77.00 382 ARG A N 1
ATOM 3111 C CA . ARG A 1 382 ? 72.765 7.264 -102.689 1.00 77.00 382 ARG A CA 1
ATOM 3112 C C . ARG A 1 382 ? 72.059 7.597 -104.009 1.00 77.00 382 ARG A C 1
ATOM 3114 O O . ARG A 1 382 ? 72.608 7.310 -105.070 1.00 77.00 382 ARG A O 1
ATOM 3121 N N . ARG A 1 383 ? 70.892 8.257 -103.973 1.00 70.38 383 ARG A N 1
ATOM 3122 C CA . ARG A 1 383 ? 70.187 8.726 -105.186 1.00 70.38 383 ARG A CA 1
ATOM 3123 C C . ARG A 1 383 ? 70.975 9.806 -105.931 1.00 70.38 383 ARG A C 1
ATOM 3125 O O . ARG A 1 383 ? 71.090 9.737 -107.151 1.00 70.38 383 ARG A O 1
ATOM 3132 N N . HIS A 1 384 ? 71.588 10.747 -105.214 1.00 62.19 384 HIS A N 1
ATOM 3133 C CA . HIS A 1 384 ? 72.454 11.767 -105.816 1.00 62.19 384 HIS A CA 1
ATOM 3134 C C . HIS A 1 384 ? 73.796 11.217 -106.334 1.00 62.19 384 HIS A C 1
ATOM 3136 O O . HIS A 1 384 ? 74.399 11.819 -107.220 1.00 62.19 384 HIS A O 1
ATOM 3142 N N . SER A 1 385 ? 74.239 10.055 -105.850 1.00 52.81 385 SER A N 1
ATOM 3143 C CA . SER A 1 385 ? 75.451 9.378 -106.332 1.00 52.81 385 SER A CA 1
ATOM 3144 C C . SER A 1 385 ? 75.253 8.640 -107.665 1.00 52.81 385 SER A C 1
ATOM 3146 O O .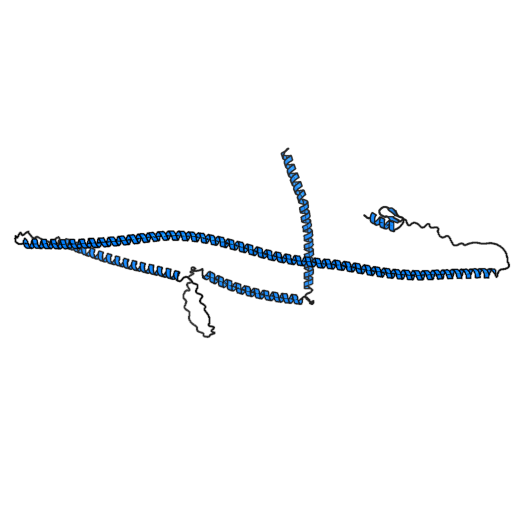 SER A 1 385 ? 76.239 8.265 -108.293 1.00 52.81 385 SER A O 1
ATOM 3148 N N . SER A 1 386 ? 74.006 8.433 -108.116 1.00 50.75 386 SER A N 1
ATOM 3149 C CA . SER A 1 386 ? 73.687 7.588 -109.280 1.00 50.75 386 SER A CA 1
ATOM 3150 C C . SER A 1 386 ? 73.003 8.310 -110.452 1.00 50.75 386 SER A C 1
ATOM 3152 O O . SER A 1 386 ? 72.596 7.645 -111.402 1.00 50.75 386 SER A O 1
ATOM 3154 N N . ILE A 1 387 ? 72.881 9.644 -110.442 1.00 44.84 387 ILE A N 1
ATOM 3155 C CA . ILE A 1 387 ? 72.313 10.405 -111.571 1.00 44.84 387 ILE A CA 1
ATOM 3156 C C . ILE A 1 387 ? 73.230 11.584 -111.921 1.00 44.84 387 ILE A C 1
ATOM 3158 O O . ILE A 1 387 ? 73.159 12.664 -111.339 1.00 44.84 387 ILE A O 1
ATOM 3162 N N . ARG A 1 388 ? 74.081 11.374 -112.931 1.00 38.31 388 ARG A N 1
ATOM 3163 C CA . ARG A 1 388 ? 74.500 12.425 -113.864 1.00 38.31 388 ARG A CA 1
ATOM 3164 C C . ARG A 1 388 ? 73.956 12.055 -115.247 1.00 38.31 388 ARG A C 1
ATOM 3166 O O . ARG A 1 388 ? 74.215 10.952 -115.716 1.00 38.31 388 ARG A O 1
ATOM 3173 N N . SER A 1 389 ? 73.260 13.019 -115.856 1.00 35.50 389 SER A N 1
ATOM 3174 C CA . SER A 1 389 ? 72.765 13.083 -117.245 1.00 35.50 389 SER A CA 1
ATOM 3175 C C . SER A 1 389 ? 71.383 12.477 -117.533 1.00 35.50 389 SER A C 1
ATOM 3177 O O . SER A 1 389 ? 71.277 11.307 -117.875 1.00 35.50 389 SER A O 1
ATOM 3179 N N . ALA A 1 390 ? 70.330 13.303 -117.483 1.00 35.62 390 ALA A N 1
ATOM 3180 C CA . ALA A 1 390 ? 69.661 13.852 -118.677 1.00 35.62 390 ALA A CA 1
ATOM 3181 C C . ALA A 1 390 ? 68.326 14.543 -118.310 1.00 35.62 390 ALA A C 1
ATOM 3183 O O . ALA A 1 390 ? 67.425 13.916 -117.773 1.00 35.62 390 ALA A O 1
ATOM 3184 N N . ASP A 1 391 ? 68.286 15.843 -118.609 1.00 33.41 391 ASP A N 1
ATOM 3185 C CA . ASP A 1 391 ? 67.205 16.647 -119.199 1.00 33.41 391 ASP A CA 1
ATOM 3186 C C . ASP A 1 391 ? 65.754 16.659 -118.656 1.00 33.41 391 ASP A C 1
ATOM 3188 O O . ASP A 1 391 ? 65.063 15.651 -118.583 1.00 33.41 391 ASP A O 1
ATOM 3192 N N . GLY A 1 392 ? 65.267 17.889 -118.442 1.00 37.84 392 GLY A N 1
ATOM 3193 C CA . GLY A 1 392 ? 64.132 18.390 -119.225 1.00 37.84 392 GLY A CA 1
ATOM 3194 C C . GLY A 1 392 ? 62.700 18.071 -118.786 1.00 37.84 392 GLY A C 1
ATOM 3195 O O . GLY A 1 392 ? 62.037 17.247 -119.395 1.00 37.84 392 GLY A O 1
ATOM 3196 N N . SER A 1 393 ? 62.209 18.854 -117.822 1.00 36.75 393 SER A N 1
ATOM 3197 C CA . SER A 1 393 ? 60.926 19.590 -117.844 1.00 36.75 393 SER A CA 1
ATOM 3198 C C . SER A 1 393 ? 59.593 18.878 -118.183 1.00 36.75 393 SER A C 1
ATOM 3200 O O . SER A 1 393 ? 59.260 18.626 -119.335 1.00 36.75 393 SER A O 1
ATOM 3202 N N . GLU A 1 394 ? 58.775 18.762 -117.130 1.00 39.56 394 GLU A N 1
ATOM 3203 C CA . GLU A 1 394 ? 57.362 19.181 -117.032 1.00 39.56 394 GLU A CA 1
ATOM 3204 C C . GLU A 1 394 ? 56.293 18.554 -117.949 1.00 39.56 394 GLU A C 1
ATOM 3206 O O . GLU A 1 394 ? 56.070 18.983 -119.078 1.00 39.56 394 GLU A O 1
ATOM 3211 N N . ASN A 1 395 ? 55.488 17.651 -117.370 1.00 30.89 395 ASN A N 1
ATOM 3212 C CA . ASN A 1 395 ? 54.035 17.843 -117.253 1.00 30.89 395 ASN A CA 1
ATOM 3213 C C . ASN A 1 395 ? 53.365 16.762 -116.385 1.00 30.89 395 ASN A C 1
ATOM 3215 O O . ASN A 1 395 ? 53.857 15.643 -116.269 1.00 30.89 395 ASN A O 1
ATOM 3219 N N . SER A 1 396 ? 52.181 17.126 -115.879 1.00 33.41 396 SER A N 1
ATOM 3220 C CA . SER A 1 396 ? 51.100 16.264 -115.372 1.00 33.41 396 SER A CA 1
ATOM 3221 C C . SER A 1 396 ? 51.188 15.856 -113.891 1.00 33.41 396 SER A C 1
ATOM 3223 O O . SER A 1 396 ? 52.156 15.252 -113.463 1.00 33.41 396 SER A O 1
ATOM 3225 N N . THR A 1 397 ? 50.276 16.225 -112.985 1.00 32.19 397 THR A N 1
ATOM 3226 C CA . THR A 1 397 ? 48.807 16.055 -112.909 1.00 32.19 397 THR A CA 1
ATOM 3227 C C . THR A 1 397 ? 48.527 15.205 -111.657 1.00 32.19 397 THR A C 1
ATOM 3229 O O . THR A 1 397 ? 48.953 14.062 -111.585 1.00 32.19 397 THR A O 1
ATOM 3232 N N . LEU A 1 398 ? 47.761 15.782 -110.720 1.00 36.16 398 LEU A N 1
ATOM 3233 C CA . LEU A 1 398 ? 46.919 15.133 -109.696 1.00 36.16 398 LEU A CA 1
ATOM 3234 C C . LEU A 1 398 ? 47.586 14.220 -108.645 1.00 36.16 398 LEU A C 1
ATOM 3236 O O . LEU A 1 398 ? 47.872 13.057 -108.900 1.00 36.16 398 LEU A O 1
ATOM 3240 N N . ALA A 1 399 ? 47.652 14.712 -107.400 1.00 35.09 399 ALA A N 1
ATOM 3241 C CA . ALA A 1 399 ? 46.817 14.238 -106.278 1.00 35.09 399 ALA A CA 1
ATOM 3242 C C . ALA A 1 399 ? 47.476 14.553 -104.921 1.00 35.09 399 ALA A C 1
ATOM 3244 O O . ALA A 1 399 ? 48.153 13.713 -104.331 1.00 35.09 399 ALA A O 1
ATOM 3245 N N . SER A 1 400 ? 47.212 15.744 -104.377 1.00 35.59 400 SER A N 1
ATOM 3246 C CA . SER A 1 400 ? 47.352 15.969 -102.936 1.00 35.59 400 SER A CA 1
ATOM 3247 C C . SER A 1 400 ? 46.068 15.518 -102.248 1.00 35.59 400 SER A C 1
ATOM 3249 O O . SER A 1 400 ? 45.045 16.197 -102.300 1.00 35.59 400 SER A O 1
ATOM 3251 N N . ARG A 1 401 ? 46.136 14.347 -101.608 1.00 39.59 401 ARG A N 1
ATOM 3252 C CA . ARG A 1 401 ? 45.319 14.023 -100.433 1.00 39.59 401 ARG A CA 1
ATOM 3253 C C . ARG A 1 401 ? 45.750 14.961 -99.310 1.00 39.59 401 ARG A C 1
ATOM 3255 O O . ARG A 1 401 ? 46.928 14.973 -98.965 1.00 39.59 401 ARG A O 1
ATOM 3262 N N . GLY A 1 402 ? 44.799 15.684 -98.731 1.00 34.50 402 GLY A N 1
ATOM 3263 C CA . GLY A 1 402 ? 45.000 16.371 -97.460 1.00 34.50 402 GLY A CA 1
ATOM 3264 C C . GLY A 1 402 ? 44.402 17.765 -97.425 1.00 34.50 402 GLY A C 1
ATOM 3265 O O . GLY A 1 402 ? 45.129 18.730 -97.604 1.00 34.50 402 GLY A O 1
ATOM 3266 N N . THR A 1 403 ? 43.103 17.830 -97.153 1.00 32.81 403 THR A N 1
ATOM 3267 C CA . THR A 1 403 ? 42.480 18.789 -96.226 1.00 32.81 403 THR A CA 1
ATOM 3268 C C . THR A 1 403 ? 41.055 18.299 -95.998 1.00 32.81 403 THR A C 1
ATOM 3270 O O . THR A 1 403 ? 40.080 18.839 -96.512 1.00 32.81 403 THR A O 1
ATOM 3273 N N . GLU A 1 404 ? 40.948 17.194 -95.261 1.00 34.16 404 GLU A N 1
ATOM 3274 C CA . GLU A 1 404 ? 39.714 16.904 -94.542 1.00 34.16 404 GLU A CA 1
ATOM 3275 C C . GLU A 1 404 ? 39.522 18.041 -93.532 1.00 34.16 404 GLU A C 1
ATOM 3277 O O . GLU A 1 404 ? 40.399 18.316 -92.717 1.00 34.16 404 GLU A O 1
ATOM 3282 N N . ASN A 1 405 ? 38.403 18.742 -93.686 1.00 37.25 405 ASN A N 1
ATOM 3283 C CA . ASN A 1 405 ? 37.642 19.389 -92.630 1.00 37.25 405 ASN A CA 1
ATOM 3284 C C . ASN A 1 405 ? 38.444 20.254 -91.641 1.00 37.25 405 ASN A C 1
ATOM 3286 O O . ASN A 1 405 ? 38.807 19.825 -90.550 1.00 37.25 405 ASN A O 1
ATOM 3290 N N . PHE A 1 406 ? 38.539 21.554 -91.940 1.00 37.12 406 PHE A N 1
ATOM 3291 C CA . PHE A 1 406 ? 38.360 22.559 -90.887 1.00 37.12 406 PHE A CA 1
ATOM 3292 C C . PHE A 1 406 ? 36.885 22.528 -90.448 1.00 37.12 406 PHE A C 1
ATOM 3294 O O . PHE A 1 406 ? 36.109 23.439 -90.728 1.00 37.12 406 PHE A O 1
ATOM 3301 N N . GLU A 1 407 ? 36.485 21.448 -89.781 1.00 37.97 407 GLU A N 1
ATOM 3302 C CA . GLU A 1 407 ? 35.403 21.542 -88.818 1.00 37.97 407 GLU A CA 1
ATOM 3303 C C . GLU A 1 407 ? 36.012 22.245 -87.608 1.00 37.97 407 GLU A C 1
ATOM 3305 O O . GLU A 1 407 ? 36.920 21.745 -86.941 1.00 37.97 407 GLU A O 1
ATOM 3310 N N . GLN A 1 408 ? 35.541 23.469 -87.371 1.00 39.38 408 GLN A N 1
ATOM 3311 C CA . GLN A 1 408 ? 35.546 24.065 -86.041 1.00 39.38 408 GLN A CA 1
ATOM 3312 C C . GLN A 1 408 ? 35.218 22.959 -85.028 1.00 39.38 408 GLN A C 1
ATOM 3314 O O . GLN A 1 408 ? 34.344 22.145 -85.336 1.00 39.38 408 GLN A O 1
ATOM 3319 N N . PRO A 1 409 ? 35.835 22.906 -83.832 1.00 40.69 409 PRO A N 1
ATOM 3320 C CA . PRO A 1 409 ? 35.261 22.077 -82.791 1.00 40.69 409 PRO A CA 1
ATOM 3321 C C . PRO A 1 409 ? 33.843 22.610 -82.609 1.00 40.69 409 PRO A C 1
ATOM 3323 O O . PRO A 1 409 ? 33.651 23.745 -82.167 1.00 40.69 409 PRO A O 1
ATOM 3326 N N . SER A 1 410 ? 32.857 21.838 -83.066 1.00 43.97 410 SER A N 1
ATOM 3327 C CA . SER A 1 410 ? 31.469 22.068 -82.739 1.00 43.97 410 SER A CA 1
ATOM 3328 C C . SER A 1 410 ? 31.456 22.032 -81.225 1.00 43.97 410 SER A C 1
ATOM 3330 O O . SER A 1 410 ? 31.585 20.961 -80.634 1.00 43.97 410 SER A O 1
ATOM 3332 N N . LEU A 1 411 ? 31.422 23.209 -80.600 1.00 51.62 411 LEU A N 1
ATOM 3333 C CA . LEU A 1 411 ? 31.088 23.325 -79.198 1.00 51.62 411 LEU A CA 1
ATOM 3334 C C . LEU A 1 411 ? 29.737 22.628 -79.103 1.00 51.62 411 LEU A C 1
ATOM 3336 O O . LEU A 1 411 ? 28.740 23.138 -79.615 1.00 51.62 411 LEU A O 1
ATOM 3340 N N . THR A 1 412 ? 29.727 21.401 -78.592 1.00 59.84 412 THR A N 1
ATOM 3341 C CA . THR A 1 412 ? 28.504 20.709 -78.220 1.00 59.84 412 THR A CA 1
ATOM 3342 C C . THR A 1 412 ? 27.903 21.559 -77.120 1.00 59.84 412 THR A C 1
ATOM 3344 O O . THR A 1 412 ? 28.287 21.473 -75.962 1.00 59.84 412 THR A O 1
ATOM 3347 N N . VAL A 1 413 ? 27.046 22.492 -77.523 1.00 65.94 413 VAL A N 1
ATOM 3348 C CA . VAL A 1 413 ? 26.325 23.351 -76.603 1.00 65.94 413 VAL A CA 1
ATOM 3349 C C . VAL A 1 413 ? 25.225 22.495 -76.008 1.00 65.94 413 VAL A C 1
ATOM 3351 O O . VAL A 1 413 ? 24.355 21.988 -76.719 1.00 65.94 413 VAL A O 1
ATOM 3354 N N . HIS A 1 414 ? 25.301 22.297 -74.702 1.00 77.62 414 HIS A N 1
ATOM 3355 C CA . HIS A 1 414 ? 24.363 21.471 -73.971 1.00 77.62 414 HIS A CA 1
ATOM 3356 C C . HIS A 1 414 ? 23.246 22.361 -73.425 1.00 77.62 414 HIS A C 1
ATOM 3358 O O . HIS A 1 414 ? 23.497 23.440 -72.893 1.00 77.62 414 HIS A O 1
ATOM 3364 N N . THR A 1 415 ? 21.995 21.938 -73.595 1.00 82.44 415 THR A N 1
ATOM 3365 C CA . THR A 1 415 ? 20.815 22.714 -73.187 1.00 82.44 415 THR A CA 1
ATOM 3366 C C . THR A 1 415 ? 20.047 22.030 -72.075 1.00 82.44 415 THR A C 1
ATOM 3368 O O . THR A 1 415 ? 19.717 20.849 -72.182 1.00 82.44 415 THR A O 1
ATOM 3371 N N . CYS A 1 416 ? 19.682 22.796 -71.047 1.00 83.88 416 CYS A N 1
ATOM 3372 C CA . CYS A 1 416 ? 18.766 22.331 -70.010 1.00 83.88 416 CYS A CA 1
ATOM 3373 C C . CYS A 1 416 ? 17.360 22.113 -70.591 1.00 83.88 416 CYS A C 1
ATOM 3375 O O . CYS A 1 416 ? 16.774 23.054 -71.127 1.00 83.88 416 CYS A O 1
ATOM 3377 N N . PRO A 1 417 ? 16.761 20.917 -70.465 1.00 78.69 417 PRO A N 1
ATOM 3378 C CA . PRO A 1 417 ? 15.447 20.647 -71.042 1.00 78.69 417 PRO A CA 1
ATOM 3379 C C . PRO A 1 417 ? 14.306 21.428 -70.364 1.00 78.69 417 PRO A C 1
ATOM 3381 O O . PRO A 1 417 ? 13.256 21.599 -70.979 1.00 78.69 417 PRO A O 1
ATOM 3384 N N . LYS A 1 418 ? 14.499 21.933 -69.133 1.00 80.00 418 LYS A N 1
ATOM 3385 C CA . LYS A 1 418 ? 13.468 22.664 -68.368 1.00 80.00 418 LYS A CA 1
ATOM 3386 C C . LYS A 1 418 ? 13.413 24.159 -68.712 1.00 80.00 418 LYS A C 1
ATOM 3388 O O . LYS A 1 418 ? 12.325 24.704 -68.855 1.00 80.00 418 LYS A O 1
ATOM 3393 N N . CYS A 1 419 ? 14.564 24.818 -68.858 1.00 86.56 419 CYS A N 1
ATOM 3394 C CA . CYS A 1 419 ? 14.649 26.274 -69.057 1.00 86.56 419 CYS A CA 1
ATOM 3395 C C . CYS A 1 419 ? 15.382 26.698 -70.345 1.00 86.56 419 CYS A C 1
ATOM 3397 O O . CYS A 1 419 ? 15.525 27.891 -70.597 1.00 86.56 419 CYS A O 1
ATOM 3399 N N . GLN A 1 420 ? 15.860 25.736 -71.146 1.00 81.75 420 GLN A N 1
ATOM 3400 C CA . GLN A 1 420 ? 16.614 25.935 -72.395 1.00 81.75 420 GLN A CA 1
ATOM 3401 C C . GLN A 1 420 ? 17.882 26.793 -72.266 1.00 81.75 420 GLN A C 1
ATOM 3403 O O . GLN A 1 420 ? 18.399 27.297 -73.263 1.00 81.75 420 GLN A O 1
ATOM 3408 N N . LEU A 1 421 ? 18.437 26.909 -71.055 1.00 82.06 421 LEU A N 1
ATOM 3409 C CA . LEU A 1 421 ? 19.729 27.550 -70.850 1.00 82.06 421 LEU A CA 1
ATOM 3410 C C . LEU A 1 421 ? 20.832 26.747 -71.552 1.00 82.06 421 LEU A C 1
ATOM 3412 O O . LEU A 1 421 ? 20.965 25.542 -71.329 1.00 82.06 421 LEU A O 1
ATOM 3416 N N . MET A 1 422 ? 21.597 27.437 -72.397 1.00 82.44 422 MET A N 1
ATOM 3417 C CA . MET A 1 422 ? 22.735 26.893 -73.133 1.00 82.44 422 MET A CA 1
ATOM 3418 C C . MET A 1 422 ? 24.003 27.006 -72.293 1.00 82.44 422 MET A C 1
ATOM 3420 O O . MET A 1 422 ? 24.356 28.103 -71.858 1.00 82.44 422 MET A O 1
ATOM 3424 N N . VAL A 1 423 ? 24.701 25.893 -72.101 1.00 81.12 423 VAL A N 1
ATOM 3425 C CA . VAL A 1 423 ? 25.954 25.833 -71.344 1.00 81.12 423 VAL A CA 1
ATOM 3426 C C . VAL A 1 423 ? 27.058 25.164 -72.172 1.00 81.12 423 VAL A C 1
ATOM 3428 O O . VAL A 1 423 ? 26.764 24.332 -73.037 1.00 81.12 423 VAL A O 1
ATOM 3431 N N . PRO A 1 424 ? 28.324 25.578 -71.974 1.00 79.38 424 PRO A N 1
ATOM 3432 C CA . PRO A 1 424 ? 29.423 25.211 -72.866 1.00 79.38 424 PRO A CA 1
ATOM 3433 C C . PRO A 1 424 ? 29.919 23.766 -72.699 1.00 79.38 424 PRO A C 1
ATOM 3435 O O . PRO A 1 424 ? 30.614 23.273 -73.584 1.00 79.38 424 PRO A O 1
ATOM 3438 N N . ASP A 1 425 ? 29.571 23.092 -71.602 1.00 81.19 425 ASP A N 1
ATOM 3439 C CA . ASP A 1 425 ? 30.019 21.737 -71.273 1.00 81.19 425 ASP A CA 1
ATOM 3440 C C . ASP A 1 425 ? 28.993 20.991 -70.390 1.00 81.19 425 ASP A C 1
ATOM 3442 O O . ASP A 1 425 ? 28.085 21.591 -69.806 1.00 81.19 425 ASP A O 1
ATOM 3446 N N . MET A 1 426 ? 29.115 19.660 -70.326 1.00 80.94 426 MET A N 1
ATOM 3447 C CA . MET A 1 426 ? 28.174 18.784 -69.614 1.00 80.94 426 MET A CA 1
ATOM 3448 C C . MET A 1 426 ? 28.217 18.920 -68.091 1.00 80.94 426 MET A C 1
ATOM 3450 O O . MET A 1 426 ? 27.177 18.724 -67.459 1.00 80.94 426 MET A O 1
ATOM 3454 N N . ASP A 1 427 ? 29.361 19.267 -67.500 1.00 82.81 427 ASP A N 1
ATOM 3455 C CA . ASP A 1 427 ? 29.492 19.377 -66.043 1.00 82.81 427 ASP A CA 1
ATOM 3456 C C . ASP A 1 427 ? 28.716 20.606 -65.556 1.00 82.81 427 ASP A C 1
ATOM 3458 O O . ASP A 1 427 ? 27.922 20.532 -64.613 1.00 82.81 427 ASP A O 1
ATOM 3462 N N . THR A 1 428 ? 28.830 21.713 -66.299 1.00 84.12 428 THR A N 1
ATOM 3463 C CA . THR A 1 428 ? 28.007 22.909 -66.087 1.00 84.12 428 THR A CA 1
ATOM 3464 C C . THR A 1 428 ? 26.511 22.611 -66.265 1.00 84.12 428 THR A C 1
ATOM 3466 O O . THR A 1 428 ? 25.683 23.144 -65.519 1.00 84.12 428 THR A O 1
ATOM 3469 N N . LEU A 1 429 ? 26.135 21.728 -67.203 1.00 84.44 429 LEU A N 1
ATOM 3470 C CA . LEU A 1 429 ? 24.739 21.304 -67.361 1.00 84.44 429 LEU A CA 1
ATOM 3471 C C . LEU A 1 429 ? 24.255 20.468 -66.170 1.00 84.44 429 LEU A C 1
ATOM 3473 O O . LEU A 1 429 ? 23.143 20.690 -65.701 1.00 84.44 429 LEU A O 1
ATOM 3477 N N . GLN A 1 430 ? 25.055 19.522 -65.677 1.00 79.88 430 GLN A N 1
ATOM 3478 C CA . GLN A 1 430 ? 24.669 18.648 -64.564 1.00 79.88 430 GLN A CA 1
ATOM 3479 C C . GLN A 1 430 ? 24.455 19.424 -63.263 1.00 79.88 430 GLN A C 1
ATOM 3481 O O . GLN A 1 430 ? 23.455 19.188 -62.584 1.00 79.88 430 GLN A O 1
ATOM 3486 N N . ILE A 1 431 ? 25.334 20.384 -62.956 1.00 83.81 431 ILE A N 1
ATOM 3487 C CA . ILE A 1 431 ? 25.172 21.277 -61.799 1.00 83.81 431 ILE A CA 1
ATOM 3488 C C . ILE A 1 431 ? 23.873 22.075 -61.942 1.00 83.81 431 ILE A C 1
ATOM 3490 O O . ILE A 1 431 ? 23.024 22.055 -61.054 1.00 83.81 431 ILE A O 1
ATOM 3494 N N . HIS A 1 432 ? 23.671 22.712 -63.099 1.00 82.88 432 HIS A N 1
ATOM 3495 C CA . HIS A 1 432 ? 22.478 23.516 -63.336 1.00 82.88 432 HIS A CA 1
ATOM 3496 C C . HIS A 1 432 ? 21.187 22.691 -63.281 1.00 82.88 432 HIS A C 1
ATOM 3498 O O . HIS A 1 432 ? 20.199 23.147 -62.720 1.00 82.88 432 HIS A O 1
ATOM 3504 N N . VAL A 1 433 ? 21.162 21.486 -63.857 1.00 82.19 433 VAL A N 1
ATOM 3505 C CA . VAL A 1 433 ? 19.979 20.613 -63.843 1.00 82.19 433 VAL A CA 1
ATOM 3506 C C . VAL A 1 433 ? 19.628 20.187 -62.416 1.00 82.19 433 VAL A C 1
ATOM 3508 O O . VAL A 1 433 ? 18.444 20.120 -62.096 1.00 82.19 433 VAL A O 1
ATOM 3511 N N . MET A 1 434 ? 20.618 19.969 -61.548 1.00 78.56 434 MET A N 1
ATOM 3512 C CA . MET A 1 434 ? 20.381 19.625 -60.144 1.00 78.56 434 MET A CA 1
ATOM 3513 C C . MET A 1 434 ? 19.697 20.769 -59.378 1.00 78.56 434 MET A C 1
ATOM 3515 O O . MET A 1 434 ? 18.731 20.515 -58.662 1.00 78.56 434 MET A O 1
ATOM 3519 N N . ASP A 1 435 ? 20.100 22.018 -59.627 1.00 75.12 435 ASP A N 1
ATOM 3520 C CA . ASP A 1 435 ? 19.466 23.212 -59.041 1.00 75.12 435 ASP A CA 1
ATOM 3521 C C . ASP A 1 435 ? 18.141 23.592 -59.726 1.00 75.12 435 ASP A C 1
ATOM 3523 O O . ASP A 1 435 ? 17.252 24.192 -59.126 1.00 75.12 435 ASP A O 1
ATOM 3527 N N . CYS A 1 436 ? 17.994 23.268 -61.011 1.00 79.25 436 CYS A N 1
ATOM 3528 C CA . CYS A 1 436 ? 16.832 23.641 -61.810 1.00 79.25 436 CYS A CA 1
ATOM 3529 C C . CYS A 1 436 ? 15.678 22.638 -61.666 1.00 79.25 436 CYS A C 1
ATOM 3531 O O . CYS A 1 436 ? 14.572 22.957 -62.089 1.00 79.25 436 CYS A O 1
ATOM 3533 N N . ILE A 1 437 ? 15.889 21.433 -61.115 1.00 67.44 437 ILE A N 1
ATOM 3534 C CA . ILE A 1 437 ? 14.824 20.432 -60.908 1.00 67.44 437 ILE A CA 1
ATOM 3535 C C . ILE A 1 437 ? 13.987 20.713 -59.651 1.00 67.44 437 ILE A C 1
ATOM 3537 O O . ILE A 1 437 ? 12.785 20.432 -59.700 1.00 67.44 437 ILE A O 1
ATOM 3541 N N . THR A 1 438 ? 14.558 21.315 -58.602 1.00 54.94 438 THR A N 1
ATOM 3542 C CA . THR A 1 438 ? 13.779 21.973 -57.532 1.00 54.94 438 THR A CA 1
ATOM 3543 C C . THR A 1 438 ? 12.969 23.143 -58.078 1.00 54.94 438 THR A C 1
ATOM 3545 O O . THR A 1 438 ? 11.857 23.368 -57.552 1.00 54.94 438 THR A O 1
#

Solvent-accessible surface area (backbone atoms only — not comparable to full-atom values): 25709 Å² total; per-residue (Å²): 111,68,68,63,50,54,53,50,51,52,54,48,50,52,48,50,57,47,63,66,47,47,60,59,53,53,52,52,52,50,52,50,52,52,52,49,53,50,52,53,51,52,52,52,50,54,50,52,50,52,53,50,55,68,71,52,78,81,65,93,61,98,77,53,62,65,60,51,52,51,52,52,49,52,52,53,50,50,54,51,53,52,49,54,49,50,52,50,50,49,52,50,50,52,52,50,50,54,54,54,64,73,70,56,84,85,78,88,74,85,78,81,78,76,89,74,94,82,81,88,82,90,82,88,88,80,89,83,87,79,91,83,81,91,77,79,77,75,78,83,67,60,66,67,60,56,50,47,52,53,50,48,54,53,49,51,51,51,50,55,48,52,52,48,54,53,51,52,50,50,54,51,52,53,51,51,51,51,50,52,50,51,52,47,54,52,48,50,50,52,49,58,62,46,70,78,64,77,82,86,83,83,91,77,91,72,100,76,51,71,63,63,53,48,50,50,49,50,51,48,50,51,50,53,47,51,50,50,52,51,50,49,51,51,50,52,54,51,50,52,52,50,52,52,51,50,51,52,50,51,54,50,51,53,49,52,55,52,48,54,51,50,51,54,52,52,50,52,54,49,51,55,50,51,54,50,50,54,51,48,57,54,49,50,54,51,50,52,52,52,52,51,51,53,51,53,51,50,53,52,50,53,53,50,51,54,51,49,51,53,50,51,51,52,53,53,50,53,49,52,53,52,53,50,51,54,50,50,53,52,50,50,55,52,50,52,52,52,52,52,51,52,52,52,50,51,52,50,52,52,49,52,53,50,50,52,52,50,52,50,53,51,54,49,52,51,51,51,51,52,50,51,50,51,52,51,50,51,52,52,52,54,56,65,72,73,65,84,88,82,84,82,83,89,83,87,82,89,84,86,84,83,79,82,69,92,64,68,84,74,71,65,65,38,60,42,90,88,79,62,53,76,29,80,38,67,69,64,42,53,55,48,49,64,67,65,71,111

pLDDT: mean 78.55, std 22.71, r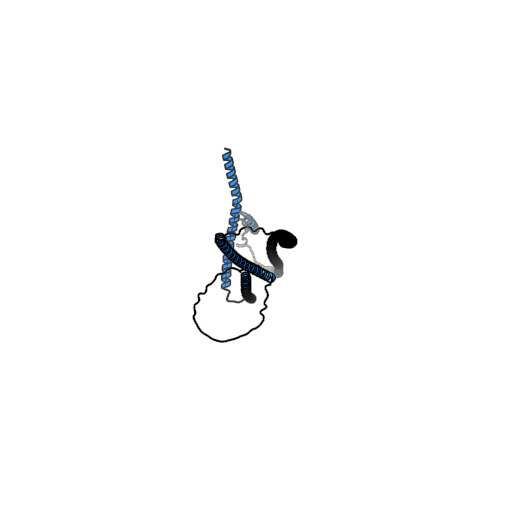ange [29.77, 98.69]

InterPro domains:
  IPR032419 NF-kappa-B essential modulator NEMO, CC2-LZ domain [PF16516] (284-369)
  IPR034735 NEMO, Zinc finger [PS51801] (408-438)
  IPR051301 Optineurin/NF-kappa-B Essential Modulator [PTHR31553] (1-326)

Secondary structure (DSSP, 8-state):
-HHHHHHHHHHHHHHHHHHHHHHHHHHHHHHHHHHHHHHHHHHHHHHHHHHHHHHTTT---TTSHHHHHHHHHHHHHHHHHHHHHHHHHHHHHHHHHHHHHTS---------------------------------------HHHHHHHHHHHHHHHHHHHHHHHHHHHHHHHHHHHHHHHHHHHHHHHHHHHHTT----------TT-HHHHHHHHHHHHHHHHHHHHHHHHHHHHHHHHHHHHHHHHHHHHHHHHHHHHHHHHHHHHHHHHHHHHHHHHHHHHHHHHHHHHHHHHHHHHHHHHHHHHHHHHHHHHHHHHHHHHHHHHHHHHHHHHHHHHHHHHHHHHHHHHHHHHHHHHHHHHHHHHHHHHHHHHHHHHHHHTS---------------------------EE-TTT--EESSHHHHHHHHHHHH-

Mean predicted aligned error: 23.91 Å

Organism: Engystomops pustulosus (NCBI:txid76066)

Sequence (438 aa):
MKERLEELLKREKLREEHAQSEPGYTEANQRLLELNNENELLRKEIHQLKEKENLSTETPTCSSVENEEEIKHLKTQIIRLQAEKADLLGIISELQIKLSSCTSEDSFVEIRIAGKDIAAEENTLSEAETKNGIISYRAGCSDDEKHAMESEELAVSKLLHSLREETEKVEELQKELANANERLSQLERKSLELSDKETETEPVEDQGHKKEFAERLTLEVDNLKQKIEALNKELYETGEKLNEAQLIKNNLQDRCSSLDKKLVENQVDLEERQELLYSVQKLELQVESLLSEMKMERSKAEEQQQLMFILEETVNKQKIDYESLKQADIEIYCADFHAEREARQNIHQEKEQIAARLAYILQENEKLKEERGRESIEQLQRRHSSIRSADGSENSTLASRGTENFEQPSLTVHTCPKCQLMVPDMDTLQIHVMDCIT